Protein AF-A0A5S5CD07-F1 (afdb_monomer_lite)

Radius of gyration: 35.11 Å; chains: 1; bounding box: 126×84×76 Å

Structure (mmCIF, N/CA/C/O backbone):
data_AF-A0A5S5CD07-F1
#
_entry.id   AF-A0A5S5CD07-F1
#
loop_
_atom_site.group_PDB
_atom_site.id
_atom_site.type_symbol
_atom_site.label_atom_id
_atom_site.label_alt_id
_atom_site.label_comp_id
_atom_site.label_asym_id
_atom_site.label_entity_id
_atom_site.label_seq_id
_atom_site.pdbx_PDB_ins_code
_atom_site.Cartn_x
_atom_site.Cartn_y
_atom_site.Cartn_z
_atom_site.occupancy
_atom_site.B_iso_or_equiv
_atom_site.auth_seq_id
_atom_site.auth_comp_id
_atom_site.auth_asym_id
_atom_site.auth_atom_id
_atom_site.pdbx_PDB_model_num
ATOM 1 N N . MET A 1 1 ? 23.288 26.377 -8.844 1.00 49.72 1 MET A N 1
ATOM 2 C CA . MET A 1 1 ? 23.421 26.898 -7.475 1.00 49.72 1 MET A CA 1
ATOM 3 C C . MET A 1 1 ? 22.126 27.602 -7.140 1.00 49.72 1 MET A C 1
ATOM 5 O O . MET A 1 1 ? 21.832 28.635 -7.735 1.00 49.72 1 MET A O 1
ATOM 9 N N . SER A 1 2 ? 21.298 26.952 -6.327 1.00 43.28 2 SER A N 1
ATOM 10 C CA . SER A 1 2 ? 20.066 27.530 -5.777 1.00 43.28 2 SER A CA 1
ATOM 11 C C . SER A 1 2 ? 20.401 28.474 -4.611 1.00 43.28 2 SER A C 1
ATOM 13 O O . SER A 1 2 ? 21.557 28.570 -4.202 1.00 43.28 2 SER A O 1
ATOM 15 N N . GLY A 1 3 ? 19.406 29.180 -4.064 1.00 52.78 3 GLY A N 1
ATOM 16 C CA . GLY A 1 3 ? 19.598 30.159 -2.981 1.00 52.78 3 GLY A CA 1
ATOM 17 C C . GLY A 1 3 ? 20.144 29.605 -1.653 1.00 52.78 3 GLY A C 1
ATOM 18 O O . GLY A 1 3 ? 20.413 30.391 -0.753 1.00 52.78 3 GLY A O 1
ATOM 19 N N . GLU A 1 4 ? 20.327 28.286 -1.532 1.00 74.81 4 GLU A N 1
ATOM 20 C CA . GLU A 1 4 ? 20.806 27.598 -0.322 1.00 74.81 4 GLU A CA 1
ATOM 21 C C . GLU A 1 4 ? 22.151 26.868 -0.532 1.00 74.81 4 GLU A C 1
ATOM 23 O O . GLU A 1 4 ? 22.617 26.143 0.347 1.00 74.81 4 GLU A O 1
ATOM 28 N N . GLU A 1 5 ? 22.789 27.038 -1.695 1.00 81.50 5 GLU A N 1
ATOM 29 C CA . GLU A 1 5 ? 24.045 26.370 -2.050 1.00 81.50 5 GLU A CA 1
ATOM 30 C C . GLU A 1 5 ? 25.206 27.362 -2.139 1.00 81.50 5 GLU A C 1
ATOM 32 O O . GLU A 1 5 ? 25.157 28.344 -2.880 1.00 81.50 5 GLU A O 1
ATOM 37 N N . PHE A 1 6 ? 26.301 27.052 -1.444 1.00 87.06 6 PHE A N 1
ATOM 38 C CA . PHE A 1 6 ? 27.535 27.836 -1.463 1.00 87.06 6 PHE A CA 1
ATOM 39 C C . PHE A 1 6 ? 28.694 26.984 -1.976 1.00 87.06 6 PHE A C 1
ATOM 41 O O . PHE A 1 6 ? 28.770 25.788 -1.702 1.00 87.06 6 PHE A O 1
ATOM 48 N N . MET A 1 7 ? 29.617 27.606 -2.710 1.00 87.50 7 MET A N 1
ATOM 49 C CA . MET A 1 7 ? 30.821 26.957 -3.224 1.00 87.50 7 MET A CA 1
ATOM 50 C C . MET A 1 7 ? 32.043 27.677 -2.675 1.00 87.50 7 MET A C 1
ATOM 52 O O . MET A 1 7 ? 32.154 28.898 -2.788 1.00 87.50 7 MET A O 1
ATOM 56 N N . LEU A 1 8 ? 32.967 26.909 -2.103 1.00 89.31 8 LEU A N 1
ATOM 57 C CA . LEU A 1 8 ? 34.246 27.410 -1.623 1.00 89.31 8 LEU A CA 1
ATOM 58 C C . LEU A 1 8 ? 35.366 26.852 -2.494 1.00 89.31 8 LEU A C 1
ATOM 60 O O . LEU A 1 8 ? 35.427 25.652 -2.749 1.00 89.31 8 LEU A O 1
ATOM 64 N N . LEU A 1 9 ? 36.266 27.733 -2.921 1.00 90.19 9 LEU A N 1
ATOM 65 C CA . LEU A 1 9 ? 37.500 27.364 -3.600 1.00 90.19 9 LEU A CA 1
ATOM 66 C C . LEU A 1 9 ? 38.666 27.632 -2.652 1.00 90.19 9 LEU A C 1
ATOM 68 O O . LEU A 1 9 ? 38.867 28.770 -2.228 1.00 90.19 9 LEU A O 1
ATOM 72 N N . LEU A 1 10 ? 39.437 26.593 -2.339 1.00 88.94 10 LEU A N 1
ATOM 73 C CA . LEU A 1 10 ? 40.606 26.679 -1.466 1.00 88.94 10 LEU A CA 1
ATOM 74 C C . LEU A 1 10 ? 41.884 26.516 -2.303 1.00 88.94 10 LEU A C 1
ATOM 76 O O . LEU A 1 10 ? 42.320 25.391 -2.550 1.00 88.94 10 LEU A O 1
ATOM 80 N N . PRO A 1 11 ? 42.483 27.614 -2.800 1.00 82.75 11 PRO A N 1
ATOM 81 C CA . PRO A 1 11 ? 43.728 27.528 -3.548 1.00 82.75 11 PRO A CA 1
ATOM 82 C C . PRO A 1 11 ? 44.910 27.245 -2.611 1.00 82.75 11 PRO A C 1
ATOM 84 O O . PRO A 1 11 ? 44.981 27.801 -1.518 1.00 82.75 11 PRO A O 1
ATOM 87 N N . LYS A 1 12 ? 45.894 26.473 -3.097 1.00 77.44 12 LYS A N 1
ATOM 88 C CA . LYS A 1 12 ? 47.206 26.260 -2.447 1.00 77.44 12 LYS A CA 1
ATOM 89 C C . LYS A 1 12 ? 47.118 25.661 -1.034 1.00 77.44 12 LYS A C 1
ATOM 91 O O . LYS A 1 12 ? 47.602 26.249 -0.071 1.00 77.44 12 LYS A O 1
ATOM 96 N N . LEU A 1 13 ? 46.520 24.480 -0.932 1.00 83.19 13 LEU A N 1
ATOM 97 C CA . LEU A 1 13 ? 46.590 23.659 0.277 1.00 83.19 13 LEU A CA 1
ATOM 98 C C . LEU A 1 13 ? 47.948 22.947 0.353 1.00 83.19 13 LEU A C 1
ATOM 100 O O . LEU A 1 13 ? 48.497 22.582 -0.689 1.00 83.19 13 LEU A O 1
ATOM 104 N N . ASN A 1 14 ? 48.483 22.759 1.563 1.00 79.25 14 ASN A N 1
ATOM 105 C CA . ASN A 1 14 ? 49.712 21.984 1.756 1.00 79.25 14 ASN A CA 1
ATOM 106 C C . ASN A 1 14 ? 49.386 20.486 1.822 1.00 79.25 14 ASN A C 1
ATOM 108 O O . ASN A 1 14 ? 50.095 19.681 1.225 1.00 79.25 14 ASN A O 1
ATOM 112 N N . GLU A 1 15 ? 48.290 20.126 2.500 1.00 83.06 15 GLU A N 1
ATOM 113 C CA . GLU A 1 15 ? 47.813 18.748 2.654 1.00 83.06 15 GLU A CA 1
ATOM 114 C C . GLU A 1 15 ? 46.282 18.666 2.514 1.00 83.06 15 GLU A C 1
ATOM 116 O O . GLU A 1 15 ? 45.569 19.645 2.735 1.00 83.06 15 GLU A O 1
ATOM 121 N N . ARG A 1 16 ? 45.740 17.487 2.171 1.00 81.19 16 ARG A N 1
ATOM 122 C CA . ARG A 1 16 ? 44.278 17.290 2.047 1.00 81.19 16 ARG A CA 1
ATOM 123 C C . ARG A 1 16 ? 43.536 17.545 3.356 1.00 81.19 16 ARG A C 1
ATOM 125 O O . ARG A 1 16 ? 42.457 18.137 3.345 1.00 81.19 16 ARG A O 1
ATOM 132 N N . ASP A 1 17 ? 44.149 17.171 4.473 1.00 81.81 17 ASP A N 1
ATOM 133 C CA . ASP A 1 17 ? 43.585 17.368 5.806 1.00 81.81 17 ASP A CA 1
ATOM 134 C C . ASP A 1 17 ? 43.394 18.853 6.148 1.00 81.81 17 ASP A C 1
ATOM 136 O O . ASP A 1 17 ? 42.550 19.185 6.979 1.00 81.81 17 ASP A O 1
ATOM 140 N N . ASP A 1 18 ? 44.111 19.773 5.485 1.00 85.44 18 ASP A N 1
ATOM 141 C CA . ASP A 1 18 ? 43.858 21.212 5.625 1.00 85.44 18 ASP A CA 1
ATOM 142 C C . ASP A 1 18 ? 42.433 21.572 5.180 1.00 85.44 18 ASP A C 1
ATOM 144 O O . ASP A 1 18 ? 41.758 22.356 5.850 1.00 85.44 18 ASP A O 1
ATOM 148 N N . ALA A 1 19 ? 41.951 20.988 4.076 1.00 87.94 19 ALA A N 1
ATOM 149 C CA . ALA A 1 19 ? 40.602 21.242 3.573 1.00 87.94 19 ALA A CA 1
ATOM 150 C C . ALA A 1 19 ? 39.533 20.703 4.526 1.00 87.94 19 ALA A C 1
ATOM 152 O O . ALA A 1 19 ? 38.524 21.371 4.758 1.00 87.94 19 ALA A O 1
ATOM 153 N N . VAL A 1 20 ? 39.774 19.520 5.100 1.00 86.38 20 VAL A N 1
ATOM 154 C CA . VAL A 1 20 ? 38.876 18.891 6.077 1.00 86.38 20 VAL A CA 1
ATOM 155 C C . VAL A 1 20 ? 38.779 19.756 7.329 1.00 86.38 20 VAL A C 1
ATOM 157 O O . VAL A 1 20 ? 37.677 20.144 7.705 1.00 86.38 20 VAL A O 1
ATOM 160 N N . ARG A 1 21 ? 39.917 20.188 7.888 1.00 87.75 21 ARG A N 1
ATOM 161 C CA . ARG A 1 21 ? 39.949 21.099 9.044 1.00 87.75 21 ARG A CA 1
ATOM 162 C C . ARG A 1 21 ? 39.220 22.416 8.777 1.00 87.75 21 ARG A C 1
ATOM 164 O O . ARG A 1 21 ? 38.539 22.942 9.654 1.00 87.75 21 ARG A O 1
ATOM 171 N N . ILE A 1 22 ? 39.367 22.985 7.580 1.00 90.50 22 ILE A N 1
ATOM 172 C CA . ILE A 1 22 ? 38.648 24.210 7.198 1.00 90.50 22 ILE A CA 1
ATOM 173 C C . ILE A 1 22 ? 37.138 23.948 7.132 1.00 90.50 22 ILE A C 1
ATOM 175 O O . ILE A 1 22 ? 36.363 24.756 7.640 1.00 90.50 22 ILE A O 1
ATOM 179 N N . ALA A 1 23 ? 36.715 22.827 6.549 1.00 90.00 23 ALA A N 1
ATOM 180 C CA . ALA A 1 23 ? 35.308 22.453 6.454 1.00 90.00 23 ALA A CA 1
ATOM 181 C C . ALA A 1 23 ? 34.674 22.176 7.830 1.00 90.00 23 ALA A C 1
ATOM 183 O O . ALA A 1 23 ? 33.567 22.642 8.089 1.00 90.00 23 ALA A O 1
ATOM 184 N N . GLU A 1 24 ? 35.382 21.498 8.734 1.00 87.94 24 GLU A N 1
ATOM 185 C CA . GLU A 1 24 ? 34.937 21.271 10.116 1.00 87.94 24 GLU A CA 1
ATOM 186 C C . GLU A 1 24 ? 34.756 22.591 10.873 1.00 87.94 24 GLU A C 1
ATOM 188 O O . GLU A 1 24 ? 33.729 22.797 11.515 1.00 87.94 24 GLU A O 1
ATOM 193 N N . ARG A 1 25 ? 35.688 23.541 10.719 1.00 91.25 25 ARG A N 1
ATOM 194 C CA . ARG A 1 25 ? 35.553 24.888 11.302 1.00 91.25 25 ARG A CA 1
ATOM 195 C C . ARG A 1 25 ? 34.348 25.653 10.759 1.00 91.25 25 ARG A C 1
ATOM 197 O O . ARG A 1 25 ? 33.740 26.433 11.487 1.00 91.25 25 ARG A O 1
ATOM 204 N N . ILE A 1 26 ? 34.012 25.462 9.482 1.00 90.00 26 ILE A N 1
ATOM 205 C CA . ILE A 1 26 ? 32.803 26.047 8.889 1.00 90.00 26 ILE A CA 1
ATOM 206 C C . ILE A 1 26 ? 31.557 25.408 9.506 1.00 90.00 26 ILE A C 1
ATOM 208 O O . ILE A 1 26 ? 30.634 26.135 9.862 1.00 90.00 26 ILE A O 1
ATOM 212 N N . LEU A 1 27 ? 31.522 24.081 9.667 1.00 88.88 27 LEU A N 1
ATOM 213 C CA . LEU A 1 27 ? 30.403 23.407 10.332 1.00 88.88 27 LEU A CA 1
ATOM 214 C C . LEU A 1 27 ? 30.220 23.895 11.767 1.00 88.88 27 LEU A C 1
ATOM 216 O O . LEU A 1 27 ? 29.098 24.216 12.141 1.00 88.88 27 LEU A O 1
ATOM 220 N N . GLU A 1 28 ? 31.304 24.001 12.534 1.00 86.88 28 GLU A N 1
ATOM 221 C CA . GLU A 1 28 ? 31.272 24.487 13.915 1.00 86.88 28 GLU A CA 1
ATOM 222 C C . GLU A 1 28 ? 30.722 25.918 13.994 1.00 86.88 28 GLU A C 1
ATOM 224 O O . GLU A 1 28 ? 29.814 26.192 14.774 1.00 86.88 28 GLU A O 1
ATOM 229 N N . ALA A 1 29 ? 31.182 26.813 13.115 1.00 87.75 29 ALA A N 1
ATOM 230 C CA . ALA A 1 29 ? 30.675 28.181 13.052 1.00 87.75 29 ALA A CA 1
ATOM 231 C C . ALA A 1 29 ? 29.182 28.258 12.677 1.00 87.75 29 ALA A C 1
ATOM 233 O O . ALA A 1 29 ? 28.488 29.173 13.114 1.00 87.75 29 ALA A O 1
ATOM 234 N N . LEU A 1 30 ? 28.684 27.315 11.869 1.00 87.06 30 LEU A N 1
ATOM 235 C CA . LEU A 1 30 ? 27.275 27.241 11.467 1.00 87.06 30 LEU A CA 1
ATOM 236 C C . LEU A 1 30 ? 26.381 26.531 12.500 1.00 87.06 30 LEU A C 1
ATOM 238 O O . LEU A 1 30 ? 25.159 26.654 12.413 1.00 87.06 30 LEU A O 1
ATOM 242 N N . SER A 1 31 ? 26.968 25.807 13.456 1.00 83.44 31 SER A N 1
ATOM 243 C CA . SER A 1 31 ? 26.254 25.168 14.572 1.00 83.44 31 SER A CA 1
ATOM 244 C C . SER A 1 31 ? 25.810 26.154 15.647 1.00 83.44 31 SER A C 1
ATOM 246 O O . SER A 1 31 ? 24.878 25.864 16.404 1.00 83.44 31 SER A O 1
ATOM 248 N N . GLU A 1 32 ? 26.472 27.308 15.730 1.00 84.25 32 GLU A N 1
ATOM 249 C CA . GLU A 1 32 ? 26.099 28.367 16.659 1.00 84.25 32 GLU A CA 1
ATOM 250 C C . GLU A 1 32 ? 24.727 28.966 16.288 1.00 84.25 32 GLU A C 1
ATOM 252 O O . GLU A 1 32 ? 24.436 29.169 15.105 1.00 84.25 32 GLU A O 1
ATOM 257 N N . PRO A 1 33 ? 23.842 29.249 17.265 1.00 84.75 33 PRO A N 1
ATOM 258 C CA . PRO A 1 33 ? 22.530 29.810 16.975 1.00 84.75 33 PRO A CA 1
ATOM 259 C C . PRO A 1 33 ? 22.624 31.201 16.340 1.00 84.75 33 PRO A C 1
ATOM 261 O O . PRO A 1 33 ? 23.225 32.122 16.896 1.00 84.75 33 PRO A O 1
ATOM 264 N N . PHE A 1 34 ? 21.937 31.384 15.218 1.00 86.31 34 PHE A N 1
ATOM 265 C CA . PHE A 1 34 ? 21.751 32.685 14.590 1.00 86.31 34 PHE A CA 1
ATOM 266 C C . PHE A 1 34 ? 20.573 33.399 15.247 1.00 86.31 34 PHE A C 1
ATOM 268 O O . PHE A 1 34 ? 19.471 32.856 15.306 1.00 86.31 34 PHE A O 1
ATOM 275 N N . PHE A 1 35 ? 20.782 34.623 15.725 1.00 85.19 35 PHE A N 1
ATOM 276 C CA . PHE A 1 35 ? 19.706 35.439 16.283 1.00 85.19 35 PHE A CA 1
ATOM 277 C C . PHE A 1 35 ? 19.132 36.356 15.203 1.00 85.19 35 PHE A C 1
ATOM 279 O O . PHE A 1 35 ? 19.770 37.334 14.815 1.00 85.19 35 PHE A O 1
ATOM 286 N N . ILE A 1 36 ? 17.924 36.044 14.735 1.00 86.50 36 ILE A N 1
ATOM 287 C CA . ILE A 1 36 ? 17.161 36.866 13.786 1.00 86.50 36 ILE A CA 1
ATOM 288 C C . ILE A 1 36 ? 15.858 37.268 14.479 1.00 86.50 36 ILE A C 1
ATOM 290 O O . ILE A 1 36 ? 15.161 36.415 15.020 1.00 86.50 36 ILE A O 1
ATOM 294 N N . ASP A 1 37 ? 15.568 38.569 14.544 1.00 87.81 37 ASP A N 1
ATOM 295 C CA . ASP A 1 37 ? 14.383 39.130 15.219 1.00 87.81 37 ASP A CA 1
ATOM 296 C C . ASP A 1 37 ? 14.175 38.637 16.668 1.00 87.81 37 ASP A C 1
ATOM 298 O O . ASP A 1 37 ? 13.055 38.466 17.150 1.00 87.81 37 ASP A O 1
ATOM 302 N N . GLY A 1 38 ? 15.277 38.390 17.385 1.00 84.06 38 GLY A N 1
ATOM 303 C CA . GLY A 1 38 ? 15.257 37.903 18.768 1.00 84.06 38 GLY A CA 1
ATOM 304 C C . GLY A 1 38 ? 14.955 36.407 18.923 1.00 84.06 38 GLY A C 1
ATOM 305 O O . GLY A 1 38 ? 14.884 35.925 20.052 1.00 84.06 38 GLY A O 1
ATOM 306 N N . GLN A 1 39 ? 14.817 35.659 17.824 1.00 71.62 39 GLN A N 1
ATOM 307 C CA . GLN A 1 39 ? 14.676 34.203 17.826 1.00 71.62 39 GLN A CA 1
ATOM 308 C C . GLN A 1 39 ? 16.008 33.524 17.500 1.00 71.62 39 GLN A C 1
ATOM 310 O O . GLN A 1 39 ? 16.720 33.940 16.589 1.00 71.62 39 GLN A O 1
ATOM 315 N N . ALA A 1 40 ? 16.332 32.462 18.239 1.00 86.00 40 ALA A N 1
ATOM 316 C CA . ALA A 1 40 ? 17.511 31.640 17.993 1.00 86.00 40 ALA A CA 1
ATOM 317 C C . ALA A 1 40 ? 17.196 30.558 16.946 1.00 86.00 40 ALA A C 1
ATOM 319 O O . ALA A 1 40 ? 16.420 29.639 17.211 1.00 86.00 40 ALA A O 1
ATOM 320 N N . LEU A 1 41 ? 17.816 30.652 15.773 1.00 79.94 41 LEU A N 1
ATOM 321 C CA . LEU A 1 41 ? 17.712 29.688 14.682 1.00 79.94 41 LEU A CA 1
ATOM 322 C C . LEU A 1 41 ? 18.970 28.824 14.639 1.00 79.94 41 LEU A C 1
ATOM 324 O O . LEU A 1 41 ? 20.087 29.333 14.598 1.00 79.94 41 LEU A O 1
ATOM 328 N N . ARG A 1 42 ? 18.792 27.503 14.632 1.00 79.12 42 ARG A N 1
ATOM 329 C CA . ARG A 1 42 ? 19.891 26.554 14.430 1.00 79.12 42 ARG A CA 1
ATOM 330 C C . ARG A 1 42 ? 19.908 26.101 12.983 1.00 79.12 42 ARG A C 1
ATOM 332 O O . ARG A 1 42 ? 18.879 25.684 12.457 1.00 79.12 42 ARG A O 1
ATOM 339 N N . MET A 1 43 ? 21.078 26.166 12.365 1.00 82.00 43 MET A N 1
ATOM 340 C CA . MET A 1 43 ? 21.293 25.728 10.995 1.00 82.00 43 MET A CA 1
ATOM 341 C C . MET A 1 43 ? 22.175 24.483 10.977 1.00 82.00 43 MET A C 1
ATOM 343 O O . MET A 1 43 ? 23.021 24.280 11.841 1.00 82.00 43 MET A O 1
ATOM 347 N N . SER A 1 44 ? 21.979 23.636 9.971 1.00 79.75 44 SER A N 1
ATOM 348 C CA . SER A 1 44 ? 22.870 22.514 9.686 1.00 79.75 44 SER A CA 1
ATOM 349 C C . SER A 1 44 ? 23.361 22.636 8.252 1.00 79.75 44 SER A C 1
ATOM 351 O O . SER A 1 44 ? 22.543 22.783 7.345 1.00 79.75 44 SER A O 1
ATOM 353 N N . ALA A 1 45 ? 24.666 22.524 8.031 1.00 86.31 45 ALA A N 1
ATOM 354 C CA . ALA A 1 45 ? 25.245 22.454 6.694 1.00 86.31 45 ALA A CA 1
ATOM 355 C C . ALA A 1 45 ? 25.705 21.031 6.364 1.00 86.31 45 ALA A C 1
ATOM 357 O O . ALA A 1 45 ? 25.883 20.192 7.237 1.00 86.31 45 ALA A O 1
ATOM 358 N N . SER A 1 46 ? 25.852 20.722 5.083 1.00 88.94 46 SER A N 1
ATOM 359 C CA . SER A 1 46 ? 26.454 19.473 4.606 1.00 88.94 46 SER A CA 1
ATOM 360 C C . SER A 1 46 ? 27.522 19.864 3.604 1.00 88.94 46 SER A C 1
ATOM 362 O O . SER A 1 46 ? 27.218 20.626 2.689 1.00 88.94 46 SER A O 1
ATOM 364 N N . ILE A 1 47 ? 28.756 19.400 3.793 1.00 92.06 47 ILE A N 1
ATOM 365 C CA . ILE A 1 47 ? 29.892 19.833 2.974 1.00 92.06 47 ILE A CA 1
ATOM 366 C C . ILE A 1 47 ? 30.455 18.628 2.228 1.00 92.06 47 ILE A C 1
ATOM 368 O O . ILE A 1 47 ? 30.922 17.670 2.839 1.00 92.06 47 ILE A O 1
ATOM 372 N N . GLY A 1 48 ? 30.421 18.690 0.899 1.00 90.69 48 GLY A N 1
ATOM 373 C CA . GLY A 1 48 ? 31.145 17.771 0.027 1.00 90.69 48 GLY A CA 1
ATOM 374 C C . GLY A 1 48 ? 32.338 18.471 -0.605 1.00 90.69 48 GLY A C 1
ATOM 375 O O . GLY A 1 48 ? 32.226 19.629 -1.008 1.00 90.69 48 GLY A O 1
ATOM 376 N N . MET A 1 49 ? 33.473 17.783 -0.697 1.00 92.00 49 MET A N 1
ATOM 377 C CA . MET A 1 49 ? 34.690 18.338 -1.298 1.00 92.00 49 MET A CA 1
ATOM 378 C C . MET A 1 49 ? 35.306 17.403 -2.336 1.00 92.00 49 MET A C 1
ATOM 380 O O . MET A 1 49 ? 35.138 16.187 -2.263 1.00 92.00 49 MET A O 1
ATOM 384 N N . ALA A 1 50 ? 36.021 18.000 -3.288 1.00 90.75 50 ALA A N 1
ATOM 385 C CA . ALA A 1 50 ? 36.814 17.332 -4.313 1.00 90.75 50 ALA A CA 1
ATOM 386 C C . ALA A 1 50 ? 38.142 18.088 -4.499 1.00 90.75 50 ALA A C 1
ATOM 388 O O . ALA A 1 50 ? 38.191 19.309 -4.323 1.00 90.75 50 ALA A O 1
ATOM 389 N N . PHE A 1 51 ? 39.204 17.371 -4.855 1.00 89.94 51 PHE A N 1
ATOM 390 C CA . PHE A 1 51 ? 40.576 17.858 -4.949 1.00 89.94 51 PHE A CA 1
ATOM 391 C C . PHE A 1 51 ? 41.077 17.886 -6.392 1.00 89.94 51 PHE A C 1
ATOM 393 O O . PHE A 1 51 ? 40.909 16.937 -7.152 1.00 89.94 51 PHE A O 1
ATOM 400 N N . TYR A 1 52 ? 41.733 18.981 -6.766 1.00 87.38 52 TYR A N 1
ATOM 401 C CA . TYR A 1 52 ? 42.476 19.076 -8.018 1.00 87.38 52 TYR A CA 1
ATOM 402 C C . TYR A 1 52 ? 43.954 18.725 -7.778 1.00 87.38 52 TYR A C 1
ATOM 404 O O . TYR A 1 52 ? 44.541 19.305 -6.858 1.00 87.38 52 TYR A O 1
ATOM 412 N N . PRO A 1 53 ? 44.596 17.931 -8.658 1.00 86.44 53 PRO A N 1
ATOM 413 C CA . PRO A 1 53 ? 44.055 17.342 -9.892 1.00 86.44 53 PRO A CA 1
ATOM 414 C C . PRO A 1 53 ? 43.411 15.954 -9.731 1.00 86.44 53 PRO A C 1
ATOM 416 O O . PRO A 1 53 ? 42.933 15.402 -10.720 1.00 86.44 53 PRO A O 1
ATOM 419 N N . GLU A 1 54 ? 43.435 15.358 -8.541 1.00 82.31 54 GLU A N 1
ATOM 420 C CA . GLU A 1 54 ? 43.175 13.924 -8.359 1.00 82.31 54 GLU A CA 1
ATOM 421 C C . GLU A 1 54 ? 41.724 13.519 -8.612 1.00 82.31 54 GLU A C 1
ATOM 423 O O . GLU A 1 54 ? 41.471 12.487 -9.227 1.00 82.31 54 GLU A O 1
ATOM 428 N N . ASP A 1 55 ? 40.772 14.357 -8.214 1.00 80.44 55 ASP A N 1
ATOM 429 C CA . ASP A 1 55 ? 39.355 14.109 -8.446 1.00 80.44 55 ASP A CA 1
ATOM 430 C C . ASP A 1 55 ? 38.903 14.659 -9.807 1.00 80.44 55 ASP A C 1
ATOM 432 O O . ASP A 1 55 ? 37.799 14.370 -10.259 1.00 80.44 55 ASP A O 1
ATOM 436 N N . GLY A 1 56 ? 39.741 15.398 -10.528 1.00 81.56 56 GLY A N 1
ATOM 437 C CA . GLY A 1 56 ? 39.424 15.880 -11.868 1.00 81.56 56 GLY A CA 1
ATOM 438 C C . GLY A 1 56 ? 40.269 17.075 -12.281 1.00 81.56 56 GLY A C 1
ATOM 439 O O . GLY A 1 56 ? 40.668 17.894 -11.457 1.00 81.56 56 GLY A O 1
ATOM 440 N N . GLN A 1 57 ? 40.515 17.191 -13.585 1.00 85.31 57 GLN A N 1
ATOM 441 C CA . GLN A 1 57 ? 41.282 18.300 -14.166 1.00 85.31 57 GLN A CA 1
ATOM 442 C C . GLN A 1 57 ? 40.395 19.425 -14.719 1.00 85.31 57 GLN A C 1
ATOM 444 O O . GLN A 1 57 ? 40.887 20.514 -15.005 1.00 85.31 57 GLN A O 1
ATOM 449 N N . GLU A 1 58 ? 39.086 19.188 -14.832 1.00 81.75 58 GLU A N 1
ATOM 450 C CA . GLU A 1 58 ? 38.100 20.167 -15.287 1.00 81.75 58 GLU A CA 1
ATOM 451 C C . GLU A 1 58 ? 37.193 20.614 -14.138 1.00 81.75 58 GLU A C 1
ATOM 453 O O . GLU A 1 58 ? 36.767 19.809 -13.304 1.00 81.75 58 GLU A O 1
ATOM 458 N N . LEU A 1 59 ? 36.837 21.902 -14.128 1.00 77.12 59 LEU A N 1
ATOM 459 C CA . LEU A 1 59 ? 35.969 22.489 -13.103 1.00 77.12 59 LEU A CA 1
ATOM 460 C C . LEU A 1 59 ? 34.601 21.791 -13.032 1.00 77.12 59 LEU A C 1
ATOM 462 O O . LEU A 1 59 ? 34.103 21.533 -11.941 1.00 77.12 59 LEU A O 1
ATOM 466 N N . SER A 1 60 ? 34.017 21.445 -14.181 1.00 72.19 60 SER A N 1
ATOM 467 C CA . SER A 1 60 ? 32.737 20.726 -14.287 1.00 72.19 60 SER A CA 1
ATOM 468 C C . SER A 1 60 ? 32.765 19.376 -13.555 1.00 72.19 60 SER A C 1
ATOM 470 O O . SER A 1 60 ? 31.826 19.043 -12.829 1.00 72.19 60 SER A O 1
ATOM 472 N N . ILE A 1 61 ? 33.862 18.626 -13.693 1.00 74.38 61 ILE A N 1
ATOM 473 C CA . ILE A 1 61 ? 34.070 17.311 -13.070 1.00 74.38 61 ILE A CA 1
ATOM 474 C C . ILE A 1 61 ? 34.229 17.456 -11.555 1.00 74.38 61 ILE A C 1
ATOM 476 O O . ILE A 1 61 ? 33.556 16.758 -10.792 1.00 74.38 61 ILE A O 1
ATOM 480 N N . LEU A 1 62 ? 35.070 18.397 -11.117 1.00 80.00 62 LEU A N 1
ATOM 481 C CA . LEU A 1 62 ? 35.289 18.680 -9.697 1.00 80.00 62 LEU A CA 1
ATOM 482 C C . LEU A 1 62 ? 33.995 19.122 -9.006 1.00 80.00 62 LEU A C 1
ATOM 484 O O . LEU A 1 62 ? 33.670 18.623 -7.929 1.00 80.00 62 LEU A O 1
ATOM 488 N N . MET A 1 63 ? 33.210 19.992 -9.651 1.00 81.50 63 MET A N 1
ATOM 489 C CA . MET A 1 63 ? 31.908 20.425 -9.139 1.00 81.50 63 MET A CA 1
ATOM 490 C C . MET A 1 63 ? 30.933 19.254 -9.003 1.00 81.50 63 MET A C 1
ATOM 492 O O . MET A 1 63 ? 30.290 19.115 -7.963 1.00 81.50 63 MET A O 1
ATOM 496 N N . LYS A 1 64 ? 30.837 18.382 -10.017 1.00 77.00 64 LYS A N 1
ATOM 497 C CA . LYS A 1 64 ? 29.950 17.209 -9.976 1.00 77.00 64 LYS A CA 1
ATOM 498 C C . LYS A 1 64 ? 30.318 16.266 -8.827 1.00 77.00 64 LYS A C 1
ATOM 500 O O . LYS A 1 64 ? 29.432 15.797 -8.114 1.00 77.00 64 LYS A O 1
ATOM 505 N N . LYS A 1 65 ? 31.613 16.015 -8.618 1.00 83.06 65 LYS A N 1
ATOM 506 C CA . LYS A 1 65 ? 32.105 15.134 -7.549 1.00 83.06 65 LYS A CA 1
ATOM 507 C C . LYS A 1 65 ? 31.923 15.732 -6.157 1.00 83.06 65 LYS A C 1
ATOM 509 O O . LYS A 1 65 ? 31.395 15.047 -5.285 1.00 83.06 65 LYS A O 1
ATOM 514 N N . ALA A 1 66 ? 32.254 17.009 -5.966 1.00 85.25 66 ALA A N 1
ATOM 515 C CA . ALA A 1 66 ? 31.996 17.709 -4.708 1.00 85.25 66 ALA A CA 1
ATOM 516 C C . ALA A 1 66 ? 30.495 17.701 -4.363 1.00 85.25 66 ALA A C 1
ATOM 518 O O . ALA A 1 66 ? 30.119 17.414 -3.226 1.00 85.25 66 ALA A O 1
ATOM 519 N N . ASN A 1 67 ? 29.631 17.915 -5.363 1.00 82.12 67 ASN A N 1
ATOM 520 C CA . ASN A 1 67 ? 28.183 17.866 -5.178 1.00 82.12 67 ASN A CA 1
ATOM 521 C C . ASN A 1 67 ? 27.690 16.450 -4.819 1.00 82.12 67 ASN A C 1
ATOM 523 O O . ASN A 1 67 ? 26.906 16.283 -3.885 1.00 82.12 67 ASN A O 1
ATOM 527 N N . ARG A 1 68 ? 28.199 15.403 -5.487 1.00 79.75 68 ARG A N 1
ATOM 528 C CA . ARG A 1 68 ? 27.886 14.000 -5.149 1.00 79.75 68 ARG A CA 1
ATOM 529 C C . ARG A 1 68 ? 28.247 13.681 -3.694 1.00 79.75 68 ARG A C 1
ATOM 531 O O . ARG A 1 68 ? 27.414 13.132 -2.975 1.00 79.75 68 ARG A O 1
ATOM 538 N N . SER A 1 69 ? 29.439 14.072 -3.242 1.00 84.44 69 SER A N 1
ATOM 539 C CA . SER A 1 69 ? 29.867 13.891 -1.847 1.00 84.44 69 SER A CA 1
ATOM 540 C C . SER A 1 69 ? 28.966 14.641 -0.863 1.00 84.44 69 SER A C 1
ATOM 542 O O . SER A 1 69 ? 28.594 14.094 0.173 1.00 84.44 69 SER A O 1
ATOM 544 N N . MET A 1 70 ? 28.546 15.863 -1.202 1.00 86.75 70 MET A N 1
ATOM 545 C CA . MET A 1 70 ? 27.627 16.655 -0.378 1.00 86.75 70 MET A CA 1
ATOM 546 C C . MET A 1 70 ? 26.256 15.973 -0.251 1.00 86.75 70 MET A C 1
ATOM 548 O O . MET A 1 70 ? 25.687 15.910 0.840 1.00 86.75 70 MET A O 1
ATOM 552 N N . HIS A 1 71 ? 25.718 15.436 -1.348 1.00 76.69 71 HIS A N 1
ATOM 553 C CA . HIS A 1 71 ? 24.470 14.673 -1.314 1.00 76.69 71 HIS A CA 1
ATOM 554 C C . HIS A 1 71 ? 24.595 13.394 -0.482 1.00 76.69 71 HIS A C 1
ATOM 556 O O . HIS A 1 71 ? 23.654 13.048 0.229 1.00 76.69 71 HIS A O 1
ATOM 562 N N . GLN A 1 72 ? 25.750 12.728 -0.513 1.00 75.06 72 GLN A N 1
ATOM 563 C CA . GLN A 1 72 ? 26.004 11.559 0.327 1.00 75.06 72 GLN A CA 1
ATOM 564 C C . GLN A 1 72 ? 25.969 11.918 1.820 1.00 75.06 72 GLN A C 1
ATOM 566 O O . GLN A 1 72 ? 25.294 11.244 2.593 1.00 75.06 72 GLN A O 1
ATOM 571 N N . VAL A 1 73 ? 26.575 13.044 2.216 1.00 81.31 73 VAL A N 1
ATOM 572 C CA . VAL A 1 73 ? 26.450 13.577 3.587 1.00 81.31 73 VAL A CA 1
ATOM 573 C C . VAL A 1 73 ? 24.988 13.823 3.961 1.00 81.31 73 VAL A C 1
ATOM 575 O O . VAL A 1 73 ? 24.564 13.512 5.074 1.00 81.31 73 VAL A O 1
ATOM 578 N N . LYS A 1 74 ? 24.190 14.368 3.032 1.00 77.00 74 LYS A N 1
ATOM 579 C CA . LYS A 1 74 ? 22.759 14.597 3.275 1.00 77.00 74 LYS A CA 1
ATOM 580 C C . LYS A 1 74 ? 21.984 13.296 3.513 1.00 77.00 74 LYS A C 1
ATOM 582 O O . LYS A 1 74 ? 20.994 13.350 4.239 1.00 77.00 74 LYS A O 1
ATOM 587 N N . LYS A 1 75 ? 22.414 12.173 2.924 1.00 70.06 75 LYS A N 1
ATOM 588 C CA . LYS A 1 75 ? 21.819 10.839 3.125 1.00 70.06 75 LYS A CA 1
ATOM 589 C C . LYS A 1 75 ? 22.238 10.190 4.448 1.00 70.06 75 LYS A C 1
ATOM 591 O O . LYS A 1 75 ? 21.436 9.496 5.051 1.00 70.06 75 LYS A O 1
ATOM 596 N N . GLU A 1 76 ? 23.457 10.440 4.916 1.00 68.50 76 GLU A N 1
ATOM 597 C CA . GLU A 1 76 ? 24.055 9.748 6.073 1.00 68.50 76 GLU A CA 1
ATOM 598 C C . GLU A 1 76 ? 23.865 10.460 7.424 1.00 68.50 76 GLU A C 1
ATOM 600 O O . GLU A 1 76 ? 24.497 10.094 8.410 1.00 68.50 76 GLU A O 1
ATOM 605 N N . GLY A 1 77 ? 22.991 11.469 7.492 1.00 63.88 77 GLY A N 1
ATOM 606 C CA . GLY A 1 77 ? 22.631 12.129 8.755 1.00 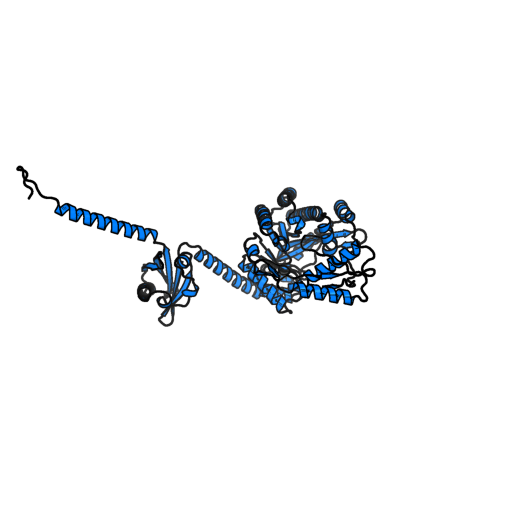63.88 77 GLY A CA 1
ATOM 607 C C . GLY A 1 77 ? 22.797 13.648 8.786 1.00 63.88 77 GLY A C 1
ATOM 608 O O . GLY A 1 77 ? 22.425 14.256 9.787 1.00 63.88 77 GLY A O 1
ATOM 609 N N . ARG A 1 78 ? 23.260 14.280 7.689 1.00 74.38 78 ARG A N 1
ATOM 610 C CA . ARG A 1 78 ? 23.519 15.738 7.587 1.00 74.38 78 ARG A CA 1
ATOM 611 C C . ARG A 1 78 ? 24.548 16.213 8.635 1.00 74.38 78 ARG A C 1
ATOM 613 O O . ARG A 1 78 ? 25.070 15.424 9.408 1.00 74.38 78 ARG A O 1
ATOM 620 N N . HIS A 1 79 ? 24.906 17.500 8.616 1.00 78.81 79 HIS A N 1
ATOM 621 C CA . HIS A 1 79 ? 25.887 18.088 9.545 1.00 78.81 79 HIS A CA 1
ATOM 622 C C . HIS A 1 79 ? 27.244 17.365 9.585 1.00 78.81 79 HIS A C 1
ATOM 624 O O . HIS A 1 79 ? 27.783 17.070 10.647 1.00 78.81 79 HIS A O 1
ATOM 630 N N . ASN A 1 80 ? 27.795 17.057 8.411 1.00 82.81 80 ASN A N 1
ATOM 631 C CA . ASN A 1 80 ? 29.084 16.386 8.311 1.00 82.81 80 ASN A CA 1
ATOM 632 C C . ASN A 1 80 ? 29.884 16.881 7.097 1.00 82.81 80 ASN A C 1
ATOM 634 O O . ASN A 1 80 ? 29.371 17.604 6.231 1.00 82.81 80 ASN A O 1
ATOM 638 N N . VAL A 1 81 ? 31.156 16.508 7.061 1.00 84.25 81 VAL A N 1
ATOM 639 C CA . VAL A 1 81 ? 32.080 16.766 5.962 1.00 84.25 81 VAL A CA 1
ATOM 640 C C . VAL A 1 81 ? 32.391 15.445 5.281 1.00 84.25 81 VAL A C 1
ATOM 642 O O . VAL A 1 81 ? 32.664 14.450 5.949 1.00 84.25 81 VAL A O 1
ATOM 645 N N . ARG A 1 82 ? 32.396 15.428 3.947 1.00 82.56 82 ARG A N 1
ATOM 646 C CA . ARG A 1 82 ? 32.883 14.267 3.205 1.00 82.56 82 ARG A CA 1
ATOM 647 C C . ARG A 1 82 ? 33.794 14.646 2.054 1.00 82.56 82 ARG A C 1
ATOM 649 O O . ARG A 1 82 ? 33.419 15.399 1.152 1.00 82.56 82 ARG A O 1
ATOM 656 N N . VAL A 1 83 ? 34.985 14.058 2.088 1.00 83.12 83 VAL A N 1
ATOM 657 C CA . VAL A 1 83 ? 35.907 14.013 0.957 1.00 83.12 83 VAL A CA 1
ATOM 658 C C . VAL A 1 83 ? 35.339 13.067 -0.087 1.00 83.12 83 VAL A C 1
ATOM 660 O O . VAL A 1 83 ? 34.846 11.990 0.251 1.00 83.12 83 VAL A O 1
ATOM 663 N N . PHE A 1 84 ? 35.382 13.472 -1.355 1.00 76.00 84 PHE A N 1
ATOM 664 C CA . PHE A 1 84 ? 35.177 12.530 -2.440 1.00 76.00 84 PHE A CA 1
ATOM 665 C C . PHE A 1 84 ? 36.232 11.430 -2.334 1.00 76.00 84 PHE A C 1
ATOM 667 O O . PHE A 1 84 ? 37.417 11.646 -2.561 1.00 76.00 84 PHE A O 1
ATOM 674 N N . GLU A 1 85 ? 35.785 10.244 -1.955 1.00 69.31 85 GLU A N 1
ATOM 675 C CA . GLU A 1 85 ? 36.573 9.036 -2.075 1.00 69.31 85 GLU A CA 1
ATOM 676 C C . GLU A 1 85 ? 36.067 8.313 -3.310 1.00 69.31 85 GLU A C 1
ATOM 678 O O . GLU A 1 85 ? 34.875 8.006 -3.422 1.00 69.31 85 GLU A O 1
ATOM 683 N N . GLU A 1 86 ? 36.977 8.013 -4.230 1.00 51.22 86 GLU A N 1
ATOM 684 C CA . GLU A 1 86 ? 36.733 7.028 -5.272 1.00 51.22 86 GLU A CA 1
ATOM 685 C C . GLU A 1 86 ? 36.713 5.655 -4.595 1.00 51.22 86 GLU A C 1
ATOM 687 O O . GLU A 1 86 ? 37.658 4.870 -4.647 1.00 51.22 86 GLU A O 1
ATOM 692 N N . ARG A 1 87 ? 35.634 5.378 -3.856 1.00 40.44 87 ARG A N 1
ATOM 693 C CA . ARG A 1 87 ? 35.334 4.018 -3.444 1.00 40.44 87 ARG A CA 1
ATOM 694 C C . ARG A 1 87 ? 35.283 3.234 -4.750 1.00 40.44 87 ARG A C 1
ATOM 696 O O . ARG A 1 87 ? 34.550 3.626 -5.657 1.00 40.44 87 ARG A O 1
ATOM 703 N N . GLN A 1 88 ? 36.029 2.134 -4.832 1.00 34.72 88 GLN A N 1
ATOM 704 C CA . GLN A 1 88 ? 35.719 1.034 -5.744 1.00 34.72 88 GLN A CA 1
ATOM 705 C C . GLN A 1 88 ? 34.335 0.461 -5.373 1.00 34.72 88 GLN A C 1
ATOM 707 O O . GLN A 1 88 ? 34.179 -0.707 -5.044 1.00 34.72 88 GLN A O 1
ATOM 712 N N . GLU A 1 89 ? 33.284 1.271 -5.445 1.00 36.34 89 GLU A N 1
ATOM 713 C CA . GLU A 1 89 ? 32.136 0.829 -6.199 1.00 36.34 89 GLU A CA 1
ATOM 714 C C . GLU A 1 89 ? 32.738 0.564 -7.574 1.00 36.34 89 GLU A C 1
ATOM 716 O O . GLU A 1 89 ? 33.085 1.490 -8.306 1.00 36.34 89 GLU A O 1
ATOM 721 N N . ARG A 1 90 ? 32.968 -0.712 -7.907 1.00 34.09 90 ARG A N 1
ATOM 722 C CA . ARG A 1 90 ? 32.785 -1.079 -9.303 1.00 34.09 90 ARG A CA 1
ATOM 723 C C . ARG A 1 90 ? 31.452 -0.456 -9.649 1.00 34.09 90 ARG A C 1
ATOM 725 O O . ARG A 1 90 ? 30.423 -0.866 -9.112 1.00 34.09 90 ARG A O 1
ATOM 732 N N . ASP A 1 91 ? 31.510 0.620 -10.413 1.00 38.50 91 ASP A N 1
ATOM 733 C CA . ASP A 1 91 ? 30.333 1.150 -11.031 1.00 38.50 91 ASP A CA 1
ATOM 734 C C . ASP A 1 91 ? 29.955 0.076 -12.050 1.00 38.50 91 ASP A C 1
ATOM 736 O O . ASP A 1 91 ? 30.362 0.108 -13.202 1.00 38.50 91 ASP A O 1
ATOM 740 N N . ASP A 1 92 ? 29.277 -0.970 -11.571 1.00 38.97 92 ASP A N 1
ATOM 741 C CA . ASP A 1 92 ? 28.672 -2.009 -12.397 1.00 38.97 92 ASP A CA 1
ATOM 742 C C . ASP A 1 92 ? 27.493 -1.401 -13.181 1.00 38.97 92 ASP A C 1
ATOM 744 O O . ASP A 1 92 ? 26.814 -2.104 -13.930 1.00 38.97 92 ASP A O 1
ATOM 748 N N . ARG A 1 93 ? 27.236 -0.084 -13.043 1.00 45.62 93 ARG A N 1
ATOM 749 C CA . ARG A 1 93 ? 26.463 0.662 -14.026 1.00 45.62 93 ARG A CA 1
ATOM 750 C C . ARG A 1 93 ? 27.231 0.588 -15.346 1.00 45.62 93 ARG A C 1
ATOM 752 O O . ARG A 1 93 ? 28.373 1.038 -15.425 1.00 45.62 93 ARG A O 1
ATOM 759 N N . PRO A 1 94 ? 26.621 0.017 -16.391 1.00 48.75 94 PRO A N 1
ATOM 760 C CA . PRO A 1 94 ? 27.231 0.024 -17.707 1.00 48.75 94 PRO A CA 1
ATOM 761 C C . PRO A 1 94 ? 27.526 1.469 -18.144 1.00 48.75 94 PRO A C 1
ATOM 763 O O . PRO A 1 94 ? 26.883 2.383 -17.620 1.00 48.75 94 PRO A O 1
ATOM 766 N N . PRO A 1 95 ? 28.443 1.700 -19.103 1.00 50.47 95 PRO A N 1
ATOM 767 C CA . PRO A 1 95 ? 28.774 3.028 -19.626 1.00 50.47 95 PRO A CA 1
ATOM 768 C C . PRO A 1 95 ? 27.621 3.588 -20.478 1.00 50.47 95 PRO A C 1
ATOM 770 O O . PRO A 1 95 ? 27.745 3.813 -21.677 1.00 50.47 95 PRO A O 1
ATOM 773 N N . ILE A 1 96 ? 26.462 3.768 -19.855 1.00 56.16 96 ILE A N 1
ATOM 774 C CA . ILE A 1 96 ? 25.291 4.439 -20.391 1.00 56.16 96 ILE A CA 1
ATOM 775 C C . ILE A 1 96 ? 25.432 5.886 -19.940 1.00 56.16 96 ILE A C 1
ATOM 777 O O . ILE A 1 96 ? 24.994 6.273 -18.859 1.00 56.16 96 ILE A O 1
ATOM 781 N N . GLU A 1 97 ? 26.116 6.677 -20.754 1.00 53.88 97 GLU A N 1
ATOM 782 C CA . GLU A 1 97 ? 26.414 8.073 -20.425 1.00 53.88 97 GLU A CA 1
ATOM 783 C C . GLU A 1 97 ? 25.629 9.066 -21.288 1.00 53.88 97 GLU A C 1
ATOM 785 O O . GLU A 1 97 ? 25.742 10.274 -21.078 1.00 53.88 97 GLU A O 1
ATOM 790 N N . ARG A 1 98 ? 24.846 8.603 -22.275 1.00 55.09 98 ARG A N 1
ATOM 791 C CA . ARG A 1 98 ? 24.251 9.491 -23.282 1.00 55.09 98 ARG A CA 1
ATOM 792 C C . ARG A 1 98 ? 22.730 9.483 -23.251 1.00 55.09 98 ARG A C 1
ATOM 794 O O . ARG A 1 98 ? 22.080 8.451 -23.360 1.00 55.09 98 ARG A O 1
ATOM 801 N N . GLU A 1 99 ? 22.169 10.686 -23.223 1.00 54.88 99 GLU A N 1
ATOM 802 C CA . GLU A 1 99 ? 20.744 10.978 -23.419 1.00 54.88 99 GLU A CA 1
ATOM 803 C C . GLU A 1 99 ? 20.167 10.322 -24.686 1.00 54.88 99 GLU A C 1
ATOM 805 O O . GLU A 1 99 ? 19.058 9.788 -24.665 1.00 54.88 99 GLU A O 1
ATOM 810 N N . ASN A 1 100 ? 20.957 10.276 -25.765 1.00 60.66 100 ASN A N 1
ATOM 811 C CA . ASN A 1 100 ? 20.559 9.639 -27.021 1.00 60.66 100 ASN A CA 1
ATOM 812 C C . ASN A 1 100 ? 20.303 8.133 -26.894 1.00 60.66 100 ASN A C 1
ATOM 814 O O . ASN A 1 100 ? 19.503 7.611 -27.672 1.00 60.66 100 ASN A O 1
ATOM 818 N N . ASP A 1 101 ? 20.945 7.445 -25.949 1.00 71.56 101 ASP A N 1
ATOM 819 C CA . ASP A 1 101 ? 20.862 5.988 -25.849 1.00 71.56 101 ASP A CA 1
ATOM 820 C C . ASP A 1 101 ? 19.479 5.556 -25.342 1.00 71.56 101 ASP A C 1
ATOM 822 O O . ASP A 1 101 ? 18.925 4.579 -25.838 1.00 71.56 101 ASP A O 1
ATOM 826 N N . LEU A 1 102 ? 18.862 6.325 -24.435 1.00 81.12 102 LEU A N 1
ATOM 827 C CA . LEU A 1 102 ? 17.543 6.010 -23.871 1.00 81.12 102 LEU A CA 1
ATOM 828 C C . LEU A 1 102 ? 16.392 6.292 -24.847 1.00 81.12 102 LEU A C 1
ATOM 830 O O . LEU A 1 102 ? 15.490 5.463 -24.985 1.00 81.12 102 LEU A O 1
ATOM 834 N N . HIS A 1 103 ? 16.435 7.414 -25.573 1.00 79.25 103 HIS A N 1
ATOM 835 C CA . HIS A 1 103 ? 15.448 7.687 -26.626 1.00 79.25 103 HIS A CA 1
ATOM 836 C C . HIS A 1 103 ? 15.547 6.665 -27.769 1.00 79.25 103 HIS A C 1
ATOM 838 O O . HIS A 1 103 ? 14.523 6.151 -28.226 1.00 79.25 103 HIS A O 1
ATOM 844 N N . HIS A 1 104 ? 16.768 6.317 -28.204 1.00 82.62 104 HIS A N 1
ATOM 845 C CA . HIS A 1 104 ? 16.955 5.258 -29.200 1.00 82.62 104 HIS A CA 1
ATOM 846 C C . HIS A 1 104 ? 16.496 3.901 -28.671 1.00 82.62 104 HIS A C 1
ATOM 848 O O . HIS A 1 104 ? 15.853 3.167 -29.415 1.00 82.62 104 HIS A O 1
ATOM 854 N N . ALA A 1 105 ? 16.772 3.571 -27.408 1.00 86.38 105 ALA A N 1
ATOM 855 C CA . ALA A 1 105 ? 16.336 2.318 -26.800 1.00 86.38 105 ALA A CA 1
ATOM 856 C C . ALA A 1 105 ? 14.810 2.173 -26.811 1.00 86.38 105 ALA A C 1
ATOM 858 O O . ALA A 1 105 ? 14.300 1.108 -27.170 1.00 86.38 105 ALA A O 1
ATOM 859 N N . LEU A 1 106 ? 14.078 3.245 -26.486 1.00 86.94 106 LEU A N 1
ATOM 860 C CA . LEU A 1 106 ? 12.618 3.245 -26.540 1.00 86.94 106 LEU A CA 1
ATOM 861 C C . LEU A 1 106 ? 12.108 3.066 -27.975 1.00 86.94 106 LEU A C 1
ATOM 863 O O . LEU A 1 106 ? 11.278 2.193 -28.224 1.00 86.94 106 LEU A O 1
ATOM 867 N N . ALA A 1 107 ? 12.650 3.828 -28.931 1.00 86.81 107 ALA A N 1
ATOM 868 C CA . ALA A 1 107 ? 12.273 3.726 -30.342 1.00 86.81 107 ALA A CA 1
ATOM 869 C C . ALA A 1 107 ? 12.631 2.363 -30.967 1.00 86.81 107 ALA A C 1
ATOM 871 O O . ALA A 1 107 ? 11.926 1.878 -31.850 1.00 86.81 107 ALA A O 1
ATOM 872 N N . ALA A 1 108 ? 13.709 1.732 -30.500 1.00 89.25 108 ALA A N 1
ATOM 873 C CA . ALA A 1 108 ? 14.178 0.426 -30.950 1.00 89.25 108 ALA A CA 1
ATOM 874 C C . ALA A 1 108 ? 13.514 -0.757 -30.217 1.00 89.25 108 ALA A C 1
ATOM 876 O O . ALA A 1 108 ? 13.889 -1.901 -30.468 1.00 89.25 108 ALA A O 1
ATOM 877 N N . GLY A 1 109 ? 12.553 -0.511 -29.315 1.00 91.00 109 GLY A N 1
ATOM 878 C CA . GLY A 1 109 ? 11.836 -1.568 -28.594 1.00 91.00 109 GLY A CA 1
ATOM 879 C C . GLY A 1 109 ? 12.724 -2.377 -27.643 1.00 91.00 109 GLY A C 1
ATOM 880 O O . GLY A 1 109 ? 12.521 -3.577 -27.476 1.00 91.00 109 GLY A O 1
ATOM 881 N N . GLN A 1 110 ? 13.739 -1.743 -27.050 1.00 94.19 110 GLN A N 1
ATOM 882 C CA . GLN A 1 110 ? 14.702 -2.411 -26.168 1.00 94.19 110 GLN A CA 1
ATOM 883 C C . GLN A 1 110 ? 14.224 -2.510 -24.714 1.00 94.19 110 GLN A C 1
ATOM 885 O O . GLN A 1 110 ? 14.812 -3.251 -23.927 1.00 94.19 110 GLN A O 1
ATOM 890 N N . PHE A 1 111 ? 13.181 -1.777 -24.326 1.00 95.50 111 PHE A N 1
ATOM 891 C CA . PHE A 1 111 ? 12.577 -1.928 -23.005 1.00 95.50 111 PHE A CA 1
ATOM 892 C C . PHE A 1 111 ? 11.604 -3.103 -22.986 1.00 95.50 111 PHE A C 1
ATOM 894 O O . PHE A 1 111 ? 10.834 -3.312 -23.921 1.00 95.50 111 PHE A O 1
ATOM 901 N N . VAL A 1 112 ? 11.637 -3.869 -21.899 1.00 96.75 112 VAL A N 1
ATOM 902 C CA . VAL A 1 112 ? 10.728 -4.992 -21.649 1.00 96.75 112 VAL A CA 1
ATOM 903 C C . VAL A 1 112 ? 10.237 -4.947 -20.205 1.00 96.75 112 VAL A C 1
ATOM 905 O O . VAL A 1 112 ? 10.934 -4.449 -19.320 1.00 96.75 112 VAL A O 1
ATOM 908 N N . LEU A 1 113 ? 9.044 -5.482 -19.952 1.00 97.94 113 LEU A N 1
ATOM 909 C CA . LEU A 1 113 ? 8.512 -5.629 -18.598 1.00 97.94 113 LEU A CA 1
ATOM 910 C C . LEU A 1 113 ? 8.699 -7.060 -18.099 1.00 97.94 113 LEU A C 1
ATOM 912 O O . LEU A 1 113 ? 8.360 -8.035 -18.776 1.00 97.94 113 LEU A O 1
ATOM 916 N N . HIS A 1 114 ? 9.239 -7.178 -16.891 1.00 97.94 114 HIS A N 1
ATOM 917 C CA . HIS A 1 114 ? 9.192 -8.401 -16.104 1.00 97.94 114 HIS A CA 1
ATOM 918 C C . HIS A 1 114 ? 8.163 -8.235 -14.991 1.00 97.94 114 HIS A C 1
ATOM 920 O O . HIS A 1 114 ? 8.020 -7.157 -14.434 1.00 97.94 114 HIS A O 1
ATOM 926 N N . TYR A 1 115 ? 7.482 -9.313 -14.635 1.00 97.94 115 TYR A N 1
ATOM 927 C CA . TYR A 1 115 ? 6.390 -9.312 -13.677 1.00 97.94 115 TYR A CA 1
ATOM 928 C C . TYR A 1 115 ? 6.783 -10.135 -12.462 1.00 97.94 115 TYR A C 1
ATOM 930 O O . TYR A 1 115 ? 7.185 -11.297 -12.596 1.00 97.94 115 TYR A O 1
ATOM 938 N N . GLN A 1 116 ? 6.696 -9.531 -11.281 1.00 97.25 116 GLN A N 1
ATOM 939 C CA . GLN A 1 116 ? 6.918 -10.223 -10.019 1.00 97.25 116 GLN A CA 1
ATOM 940 C C . GLN A 1 116 ? 5.584 -10.433 -9.296 1.00 97.25 116 GLN A C 1
ATOM 942 O O . GLN A 1 116 ? 4.847 -9.471 -9.117 1.00 97.25 116 GLN A O 1
ATOM 947 N N . PRO A 1 117 ? 5.237 -11.669 -8.902 1.00 96.69 117 PRO A N 1
ATOM 948 C CA . PRO A 1 117 ? 3.960 -11.950 -8.255 1.00 96.69 117 PRO A CA 1
ATOM 949 C C . PRO A 1 117 ? 3.879 -11.384 -6.831 1.00 96.69 117 PRO A C 1
ATOM 951 O O . PRO A 1 117 ? 4.830 -11.498 -6.056 1.00 96.69 117 PRO A O 1
ATOM 954 N N . GLN A 1 118 ? 2.704 -10.858 -6.493 1.00 97.12 118 GLN A N 1
ATOM 955 C CA . GLN A 1 118 ? 2.294 -10.394 -5.169 1.00 97.12 118 GLN A CA 1
ATOM 956 C C . GLN A 1 118 ? 1.236 -11.336 -4.600 1.00 97.12 118 GLN A C 1
ATOM 958 O O . GLN A 1 118 ? 0.292 -11.721 -5.299 1.00 97.12 118 GLN A O 1
ATOM 963 N N . TYR A 1 119 ? 1.376 -11.692 -3.327 1.00 94.75 119 TYR A N 1
ATOM 964 C CA . TYR A 1 119 ? 0.505 -12.662 -2.677 1.00 94.75 119 TYR A CA 1
ATOM 965 C C . TYR A 1 119 ? -0.194 -12.073 -1.469 1.00 94.75 119 TYR A C 1
ATOM 967 O O . TYR A 1 119 ? 0.407 -11.321 -0.710 1.00 94.75 119 TYR A O 1
ATOM 975 N N . ASP A 1 120 ? -1.436 -12.490 -1.256 1.00 93.06 120 ASP A N 1
ATOM 976 C CA . ASP A 1 120 ? -2.164 -12.257 -0.013 1.00 93.06 120 ASP A CA 1
ATOM 977 C C . ASP A 1 120 ? -1.846 -13.380 0.982 1.00 93.06 120 ASP A C 1
ATOM 979 O O . ASP A 1 120 ? -1.983 -14.571 0.680 1.00 93.06 120 ASP A O 1
ATOM 983 N N . LEU A 1 121 ? -1.376 -13.005 2.171 1.00 90.81 121 LEU A N 1
ATOM 984 C CA . LEU A 1 121 ? -0.887 -13.943 3.182 1.00 90.81 121 LEU A CA 1
ATOM 985 C C . LEU A 1 121 ? -2.014 -14.671 3.918 1.00 90.81 121 LEU A C 1
ATOM 987 O O . LEU A 1 121 ? -1.787 -15.738 4.498 1.00 90.81 121 LEU A O 1
ATOM 991 N N . ARG A 1 122 ? -3.236 -14.136 3.872 1.00 86.50 122 ARG A N 1
ATOM 992 C CA . ARG A 1 122 ? -4.416 -14.734 4.499 1.00 86.50 122 ARG A CA 1
ATOM 993 C C . ARG A 1 122 ? -4.982 -15.875 3.656 1.00 86.50 122 ARG A C 1
ATOM 995 O O . ARG A 1 122 ? -5.155 -16.990 4.141 1.00 86.50 122 ARG A O 1
ATOM 1002 N N . SER A 1 123 ? -5.281 -15.591 2.396 1.00 86.56 123 SER A N 1
ATOM 1003 C CA . SER A 1 123 ? -5.835 -16.511 1.399 1.00 86.56 123 SER A CA 1
ATOM 1004 C C . SER A 1 123 ? -4.769 -17.398 0.753 1.00 86.56 123 SER A C 1
ATOM 1006 O O . SER A 1 123 ? -5.094 -18.443 0.182 1.00 86.56 123 SER A O 1
ATOM 1008 N N . GLN A 1 124 ? -3.497 -16.999 0.856 1.00 88.44 124 GLN A N 1
ATOM 1009 C CA . GLN A 1 124 ? -2.350 -17.665 0.239 1.00 88.44 124 GLN A CA 1
ATOM 1010 C C . GLN A 1 124 ? -2.480 -17.765 -1.289 1.00 88.44 124 GLN A C 1
ATOM 1012 O O . GLN A 1 124 ? -2.012 -18.733 -1.909 1.00 88.44 124 GLN A O 1
ATOM 1017 N N . GLN A 1 125 ? -3.158 -16.776 -1.878 1.00 90.69 125 GLN A N 1
ATOM 1018 C CA . GLN A 1 125 ? -3.418 -16.659 -3.307 1.00 90.69 125 GLN A CA 1
ATOM 1019 C C . GLN A 1 125 ? -2.629 -15.503 -3.915 1.00 90.69 125 GLN A C 1
ATOM 1021 O O . GLN A 1 125 ? -2.325 -14.507 -3.255 1.00 90.69 125 GLN A O 1
ATOM 1026 N N . LEU A 1 126 ? -2.331 -15.645 -5.201 1.00 94.06 126 LEU A N 1
ATOM 1027 C CA . LEU A 1 126 ? -1.842 -14.566 -6.047 1.00 94.06 126 LEU A CA 1
ATOM 1028 C C . LEU A 1 126 ? -2.910 -13.469 -6.164 1.00 94.06 126 LEU A C 1
ATOM 1030 O O . LEU A 1 126 ? -4.039 -13.747 -6.570 1.00 94.06 126 LEU A O 1
ATOM 1034 N N . THR A 1 127 ? -2.551 -12.229 -5.845 1.00 94.69 127 THR A N 1
ATOM 1035 C CA . THR A 1 127 ? -3.464 -11.073 -5.905 1.00 94.69 127 THR A CA 1
ATOM 1036 C C . THR A 1 127 ? -3.063 -10.037 -6.940 1.00 94.69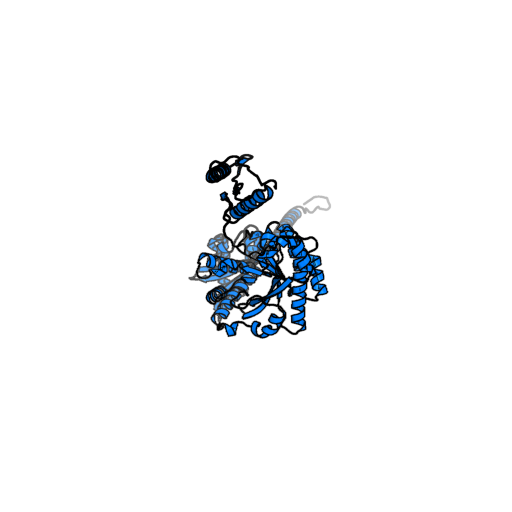 127 THR A C 1
ATOM 1038 O O . THR A 1 127 ? -3.929 -9.333 -7.466 1.00 94.69 127 THR A O 1
ATOM 1041 N N . GLY A 1 128 ? -1.777 -9.973 -7.278 1.00 96.81 128 GLY A N 1
ATOM 1042 C CA . GLY A 1 128 ? -1.254 -8.986 -8.206 1.00 96.81 128 GLY A CA 1
ATOM 1043 C C . GLY A 1 128 ? 0.118 -9.336 -8.754 1.00 96.81 128 GLY A C 1
ATOM 1044 O O . GLY A 1 128 ? 0.706 -10.370 -8.429 1.00 96.81 128 GLY A O 1
ATOM 1045 N N . THR A 1 129 ? 0.634 -8.441 -9.581 1.00 97.94 129 THR A N 1
ATOM 1046 C CA . THR A 1 129 ? 2.024 -8.436 -10.029 1.00 97.94 129 THR A CA 1
ATOM 1047 C C . THR A 1 129 ? 2.575 -7.029 -10.022 1.00 97.94 129 THR A C 1
ATOM 1049 O O . THR A 1 129 ? 1.881 -6.121 -10.466 1.00 97.94 129 THR A O 1
ATOM 1052 N N . GLU A 1 130 ? 3.837 -6.865 -9.662 1.00 98.12 130 GLU A N 1
ATOM 1053 C CA . GLU A 1 130 ? 4.583 -5.645 -9.952 1.00 98.12 130 GLU A CA 1
ATOM 1054 C C . GLU A 1 130 ? 5.236 -5.745 -11.337 1.00 98.12 130 GLU A C 1
ATOM 1056 O O . GLU A 1 130 ? 5.910 -6.734 -11.647 1.00 98.12 130 GLU A O 1
ATOM 1061 N N . ALA A 1 131 ? 5.020 -4.734 -12.179 1.00 98.00 131 ALA A N 1
ATOM 1062 C CA . ALA A 1 131 ? 5.620 -4.600 -13.497 1.00 98.00 131 ALA A CA 1
ATOM 1063 C C . ALA A 1 131 ? 6.941 -3.829 -13.400 1.00 98.00 131 ALA A C 1
ATOM 1065 O O . ALA A 1 131 ? 6.994 -2.608 -13.272 1.00 98.00 131 ALA A O 1
ATOM 1066 N N . LEU A 1 132 ? 8.029 -4.573 -13.516 1.00 96.19 132 LEU A N 1
ATOM 1067 C CA . LEU A 1 132 ? 9.388 -4.105 -13.344 1.00 96.19 132 LEU A CA 1
ATOM 1068 C C . LEU A 1 132 ? 10.066 -3.954 -14.704 1.00 96.19 132 LEU A C 1
ATOM 1070 O O . LEU A 1 132 ? 10.385 -4.940 -15.378 1.00 96.19 132 LEU A O 1
ATOM 1074 N N . ILE A 1 133 ? 10.333 -2.708 -15.092 1.00 96.25 133 ILE A N 1
ATOM 1075 C CA . ILE A 1 133 ? 11.014 -2.406 -16.350 1.00 96.25 133 ILE A CA 1
ATOM 1076 C C . ILE A 1 133 ? 12.447 -2.947 -16.364 1.00 96.25 133 ILE A C 1
ATOM 1078 O O . ILE A 1 133 ? 13.174 -2.920 -15.366 1.00 96.25 133 ILE A O 1
ATOM 1082 N N . ARG A 1 134 ? 12.857 -3.469 -17.515 1.00 94.69 134 ARG A N 1
ATOM 1083 C CA . ARG A 1 134 ? 14.214 -3.911 -17.822 1.00 94.69 134 ARG A CA 1
ATOM 1084 C C . ARG A 1 134 ? 14.620 -3.340 -19.168 1.00 94.69 134 ARG A C 1
ATOM 1086 O O . ARG A 1 134 ? 13.788 -3.212 -20.063 1.00 94.69 134 ARG A O 1
ATOM 1093 N N . TRP A 1 135 ? 15.901 -3.043 -19.322 1.00 93.38 135 TRP A N 1
ATOM 1094 C CA . TRP A 1 135 ? 16.449 -2.630 -20.606 1.00 93.38 135 TRP A CA 1
ATOM 1095 C C . TRP A 1 135 ? 17.263 -3.773 -21.201 1.00 93.38 135 TRP A C 1
ATOM 1097 O O . TRP A 1 135 ? 18.299 -4.151 -20.669 1.00 93.38 135 TRP A O 1
ATOM 1107 N N . ASN A 1 136 ? 16.769 -4.353 -22.289 1.00 91.06 136 ASN A N 1
ATOM 1108 C CA . ASN A 1 136 ? 17.460 -5.373 -23.062 1.00 91.06 136 ASN A CA 1
ATOM 1109 C C . ASN A 1 136 ? 18.425 -4.711 -24.057 1.00 91.06 136 ASN A C 1
ATOM 1111 O O . ASN A 1 136 ? 18.099 -4.508 -25.228 1.00 91.06 136 ASN A O 1
ATOM 1115 N N . HIS A 1 137 ? 19.600 -4.324 -23.568 1.00 87.69 137 HIS A N 1
ATOM 1116 C CA . HIS A 1 137 ? 20.619 -3.660 -24.369 1.00 87.69 137 HIS A CA 1
ATOM 1117 C C . HIS A 1 137 ? 21.343 -4.674 -25.278 1.00 87.69 137 HIS A C 1
ATOM 1119 O O . HIS A 1 137 ? 21.777 -5.715 -24.779 1.00 87.69 137 HIS A O 1
ATOM 1125 N N . PRO A 1 138 ? 21.565 -4.373 -26.575 1.00 83.62 138 PRO A N 1
ATOM 1126 C CA . PRO A 1 138 ? 22.197 -5.298 -27.523 1.00 83.62 138 PRO A CA 1
ATOM 1127 C C . PRO A 1 138 ? 23.548 -5.862 -27.058 1.00 83.62 138 PRO A C 1
ATOM 1129 O O . PRO A 1 138 ? 23.772 -7.066 -27.146 1.00 83.62 138 PRO A O 1
ATOM 1132 N N . ASP A 1 139 ? 24.420 -5.000 -26.524 1.00 82.81 139 ASP A N 1
ATOM 1133 C CA . ASP A 1 139 ? 25.780 -5.392 -26.118 1.00 82.81 139 ASP A CA 1
ATOM 1134 C C . ASP A 1 139 ? 25.925 -5.786 -24.637 1.00 82.81 139 ASP A C 1
ATOM 1136 O O . ASP A 1 139 ? 26.827 -6.539 -24.279 1.00 82.81 139 ASP A O 1
ATOM 1140 N N . LEU A 1 140 ? 25.058 -5.268 -23.762 1.00 81.69 140 LEU A N 1
ATOM 1141 C CA . LEU A 1 140 ? 25.196 -5.367 -22.302 1.00 81.69 140 LEU A CA 1
ATOM 1142 C C . LEU A 1 140 ? 24.192 -6.352 -21.684 1.00 81.69 140 LEU A C 1
ATOM 1144 O O . LEU A 1 140 ? 24.266 -6.655 -20.495 1.00 81.69 140 LEU A O 1
ATOM 1148 N N . GLY A 1 141 ? 23.261 -6.867 -22.489 1.00 87.19 141 GLY A N 1
ATOM 1149 C CA . GLY A 1 141 ? 22.199 -7.747 -22.032 1.00 87.19 141 GLY A CA 1
ATOM 1150 C C . GLY A 1 141 ? 21.150 -7.008 -21.205 1.00 87.19 141 GLY A C 1
ATOM 1151 O O . GLY A 1 141 ? 20.823 -5.851 -21.463 1.00 87.19 141 GLY A O 1
ATOM 1152 N N . LEU A 1 142 ? 20.577 -7.706 -20.224 1.00 87.69 142 LEU A N 1
ATOM 1153 C CA . LEU A 1 142 ? 19.445 -7.212 -19.448 1.00 87.69 142 LEU A CA 1
ATOM 1154 C C . LEU A 1 142 ? 19.904 -6.320 -18.285 1.00 87.69 142 LEU A C 1
ATOM 1156 O O . LEU A 1 142 ? 20.424 -6.808 -17.282 1.00 87.69 142 LEU A O 1
ATOM 1160 N N . ILE A 1 143 ? 19.653 -5.021 -18.401 1.00 87.25 143 ILE A N 1
ATOM 1161 C CA . ILE A 1 143 ? 20.064 -3.992 -17.445 1.00 87.25 143 ILE A CA 1
ATOM 1162 C C . ILE A 1 143 ? 18.911 -3.692 -16.464 1.00 87.25 143 ILE A C 1
ATOM 1164 O O . ILE A 1 143 ? 17.758 -3.526 -16.895 1.00 87.25 143 ILE A O 1
ATOM 1168 N N . PRO A 1 144 ? 19.182 -3.622 -15.145 1.00 84.12 144 PRO A N 1
ATOM 1169 C CA . PRO A 1 144 ? 18.173 -3.328 -14.133 1.00 84.12 144 PRO A CA 1
ATOM 1170 C C . PRO A 1 144 ? 17.800 -1.833 -14.086 1.00 84.12 144 PRO A C 1
ATOM 1172 O O . PRO A 1 144 ? 18.602 -0.975 -14.459 1.00 84.12 144 PRO A O 1
ATOM 1175 N N . PRO A 1 145 ? 16.604 -1.498 -13.565 1.00 88.06 145 PRO A N 1
ATOM 1176 C CA . PRO A 1 145 ? 16.101 -0.123 -13.508 1.00 88.06 145 PRO A CA 1
ATOM 1177 C C . PRO A 1 145 ? 17.002 0.815 -12.700 1.00 88.06 145 PRO A C 1
ATOM 1179 O O . PRO A 1 145 ? 17.208 1.955 -13.104 1.00 88.06 145 PRO A O 1
ATOM 1182 N N . SER A 1 146 ? 17.622 0.335 -11.618 1.00 83.75 146 SER A N 1
ATOM 1183 C CA . SER A 1 146 ? 18.538 1.135 -10.791 1.00 83.75 146 SER A CA 1
ATOM 1184 C C . SER A 1 146 ? 19.726 1.719 -11.567 1.00 83.75 146 SER A C 1
ATOM 1186 O O . SER A 1 146 ? 20.291 2.726 -11.142 1.00 83.75 146 SER A O 1
ATOM 1188 N N . SER A 1 147 ? 20.101 1.122 -12.703 1.00 82.06 147 SER A N 1
ATOM 1189 C CA . SER A 1 147 ? 21.208 1.599 -13.533 1.00 82.06 147 SER A CA 1
ATOM 1190 C C . SER A 1 147 ? 20.817 2.728 -14.490 1.00 82.06 147 SER A C 1
ATOM 1192 O O . SER A 1 147 ? 21.680 3.536 -14.814 1.00 82.06 147 SER A O 1
ATOM 1194 N N . PHE A 1 148 ? 19.559 2.804 -14.946 1.00 86.25 148 PHE A N 1
ATOM 1195 C CA . PHE A 1 148 ? 19.154 3.750 -16.001 1.00 86.25 148 PHE A CA 1
ATOM 1196 C C . PHE A 1 148 ? 18.009 4.698 -15.623 1.00 86.25 148 PHE A C 1
ATOM 1198 O O . PHE A 1 148 ? 17.893 5.757 -16.235 1.00 86.25 148 PHE A O 1
ATOM 1205 N N . ILE A 1 149 ? 17.186 4.377 -14.619 1.00 88.25 149 ILE A N 1
ATOM 1206 C CA . ILE A 1 149 ? 16.088 5.251 -14.176 1.00 88.25 149 ILE A CA 1
ATOM 1207 C C . ILE A 1 149 ? 16.598 6.612 -13.676 1.00 88.25 149 ILE A C 1
ATOM 1209 O O . ILE A 1 149 ? 16.049 7.611 -14.133 1.00 88.25 149 ILE A O 1
ATOM 1213 N N . PRO A 1 150 ? 17.675 6.715 -12.863 1.00 84.62 150 PRO A N 1
ATOM 1214 C CA . PRO A 1 150 ? 18.198 8.024 -12.459 1.00 84.62 150 PRO A CA 1
ATOM 1215 C C . PRO A 1 150 ? 18.606 8.897 -13.655 1.00 84.62 150 PRO A C 1
ATOM 1217 O O . PRO A 1 150 ? 18.313 10.087 -13.694 1.00 84.62 150 PRO A O 1
ATOM 1220 N N . LEU A 1 151 ? 19.221 8.293 -14.680 1.00 83.00 151 LEU A N 1
ATOM 1221 C CA . LEU A 1 151 ? 19.580 9.000 -15.911 1.00 83.00 151 LEU A CA 1
ATOM 1222 C C . LEU A 1 151 ? 18.332 9.445 -16.689 1.00 83.00 151 LEU A C 1
ATOM 1224 O O . LEU A 1 151 ? 18.279 10.573 -17.180 1.00 83.00 151 LEU A O 1
ATOM 1228 N N . ALA A 1 152 ? 17.320 8.575 -16.775 1.00 86.19 152 ALA A N 1
ATOM 1229 C CA . ALA A 1 152 ? 16.051 8.888 -17.421 1.00 86.19 152 ALA A CA 1
ATOM 1230 C C . ALA A 1 152 ? 15.295 10.024 -16.711 1.00 86.19 152 ALA A C 1
ATOM 1232 O O . ALA A 1 152 ? 14.609 10.834 -17.343 1.00 86.19 152 ALA A O 1
ATOM 1233 N N . GLU A 1 153 ? 15.410 10.089 -15.386 1.00 85.25 153 GLU A N 1
ATOM 1234 C CA . GLU A 1 153 ? 14.858 11.164 -14.574 1.00 85.25 153 GLU A CA 1
ATOM 1235 C C . GLU A 1 153 ? 15.613 12.470 -14.757 1.00 85.25 153 GLU A C 1
ATOM 1237 O O . GLU A 1 153 ? 14.958 13.503 -14.825 1.00 85.25 153 GLU A O 1
ATOM 1242 N N . GLU A 1 154 ? 16.944 12.458 -14.862 1.00 81.38 154 GLU A N 1
ATOM 1243 C CA . GLU A 1 154 ? 17.749 13.664 -15.088 1.00 81.38 154 GLU A CA 1
ATOM 1244 C C . GLU A 1 154 ? 17.430 14.296 -16.454 1.00 81.38 154 GLU A C 1
ATOM 1246 O O . GLU A 1 154 ? 17.124 15.491 -16.535 1.00 81.38 154 GLU A O 1
ATOM 1251 N N . ASN A 1 155 ? 17.405 13.491 -17.521 1.00 80.12 155 ASN A N 1
ATOM 1252 C CA . ASN A 1 155 ? 17.201 13.979 -18.889 1.00 80.12 155 ASN A CA 1
ATOM 1253 C C . ASN A 1 155 ? 15.720 14.141 -19.300 1.00 80.12 155 ASN A C 1
ATOM 1255 O O . ASN A 1 155 ? 15.423 14.770 -20.308 1.00 80.12 155 ASN A O 1
ATOM 1259 N N . GLY A 1 156 ? 14.771 13.625 -18.512 1.00 82.69 156 GLY A N 1
ATOM 1260 C CA . GLY A 1 156 ? 13.332 13.746 -18.774 1.00 82.69 156 GLY A CA 1
ATOM 1261 C C . GLY A 1 156 ? 12.723 12.659 -19.666 1.00 82.69 156 GLY A C 1
ATOM 1262 O O . GLY A 1 156 ? 11.500 12.639 -19.817 1.00 82.69 156 GLY A O 1
ATOM 1263 N N . THR A 1 157 ? 13.521 11.713 -20.176 1.00 88.06 157 THR A N 1
ATOM 1264 C CA . THR A 1 157 ? 13.030 10.534 -20.924 1.00 88.06 157 THR A CA 1
ATOM 1265 C C . THR A 1 157 ? 12.132 9.625 -20.084 1.00 88.06 157 THR A C 1
ATOM 1267 O O . THR A 1 157 ? 11.332 8.868 -20.635 1.00 88.06 157 THR A O 1
ATOM 1270 N N . ILE A 1 158 ? 12.191 9.739 -18.750 1.00 90.81 158 ILE A N 1
ATOM 1271 C CA . ILE A 1 158 ? 11.350 8.975 -17.820 1.00 90.81 158 ILE A CA 1
ATOM 1272 C C . ILE A 1 158 ? 9.846 9.115 -18.109 1.00 90.81 158 ILE A C 1
ATOM 1274 O O . ILE A 1 158 ? 9.086 8.169 -17.904 1.00 90.81 158 ILE A O 1
ATOM 1278 N N . ASN A 1 159 ? 9.405 10.259 -18.642 1.00 91.31 159 ASN A N 1
ATOM 1279 C CA . ASN A 1 159 ? 7.999 10.486 -18.982 1.00 91.31 159 ASN A CA 1
ATOM 1280 C C . ASN A 1 159 ? 7.533 9.593 -20.141 1.00 91.31 159 ASN A C 1
ATOM 1282 O O . ASN A 1 159 ? 6.457 8.991 -20.070 1.00 91.31 159 ASN A O 1
ATOM 1286 N N . GLU A 1 160 ? 8.348 9.469 -21.190 1.00 91.88 160 GLU A N 1
ATOM 1287 C CA . GLU A 1 160 ? 8.059 8.615 -22.347 1.00 91.88 160 GLU A CA 1
ATOM 1288 C C . GLU A 1 160 ? 8.157 7.137 -21.966 1.00 91.88 160 GLU A C 1
ATOM 1290 O O . GLU A 1 160 ? 7.237 6.363 -22.240 1.00 91.88 160 GLU A O 1
ATOM 1295 N N . ILE A 1 161 ? 9.230 6.770 -21.257 1.00 93.62 161 ILE A N 1
ATOM 1296 C CA . ILE A 1 161 ? 9.480 5.402 -20.794 1.00 93.62 161 ILE A CA 1
ATOM 1297 C C . ILE A 1 161 ? 8.339 4.917 -19.903 1.00 93.62 161 ILE A C 1
ATOM 1299 O O . ILE A 1 161 ? 7.822 3.821 -20.107 1.00 93.62 161 ILE A O 1
ATOM 1303 N N . GLY A 1 162 ? 7.899 5.720 -18.937 1.00 94.69 162 GLY A N 1
ATOM 1304 C CA . GLY A 1 162 ? 6.826 5.281 -18.058 1.00 94.69 162 GLY A CA 1
ATOM 1305 C C . GLY A 1 162 ? 5.434 5.362 -18.684 1.00 94.69 162 GLY A C 1
ATOM 1306 O O . GLY A 1 162 ? 4.577 4.560 -18.327 1.00 94.69 162 GLY A O 1
ATOM 1307 N N . THR A 1 163 ? 5.205 6.232 -19.678 1.00 95.75 163 THR A N 1
ATOM 1308 C CA . THR A 1 163 ? 3.981 6.164 -20.503 1.00 95.75 163 THR A CA 1
ATOM 1309 C C . THR A 1 163 ? 3.925 4.845 -21.276 1.00 95.75 163 THR A C 1
ATOM 1311 O O . THR A 1 163 ? 2.873 4.206 -21.340 1.00 95.75 163 THR A O 1
ATOM 1314 N N . TRP A 1 164 ? 5.059 4.417 -21.839 1.00 96.75 164 TRP A N 1
ATOM 1315 C CA . TRP A 1 164 ? 5.189 3.111 -22.478 1.00 96.75 164 TRP A CA 1
ATOM 1316 C C . TRP A 1 164 ? 4.988 1.967 -21.472 1.00 96.75 164 TRP A C 1
ATOM 1318 O O . TRP A 1 164 ? 4.188 1.073 -21.738 1.00 96.75 164 TRP A O 1
ATOM 1328 N N . ALA A 1 165 ? 5.615 2.027 -20.293 1.00 97.62 165 ALA A N 1
ATOM 1329 C CA . ALA A 1 165 ? 5.503 0.983 -19.273 1.00 97.62 165 ALA A CA 1
ATOM 1330 C C . ALA A 1 165 ? 4.064 0.826 -18.750 1.00 97.62 165 ALA A C 1
ATOM 1332 O O . ALA A 1 165 ? 3.571 -0.295 -18.654 1.00 97.62 165 ALA A O 1
ATOM 1333 N N . LEU A 1 166 ? 3.359 1.933 -18.479 1.00 98.12 166 LEU A N 1
ATOM 1334 C CA . LEU A 1 166 ? 1.940 1.915 -18.098 1.00 98.12 166 LEU A CA 1
ATOM 1335 C C . LEU A 1 166 ? 1.082 1.226 -19.163 1.00 98.12 166 LEU A C 1
ATOM 1337 O O . LEU A 1 166 ? 0.240 0.388 -18.843 1.00 98.12 166 LEU A O 1
ATOM 1341 N N . ARG A 1 167 ? 1.304 1.578 -20.433 1.00 98.38 167 ARG A N 1
ATOM 1342 C CA . ARG A 1 167 ? 0.581 1.003 -21.567 1.00 98.38 167 ARG A CA 1
ATOM 1343 C C . ARG A 1 167 ? 0.835 -0.493 -21.693 1.00 98.38 167 ARG A C 1
ATOM 1345 O O . ARG A 1 167 ? -0.127 -1.251 -21.756 1.00 98.38 167 ARG A O 1
ATOM 1352 N N . GLU A 1 168 ? 2.097 -0.902 -21.704 1.00 98.12 168 GLU A N 1
ATOM 1353 C CA . GLU A 1 168 ? 2.499 -2.301 -21.854 1.00 98.12 168 GLU A CA 1
ATOM 1354 C C . GLU A 1 168 ? 1.976 -3.157 -20.690 1.00 98.12 168 GLU A C 1
ATOM 1356 O O . GLU A 1 168 ? 1.412 -4.226 -20.910 1.00 98.12 168 GLU A O 1
ATOM 1361 N N . ALA A 1 169 ? 2.057 -2.655 -19.453 1.00 98.50 169 ALA A N 1
ATOM 1362 C CA . ALA A 1 169 ? 1.520 -3.333 -18.276 1.00 98.50 169 ALA A CA 1
ATOM 1363 C C . ALA A 1 169 ? -0.002 -3.531 -18.370 1.00 98.50 169 ALA A C 1
ATOM 1365 O O . ALA A 1 169 ? -0.507 -4.627 -18.106 1.00 98.50 169 ALA A O 1
ATOM 1366 N N . CYS A 1 170 ? -0.740 -2.495 -18.790 1.00 98.56 170 CYS A N 1
ATOM 1367 C CA . CYS A 1 170 ? -2.189 -2.586 -18.961 1.00 98.56 170 CYS A CA 1
ATOM 1368 C C . CYS A 1 170 ? -2.572 -3.563 -20.083 1.00 98.56 170 CYS A C 1
ATOM 1370 O O . CYS A 1 170 ? -3.465 -4.394 -19.902 1.00 98.56 170 CYS A O 1
ATOM 1372 N N . GLN A 1 171 ? -1.867 -3.507 -21.219 1.00 98.25 171 GLN A N 1
ATOM 1373 C CA . GLN A 1 171 ? -2.065 -4.422 -22.346 1.00 98.25 171 GLN A CA 1
ATOM 1374 C C . GLN A 1 171 ? -1.787 -5.870 -21.949 1.00 98.25 171 GLN A C 1
ATOM 1376 O O . GLN A 1 171 ? -2.607 -6.747 -22.225 1.00 98.25 171 GLN A O 1
ATOM 1381 N N . GLN A 1 172 ? -0.674 -6.126 -21.259 1.00 98.12 172 GLN A N 1
ATOM 1382 C CA . GLN A 1 172 ? -0.312 -7.465 -20.809 1.00 98.12 172 GLN A CA 1
ATOM 1383 C C . GLN A 1 172 ? -1.334 -8.022 -19.812 1.00 98.12 172 GLN A C 1
ATOM 1385 O O . GLN A 1 172 ? -1.728 -9.185 -19.935 1.00 98.12 172 GLN A O 1
ATOM 1390 N N . ASN A 1 173 ? -1.805 -7.208 -18.859 1.00 98.12 173 ASN A N 1
ATOM 1391 C CA . ASN A 1 173 ? -2.829 -7.636 -17.907 1.00 98.12 173 ASN A CA 1
ATOM 1392 C C . ASN A 1 173 ? -4.150 -7.957 -18.618 1.00 98.12 173 ASN A C 1
ATOM 1394 O O . ASN A 1 173 ? -4.718 -9.032 -18.413 1.00 98.12 173 ASN A O 1
ATOM 1398 N N . LYS A 1 174 ? -4.602 -7.090 -19.534 1.00 98.06 174 LYS A N 1
ATOM 1399 C CA . LYS A 1 174 ? -5.794 -7.363 -20.345 1.00 98.06 174 LYS A CA 1
ATOM 1400 C C . LYS A 1 174 ? -5.634 -8.633 -21.182 1.00 98.06 174 LYS A C 1
ATOM 1402 O O . LYS A 1 174 ? -6.567 -9.429 -21.266 1.00 98.06 174 LYS A O 1
ATOM 1407 N N . ALA A 1 175 ? -4.458 -8.859 -21.765 1.00 97.56 175 ALA A N 1
ATOM 1408 C CA . ALA A 1 175 ? -4.165 -10.071 -22.522 1.00 97.56 175 ALA A CA 1
ATOM 1409 C C . ALA A 1 175 ? -4.271 -11.332 -21.650 1.00 97.56 175 ALA A C 1
ATOM 1411 O O . ALA A 1 175 ? -4.842 -12.327 -22.096 1.00 97.56 175 ALA A O 1
ATOM 1412 N N . TRP A 1 176 ? -3.806 -11.287 -20.396 1.00 97.25 176 TRP A N 1
ATOM 1413 C CA . TRP A 1 176 ? -4.014 -12.381 -19.442 1.00 97.25 176 TRP A CA 1
ATOM 1414 C C . TRP A 1 176 ? -5.500 -12.631 -19.169 1.00 97.25 176 TRP A C 1
ATOM 1416 O O . TRP A 1 176 ? -5.944 -13.778 -19.238 1.00 97.25 176 TRP A O 1
ATOM 1426 N N . GLN A 1 177 ? -6.290 -11.580 -18.933 1.00 96.88 177 GLN A N 1
ATOM 1427 C CA . GLN A 1 177 ? -7.736 -11.719 -18.716 1.00 96.88 177 GLN A CA 1
ATOM 1428 C C . GLN A 1 177 ? -8.443 -12.317 -19.943 1.00 96.88 177 GLN A C 1
ATOM 1430 O O . GLN A 1 177 ? -9.240 -13.246 -19.814 1.00 96.88 177 GLN A O 1
ATOM 1435 N N . ASN A 1 178 ? -8.099 -11.851 -21.146 1.00 96.50 178 ASN A N 1
ATOM 1436 C CA . ASN A 1 178 ? -8.652 -12.364 -22.402 1.00 96.50 178 ASN A CA 1
ATOM 1437 C C . ASN A 1 178 ? -8.254 -13.827 -22.667 1.00 96.50 178 ASN A C 1
ATOM 1439 O O . ASN A 1 178 ? -9.017 -14.571 -23.281 1.00 96.50 178 ASN A O 1
ATOM 1443 N N . ALA A 1 179 ? -7.087 -14.259 -22.181 1.00 94.75 179 ALA A N 1
ATOM 1444 C CA . ALA A 1 179 ? -6.639 -15.650 -22.225 1.00 94.75 179 ALA A CA 1
ATOM 1445 C C . ALA A 1 179 ? -7.286 -16.542 -21.140 1.00 94.75 179 ALA A C 1
ATOM 1447 O O . ALA A 1 179 ? -6.975 -17.731 -21.053 1.00 94.75 179 ALA A O 1
ATOM 1448 N N . GLY A 1 180 ? -8.198 -15.997 -20.326 1.00 94.38 180 GLY A N 1
ATOM 1449 C CA . GLY A 1 180 ? -8.945 -16.731 -19.303 1.00 94.38 180 GLY A CA 1
ATOM 1450 C C . GLY A 1 180 ? -8.203 -16.908 -17.977 1.00 94.38 180 GLY A C 1
ATOM 1451 O O . GLY A 1 180 ? -8.614 -17.733 -17.158 1.00 94.38 180 GLY A O 1
ATOM 1452 N N . LEU A 1 181 ? -7.112 -16.168 -17.750 1.00 94.19 181 LEU A N 1
ATOM 1453 C CA . LEU A 1 181 ? -6.446 -16.137 -16.450 1.00 94.19 181 LEU A CA 1
ATOM 1454 C C . LEU A 1 181 ? -7.312 -15.354 -15.453 1.00 94.19 181 LEU A C 1
ATOM 1456 O O . LEU A 1 181 ? -8.061 -14.450 -15.827 1.00 94.19 181 LEU A O 1
ATOM 1460 N N . ALA A 1 182 ? -7.209 -15.707 -14.170 1.00 92.62 182 ALA A N 1
ATOM 1461 C CA . ALA A 1 182 ? -7.930 -14.990 -13.126 1.00 92.62 182 ALA A CA 1
ATOM 1462 C C . ALA A 1 182 ? -7.461 -13.522 -13.086 1.00 92.62 182 ALA A C 1
ATOM 1464 O O . ALA A 1 182 ? -6.253 -13.278 -13.151 1.00 92.62 182 ALA A O 1
ATOM 1465 N N . PRO A 1 183 ? -8.382 -12.551 -12.988 1.00 94.25 183 PRO A N 1
ATOM 1466 C CA . PRO A 1 183 ? -8.020 -11.147 -13.046 1.00 94.25 183 PRO A CA 1
ATOM 1467 C C . PRO A 1 183 ? -7.306 -10.731 -11.754 1.00 94.25 183 PRO A C 1
ATOM 1469 O O . PRO A 1 183 ? -7.848 -10.870 -10.657 1.00 94.25 183 PRO A O 1
ATOM 1472 N N . ILE A 1 184 ? -6.091 -10.214 -11.905 1.00 96.38 184 ILE A N 1
ATOM 1473 C CA . ILE A 1 184 ? -5.209 -9.748 -10.827 1.00 96.38 184 ILE A CA 1
ATOM 1474 C C . ILE A 1 184 ? -4.797 -8.298 -11.087 1.00 96.38 184 ILE A C 1
ATOM 1476 O O . ILE A 1 184 ? -4.914 -7.815 -12.216 1.00 96.38 184 ILE A O 1
ATOM 1480 N N . THR A 1 185 ? -4.315 -7.591 -10.068 1.00 97.94 185 THR A N 1
ATOM 1481 C CA . THR A 1 185 ? -3.789 -6.232 -10.260 1.00 97.94 185 THR A CA 1
ATOM 1482 C C . THR A 1 185 ? -2.417 -6.256 -10.940 1.00 97.94 185 THR A C 1
ATOM 1484 O O . THR A 1 185 ? -1.635 -7.187 -10.754 1.00 97.94 185 THR A O 1
ATOM 1487 N N . VAL A 1 186 ? -2.103 -5.229 -11.727 1.00 98.56 186 VAL A N 1
ATOM 1488 C CA . VAL A 1 186 ? -0.742 -4.930 -12.183 1.00 98.56 186 VAL A CA 1
ATOM 1489 C C . VAL A 1 186 ? -0.313 -3.593 -11.593 1.00 98.56 186 VAL A C 1
ATOM 1491 O O . VAL A 1 186 ? -0.994 -2.586 -11.780 1.00 98.56 186 VAL A O 1
ATOM 1494 N N . ALA A 1 187 ? 0.781 -3.603 -10.841 1.00 98.44 187 ALA A N 1
ATOM 1495 C CA . ALA A 1 187 ? 1.355 -2.431 -10.211 1.00 98.44 187 ALA A CA 1
ATOM 1496 C C . ALA A 1 187 ? 2.473 -1.856 -11.084 1.00 98.44 187 ALA A C 1
ATOM 1498 O O . ALA A 1 187 ? 3.297 -2.610 -11.603 1.00 98.44 187 ALA A O 1
ATOM 1499 N N . VAL A 1 188 ? 2.473 -0.541 -11.290 1.00 98.12 188 VAL A N 1
ATOM 1500 C CA . VAL A 1 188 ? 3.468 0.169 -12.100 1.00 98.12 188 VAL A CA 1
ATOM 1501 C C . VAL A 1 188 ? 4.046 1.315 -11.283 1.00 98.12 188 VAL A C 1
ATOM 1503 O O . VAL A 1 188 ? 3.316 2.207 -10.847 1.00 98.12 188 VAL A O 1
ATOM 1506 N N . ASN A 1 189 ? 5.365 1.304 -11.120 1.00 95.69 189 ASN A N 1
ATOM 1507 C CA . ASN A 1 189 ? 6.118 2.370 -10.476 1.00 95.69 189 ASN A CA 1
ATOM 1508 C C . ASN A 1 189 ? 6.056 3.677 -11.283 1.00 95.69 189 ASN A C 1
ATOM 1510 O O . ASN A 1 189 ? 6.313 3.690 -12.491 1.00 95.69 189 ASN A O 1
ATOM 1514 N N . LEU A 1 190 ? 5.761 4.789 -10.607 1.00 94.06 190 LEU A N 1
ATOM 1515 C CA . LEU A 1 190 ? 5.849 6.139 -11.159 1.00 94.06 190 LEU A CA 1
ATOM 1516 C C . LEU A 1 190 ? 6.826 6.990 -10.352 1.00 94.06 190 LEU A C 1
ATOM 1518 O O . LEU A 1 190 ? 6.703 7.128 -9.135 1.00 94.06 190 LEU A O 1
ATOM 1522 N N . SER A 1 191 ? 7.761 7.637 -11.048 1.00 89.56 191 SER A N 1
ATOM 1523 C CA . SER A 1 191 ? 8.650 8.601 -10.404 1.00 89.56 191 SER A CA 1
ATOM 1524 C C . SER A 1 191 ? 7.920 9.881 -10.000 1.00 89.56 191 SER A C 1
ATOM 1526 O O . SER A 1 191 ? 6.897 10.257 -10.582 1.00 89.56 191 SER A O 1
ATOM 1528 N N . ALA A 1 192 ? 8.506 10.629 -9.062 1.00 87.56 192 ALA A N 1
ATOM 1529 C CA . ALA A 1 192 ? 8.002 11.948 -8.684 1.00 87.56 192 ALA A CA 1
ATOM 1530 C C . ALA A 1 192 ? 7.926 12.905 -9.890 1.00 87.56 192 ALA A C 1
ATOM 1532 O O . ALA A 1 192 ? 6.950 13.640 -10.040 1.00 87.56 192 ALA A O 1
ATOM 1533 N N . ARG A 1 193 ? 8.907 12.854 -10.805 1.00 87.56 193 ARG A N 1
ATOM 1534 C CA . ARG A 1 193 ? 8.919 13.696 -12.015 1.00 87.56 193 ARG A CA 1
ATOM 1535 C C . ARG A 1 193 ? 7.734 13.388 -12.934 1.00 87.56 193 ARG A C 1
ATOM 1537 O O . ARG A 1 193 ? 7.110 14.315 -13.447 1.00 87.56 193 ARG A O 1
ATOM 1544 N N . GLN A 1 194 ? 7.395 12.110 -13.107 1.00 90.50 194 GLN A N 1
ATOM 1545 C CA . GLN A 1 194 ? 6.222 11.700 -13.881 1.00 90.50 194 GLN A CA 1
ATOM 1546 C C . GLN A 1 194 ? 4.914 12.039 -13.174 1.00 90.50 194 GLN A C 1
ATOM 1548 O O . GLN A 1 194 ? 3.940 12.400 -13.831 1.00 90.50 194 GLN A O 1
ATOM 1553 N N . PHE A 1 195 ? 4.882 11.913 -11.848 1.00 92.25 195 PHE A N 1
ATOM 1554 C CA . PHE A 1 195 ? 3.706 12.201 -11.038 1.00 92.25 195 PHE A CA 1
ATOM 1555 C C . PHE A 1 195 ? 3.258 13.666 -11.180 1.00 92.25 195 PHE A C 1
ATOM 1557 O O . PHE A 1 195 ? 2.069 13.948 -11.327 1.00 92.25 195 PHE A O 1
ATOM 1564 N N . TYR A 1 196 ? 4.221 14.591 -11.223 1.00 89.12 196 TYR A N 1
ATOM 1565 C CA . TYR A 1 196 ? 3.971 16.023 -11.399 1.00 89.12 196 TYR A CA 1
ATOM 1566 C C . TYR A 1 196 ? 3.878 16.482 -12.857 1.00 89.12 196 TYR A C 1
ATOM 1568 O O . TYR A 1 196 ? 3.671 17.672 -13.111 1.00 89.12 196 TYR A O 1
ATOM 1576 N N . GLN A 1 197 ? 4.003 15.575 -13.832 1.00 88.38 197 GLN A N 1
ATOM 1577 C CA . GLN A 1 197 ? 3.913 15.971 -15.231 1.00 88.38 197 GLN A CA 1
ATOM 1578 C C . GLN A 1 197 ? 2.489 16.461 -15.566 1.00 88.38 197 GLN A C 1
ATOM 1580 O O . GLN A 1 197 ? 1.495 15.820 -15.193 1.00 88.38 197 GLN A O 1
ATOM 1585 N N . PRO A 1 198 ? 2.352 17.568 -16.316 1.00 87.44 198 PRO A N 1
ATOM 1586 C CA . PRO A 1 198 ? 1.053 18.000 -16.800 1.00 87.44 198 PRO A CA 1
ATOM 1587 C C . PRO A 1 198 ? 0.402 16.905 -17.646 1.00 87.44 198 PRO A C 1
ATOM 1589 O O . PRO A 1 198 ? 1.013 16.369 -18.568 1.00 87.44 198 PRO A O 1
ATOM 1592 N N . GLY A 1 199 ? -0.856 16.586 -17.354 1.00 91.75 199 GLY A N 1
ATOM 1593 C CA . GLY A 1 199 ? -1.617 15.635 -18.160 1.00 91.75 199 GLY A CA 1
ATOM 1594 C C . GLY A 1 199 ? -1.524 14.167 -17.731 1.00 91.75 199 GLY A C 1
ATOM 1595 O O . GLY A 1 199 ? -2.094 13.327 -18.425 1.00 91.75 199 GLY A O 1
ATOM 1596 N N . LEU A 1 200 ? -0.853 13.825 -16.619 1.00 95.31 200 LEU A N 1
ATOM 1597 C CA . LEU A 1 200 ? -0.724 12.429 -16.162 1.00 95.31 200 LEU A CA 1
ATOM 1598 C C . LEU A 1 200 ? -2.072 11.698 -16.098 1.00 95.31 200 LEU A C 1
ATOM 1600 O O . LEU A 1 200 ? -2.208 10.593 -16.612 1.00 95.31 200 LEU A O 1
ATOM 1604 N N . VAL A 1 201 ? -3.080 12.324 -15.490 1.00 96.69 201 VAL A N 1
ATOM 1605 C CA . VAL A 1 201 ? -4.412 11.722 -15.317 1.00 96.69 201 VAL A CA 1
ATOM 1606 C C . VAL A 1 201 ? -5.053 11.425 -16.676 1.00 96.69 201 VAL A C 1
ATOM 1608 O O . VAL A 1 201 ? -5.638 10.364 -16.866 1.00 96.69 201 VAL A O 1
ATOM 1611 N N . GLN A 1 202 ? -4.897 12.327 -17.647 1.00 97.50 202 GLN A N 1
ATOM 1612 C CA . GLN A 1 202 ? -5.388 12.149 -19.013 1.00 97.50 202 GLN A CA 1
ATOM 1613 C C . GLN A 1 202 ? -4.630 11.035 -19.741 1.00 97.50 202 GLN A C 1
ATOM 1615 O O . GLN A 1 202 ? -5.242 10.266 -20.478 1.00 97.50 202 GLN A O 1
ATOM 1620 N N . ILE A 1 203 ? -3.316 10.919 -19.519 1.00 97.19 203 ILE A N 1
ATOM 1621 C CA . ILE A 1 203 ? -2.501 9.824 -20.057 1.00 97.19 203 ILE A CA 1
ATOM 1622 C C . ILE A 1 203 ? -3.002 8.482 -19.516 1.00 97.19 203 ILE A C 1
ATOM 1624 O O . ILE A 1 203 ? -3.247 7.575 -20.309 1.00 97.19 203 ILE A O 1
ATOM 1628 N N . VAL A 1 204 ? -3.207 8.371 -18.200 1.00 98.06 204 VAL A N 1
ATOM 1629 C CA . VAL A 1 204 ? -3.711 7.148 -17.556 1.00 98.06 204 VAL A CA 1
ATOM 1630 C C . VAL A 1 204 ? -5.120 6.808 -18.048 1.00 98.06 204 VAL A C 1
ATOM 1632 O O . VAL A 1 204 ? -5.347 5.672 -18.453 1.00 98.06 204 VAL A O 1
ATOM 1635 N N . SER A 1 205 ? -6.039 7.781 -18.096 1.00 98.19 205 SER A N 1
ATOM 1636 C CA . SER A 1 205 ? -7.405 7.580 -18.618 1.00 98.19 205 SER A CA 1
ATOM 1637 C C . SER A 1 205 ? -7.382 7.037 -20.043 1.00 98.19 205 SER A C 1
ATOM 1639 O O . SER A 1 205 ? -7.989 6.009 -20.327 1.00 98.19 205 SER A O 1
ATOM 1641 N N . ARG A 1 206 ? -6.607 7.677 -20.926 1.00 98.31 206 ARG A N 1
ATOM 1642 C CA . ARG A 1 206 ? -6.478 7.259 -22.322 1.00 98.31 206 ARG A CA 1
ATOM 1643 C C . ARG A 1 206 ? -5.895 5.851 -22.446 1.00 98.31 206 ARG A C 1
ATOM 1645 O O . ARG A 1 206 ? -6.383 5.073 -23.251 1.00 98.31 206 ARG A O 1
ATOM 1652 N N . ILE A 1 207 ? -4.875 5.506 -21.657 1.00 98.38 207 ILE A N 1
ATOM 1653 C CA . ILE A 1 207 ? -4.295 4.154 -21.675 1.00 98.38 207 ILE A CA 1
ATOM 1654 C C . ILE A 1 207 ? -5.330 3.116 -21.226 1.00 98.38 207 ILE A C 1
ATOM 1656 O O . ILE A 1 207 ? -5.457 2.074 -21.864 1.00 98.38 207 ILE A O 1
ATOM 1660 N N . LEU A 1 208 ? -6.087 3.382 -20.161 1.00 98.38 208 LEU A N 1
ATOM 1661 C CA . LEU A 1 208 ? -7.134 2.469 -19.691 1.00 98.38 208 LEU A CA 1
ATOM 1662 C C . LEU A 1 208 ? -8.236 2.284 -20.745 1.00 98.38 208 LEU A C 1
ATOM 1664 O O . LEU A 1 208 ? -8.670 1.158 -20.974 1.00 98.38 208 LEU A O 1
ATOM 1668 N N . GLU A 1 209 ? -8.627 3.355 -21.441 1.00 98.00 209 GLU A N 1
ATOM 1669 C CA . GLU A 1 209 ? -9.571 3.300 -22.567 1.00 98.00 209 GLU A CA 1
ATOM 1670 C C . GLU A 1 209 ? -9.018 2.486 -23.748 1.00 98.00 209 GLU A C 1
ATOM 1672 O O . GLU A 1 209 ? -9.683 1.577 -24.234 1.00 98.00 209 GLU A O 1
ATOM 1677 N N . GLU A 1 210 ? -7.786 2.762 -24.184 1.00 98.00 210 GLU A N 1
ATOM 1678 C CA . GLU A 1 210 ? -7.138 2.097 -25.327 1.00 98.00 210 GLU A CA 1
ATOM 1679 C C . GLU A 1 210 ? -6.851 0.611 -25.075 1.00 98.00 210 GLU A C 1
ATOM 1681 O O . GLU A 1 210 ? -6.811 -0.184 -26.012 1.00 98.00 210 GLU A O 1
ATOM 1686 N N . THR A 1 211 ? -6.606 0.234 -23.820 1.00 98.06 211 THR A N 1
ATOM 1687 C CA . THR A 1 211 ? -6.322 -1.155 -23.422 1.00 98.06 211 THR A CA 1
ATOM 1688 C C . THR A 1 211 ? -7.556 -1.903 -22.939 1.00 98.06 211 THR A C 1
ATOM 1690 O O . THR A 1 211 ? -7.487 -3.112 -22.730 1.00 98.06 211 THR A O 1
ATOM 1693 N N . GLU A 1 212 ? -8.674 -1.200 -22.747 1.00 97.94 212 GLU A N 1
ATOM 1694 C CA . GLU A 1 212 ? -9.913 -1.719 -22.163 1.00 97.94 212 GLU A CA 1
ATOM 1695 C C . GLU A 1 212 ? -9.702 -2.432 -20.812 1.00 97.94 212 GLU A C 1
ATOM 1697 O O . GLU A 1 212 ? -10.465 -3.340 -20.441 1.00 97.94 212 GLU A O 1
ATOM 1702 N N . LEU A 1 213 ? -8.642 -2.075 -20.080 1.00 98.31 213 LEU A N 1
ATOM 1703 C CA . LEU A 1 213 ? -8.397 -2.590 -18.741 1.00 98.31 213 LEU A CA 1
ATOM 1704 C C . LEU A 1 213 ? -9.278 -1.826 -17.757 1.00 98.31 213 LEU A C 1
ATOM 1706 O O . LEU A 1 213 ? -9.263 -0.597 -17.706 1.00 98.31 213 LEU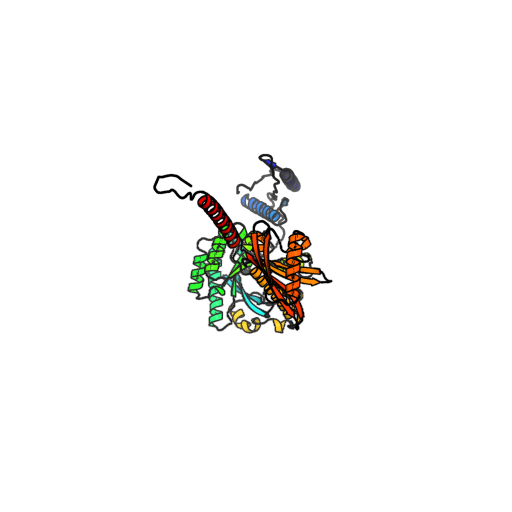 A O 1
ATOM 1710 N N . GLU A 1 214 ? -10.036 -2.553 -16.939 1.00 98.12 214 GLU A N 1
ATOM 1711 C CA . GLU A 1 214 ? -10.830 -1.900 -15.909 1.00 98.12 214 GLU A CA 1
ATOM 1712 C C . GLU A 1 214 ? -9.904 -1.243 -14.862 1.00 98.12 214 GLU A C 1
ATOM 1714 O O . GLU A 1 214 ? -9.008 -1.921 -14.345 1.00 98.12 214 GLU A O 1
ATOM 1719 N N . PRO A 1 215 ? -10.127 0.035 -14.491 1.00 98.12 215 PRO A N 1
ATOM 1720 C CA . PRO A 1 215 ? -9.194 0.809 -13.668 1.00 98.12 215 PRO A CA 1
ATOM 1721 C C . PRO A 1 215 ? -8.774 0.138 -12.355 1.00 98.12 215 PRO A C 1
ATOM 1723 O O . PRO A 1 215 ? -7.626 0.266 -11.942 1.00 98.12 215 PRO A O 1
ATOM 1726 N N . ARG A 1 216 ? -9.659 -0.652 -11.728 1.00 97.69 216 ARG A N 1
ATOM 1727 C CA . ARG A 1 216 ? -9.379 -1.354 -10.460 1.00 97.69 216 ARG A CA 1
ATOM 1728 C C . ARG A 1 216 ? -8.242 -2.380 -10.524 1.00 97.69 216 ARG A C 1
ATOM 1730 O O . ARG A 1 216 ? -7.805 -2.833 -9.463 1.00 97.69 216 ARG A O 1
ATOM 1737 N N . TYR A 1 217 ? -7.829 -2.781 -11.729 1.00 98.38 217 TYR A N 1
ATOM 1738 C CA . TYR A 1 217 ? -6.721 -3.708 -11.970 1.00 98.38 217 TYR A CA 1
ATOM 1739 C C . TYR A 1 217 ? -5.392 -3.003 -12.238 1.00 98.38 217 TYR A C 1
ATOM 1741 O O . TYR A 1 217 ? -4.370 -3.679 -12.271 1.00 98.38 217 TYR A O 1
ATOM 1749 N N . LEU A 1 218 ? -5.383 -1.678 -12.391 1.00 98.62 218 LEU A N 1
ATOM 1750 C CA . LEU A 1 218 ? -4.155 -0.895 -12.417 1.00 98.62 218 LEU A CA 1
ATOM 1751 C C . LEU A 1 218 ? -3.874 -0.350 -11.016 1.00 98.62 218 LEU A C 1
ATOM 1753 O O . LEU A 1 218 ? -4.714 0.321 -10.409 1.00 98.62 218 LEU A O 1
ATOM 1757 N N . GLU A 1 219 ? -2.677 -0.628 -10.521 1.00 98.62 219 GLU A N 1
ATOM 1758 C CA . GLU A 1 219 ? -2.123 -0.020 -9.321 1.00 98.62 219 GLU A CA 1
ATOM 1759 C C . GLU A 1 219 ? -0.937 0.864 -9.706 1.00 98.62 219 GLU A C 1
ATOM 1761 O O . GLU A 1 219 ? -0.088 0.483 -10.508 1.00 98.62 219 GLU A O 1
ATOM 1766 N N . VAL A 1 220 ? -0.907 2.074 -9.164 1.00 97.88 220 VAL A N 1
ATOM 1767 C CA . VAL A 1 220 ? 0.198 3.011 -9.341 1.00 97.88 220 VAL A CA 1
ATOM 1768 C C . VAL A 1 220 ? 0.983 3.064 -8.041 1.00 97.88 220 VAL A C 1
ATOM 1770 O O . VAL A 1 220 ? 0.411 3.393 -7.000 1.00 97.88 220 VAL A O 1
ATOM 1773 N N . GLU A 1 221 ? 2.274 2.760 -8.119 1.00 96.88 221 GLU A N 1
ATOM 1774 C CA . GLU A 1 221 ? 3.183 2.789 -6.973 1.00 96.88 221 GLU A CA 1
ATOM 1775 C C . GLU A 1 221 ? 3.977 4.096 -6.988 1.00 96.88 221 GLU A C 1
ATOM 1777 O O . GLU A 1 221 ? 4.511 4.505 -8.025 1.00 96.88 221 GLU A O 1
ATOM 1782 N N . LEU A 1 222 ? 4.003 4.787 -5.852 1.00 93.75 222 LEU A N 1
ATOM 1783 C CA . LEU A 1 222 ? 4.621 6.102 -5.703 1.00 93.75 222 LEU A CA 1
ATOM 1784 C C . LEU A 1 222 ? 5.543 6.091 -4.494 1.00 93.75 222 LEU A C 1
ATOM 1786 O O . LEU A 1 222 ? 5.144 5.617 -3.441 1.00 93.75 222 LEU A O 1
ATOM 1790 N N . THR A 1 223 ? 6.729 6.681 -4.589 1.00 87.81 223 THR A N 1
ATOM 1791 C CA . THR A 1 223 ? 7.607 6.808 -3.415 1.00 87.81 223 THR A CA 1
ATOM 1792 C C . THR A 1 223 ? 7.133 7.914 -2.473 1.00 87.81 223 THR A C 1
ATOM 1794 O O . THR A 1 223 ? 6.438 8.850 -2.880 1.00 87.81 223 THR A O 1
ATOM 1797 N N . GLU A 1 224 ? 7.581 7.882 -1.216 1.00 82.88 224 GLU A N 1
ATOM 1798 C CA . GLU A 1 224 ? 7.276 8.927 -0.222 1.00 82.88 224 GLU A CA 1
ATOM 1799 C C . GLU A 1 224 ? 7.661 10.348 -0.662 1.00 82.88 224 GLU A C 1
ATOM 1801 O O . GLU A 1 224 ? 7.090 11.331 -0.184 1.00 82.88 224 GLU A O 1
ATOM 1806 N N . SER A 1 225 ? 8.608 10.474 -1.596 1.00 80.88 225 SER A N 1
ATOM 1807 C CA . SER A 1 225 ? 9.106 11.758 -2.097 1.00 80.88 225 SER A CA 1
ATOM 1808 C C . SER A 1 225 ? 8.021 12.652 -2.705 1.00 80.88 225 SER A C 1
ATOM 1810 O O . SER A 1 225 ? 8.144 13.877 -2.660 1.00 80.88 225 SER A O 1
ATOM 1812 N N . ILE A 1 226 ? 6.910 12.080 -3.189 1.00 83.25 226 ILE A N 1
ATOM 1813 C CA . ILE A 1 226 ? 5.780 12.878 -3.678 1.00 83.25 226 ILE A CA 1
ATOM 1814 C C . ILE A 1 226 ? 5.154 13.733 -2.568 1.00 83.25 226 ILE A C 1
ATOM 1816 O O . ILE A 1 226 ? 4.510 14.732 -2.858 1.00 83.25 226 ILE A O 1
ATOM 1820 N N . MET A 1 227 ? 5.336 13.384 -1.292 1.00 76.50 227 MET A N 1
ATOM 1821 C CA . MET A 1 227 ? 4.737 14.116 -0.172 1.00 76.50 227 MET A CA 1
ATOM 1822 C C . MET A 1 227 ? 5.405 15.464 0.111 1.00 76.50 227 MET A C 1
ATOM 1824 O O . MET A 1 227 ? 4.876 16.233 0.912 1.00 76.50 227 MET A O 1
ATOM 1828 N N . ILE A 1 228 ? 6.528 15.777 -0.544 1.00 73.06 228 ILE A N 1
ATOM 1829 C CA . ILE A 1 228 ? 7.205 17.073 -0.398 1.00 73.06 228 ILE A CA 1
ATOM 1830 C C . ILE A 1 228 ? 6.266 18.220 -0.812 1.00 73.06 228 ILE A C 1
ATOM 1832 O O . ILE A 1 228 ? 6.175 19.223 -0.107 1.00 73.06 228 ILE A O 1
ATOM 1836 N N . GLU A 1 229 ? 5.492 18.040 -1.886 1.00 81.81 229 GLU A N 1
ATOM 1837 C CA . GLU A 1 229 ? 4.489 19.002 -2.369 1.00 81.81 229 GLU A CA 1
ATOM 1838 C C . GLU A 1 229 ? 3.064 18.487 -2.101 1.00 81.81 229 GLU A C 1
ATOM 1840 O O . GLU A 1 229 ? 2.237 18.306 -2.999 1.00 81.81 229 GLU A O 1
ATOM 1845 N N . ALA A 1 230 ? 2.770 18.220 -0.823 1.00 82.62 230 ALA A N 1
ATOM 1846 C CA . ALA A 1 230 ? 1.596 17.452 -0.411 1.00 82.62 230 ALA A CA 1
ATOM 1847 C C . ALA A 1 230 ? 0.238 17.982 -0.917 1.00 82.62 230 ALA A C 1
ATOM 1849 O O . ALA A 1 230 ? -0.665 17.188 -1.192 1.00 82.62 230 ALA A O 1
ATOM 1850 N N . GLU A 1 231 ? 0.062 19.301 -1.040 1.00 87.19 231 GLU A N 1
ATOM 1851 C CA . GLU A 1 231 ? -1.191 19.888 -1.537 1.00 87.19 231 GLU A CA 1
ATOM 1852 C C . GLU A 1 231 ? -1.417 19.591 -3.022 1.00 87.19 231 GLU A C 1
ATOM 1854 O O . GLU A 1 231 ? -2.515 19.187 -3.415 1.00 87.19 231 GLU A O 1
ATOM 1859 N N . GLN A 1 232 ? -0.369 19.728 -3.837 1.00 88.94 232 GLN A N 1
ATOM 1860 C CA . GLN A 1 232 ? -0.424 19.406 -5.258 1.00 88.94 232 GLN A CA 1
ATOM 1861 C C . GLN A 1 232 ? -0.591 17.901 -5.465 1.00 88.94 232 GLN A C 1
ATOM 1863 O O . GLN A 1 232 ? -1.436 17.479 -6.261 1.00 88.94 232 GLN A O 1
ATOM 1868 N N . ALA A 1 233 ? 0.133 17.088 -4.689 1.00 91.12 233 ALA A N 1
ATOM 1869 C CA . ALA A 1 233 ? -0.016 15.640 -4.723 1.00 91.12 233 ALA A CA 1
ATOM 1870 C C . ALA A 1 233 ? -1.451 15.201 -4.431 1.00 91.12 233 ALA A C 1
ATOM 1872 O O . ALA A 1 233 ? -2.008 14.383 -5.161 1.00 91.12 233 ALA A O 1
ATOM 1873 N N . LEU A 1 234 ? -2.099 15.793 -3.425 1.00 92.75 234 LEU A N 1
ATOM 1874 C CA . LEU A 1 234 ? -3.469 15.446 -3.061 1.00 92.75 234 LEU A CA 1
ATOM 1875 C C . LEU A 1 234 ? -4.469 15.662 -4.211 1.00 92.75 234 LEU A C 1
ATOM 1877 O O . LEU A 1 234 ? -5.412 14.879 -4.351 1.00 92.75 234 LEU A O 1
ATOM 1881 N N . ILE A 1 235 ? -4.275 16.694 -5.039 1.00 93.50 235 ILE A N 1
ATOM 1882 C CA . ILE A 1 235 ? -5.124 16.964 -6.211 1.00 93.50 235 ILE A CA 1
ATOM 1883 C C . ILE A 1 235 ? -4.971 15.844 -7.244 1.00 93.50 235 ILE A C 1
ATOM 1885 O O . ILE A 1 235 ? -5.972 15.275 -7.687 1.00 93.50 235 ILE A O 1
ATOM 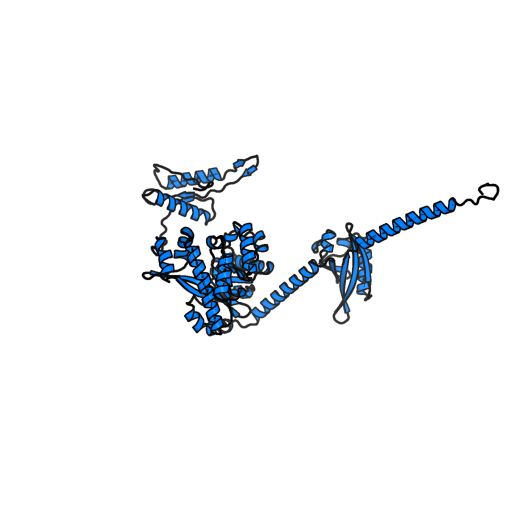1889 N N . VAL A 1 236 ? -3.729 15.494 -7.589 1.00 94.81 236 VAL A N 1
ATOM 1890 C CA . VAL A 1 236 ? -3.428 14.448 -8.580 1.00 94.81 236 VAL A CA 1
ATOM 1891 C C . VAL A 1 236 ? -3.899 13.079 -8.087 1.00 94.81 236 VAL A C 1
ATOM 1893 O O . VAL A 1 236 ? -4.576 12.365 -8.823 1.00 94.81 236 VAL A O 1
ATOM 1896 N N . LEU A 1 237 ? -3.635 12.740 -6.822 1.00 95.69 237 LEU A N 1
ATOM 1897 C CA . LEU A 1 237 ? -4.072 11.485 -6.206 1.00 95.69 237 LEU A CA 1
ATOM 1898 C C . LEU A 1 237 ? -5.594 11.335 -6.245 1.00 95.69 237 LEU A C 1
ATOM 1900 O O . LEU A 1 237 ? -6.100 10.290 -6.641 1.00 95.69 237 LEU A O 1
ATOM 1904 N N . ARG A 1 238 ? -6.349 12.383 -5.888 1.00 95.94 238 ARG A N 1
ATOM 1905 C CA . ARG A 1 238 ? -7.820 12.350 -5.962 1.00 95.94 238 ARG A CA 1
ATOM 1906 C C . ARG A 1 238 ? -8.319 12.157 -7.388 1.00 95.94 238 ARG A C 1
ATOM 1908 O O . ARG A 1 238 ? -9.280 11.421 -7.588 1.00 95.94 238 ARG A O 1
ATOM 1915 N N . ALA A 1 239 ? -7.674 12.793 -8.361 1.00 96.12 239 ALA A N 1
ATOM 1916 C CA . ALA A 1 239 ? -8.033 12.650 -9.764 1.00 96.12 239 ALA A CA 1
ATOM 1917 C C . ALA A 1 239 ? -7.751 11.229 -10.286 1.00 96.12 239 ALA A C 1
ATOM 1919 O O . ALA A 1 239 ? -8.612 10.648 -10.939 1.00 96.12 239 ALA A O 1
ATOM 1920 N N . LEU A 1 240 ? -6.610 10.630 -9.926 1.00 96.75 240 LEU A N 1
ATOM 1921 C CA . LEU A 1 240 ? -6.317 9.224 -10.222 1.00 96.75 240 LEU A CA 1
ATOM 1922 C C . LEU A 1 240 ? -7.345 8.296 -9.559 1.00 96.75 240 LEU A C 1
ATOM 1924 O O . LEU A 1 240 ? -7.953 7.464 -10.227 1.00 96.75 240 LEU A O 1
ATOM 1928 N N . LYS A 1 241 ? -7.643 8.488 -8.271 1.00 96.69 241 LYS A N 1
ATOM 1929 C CA . LYS A 1 241 ? -8.669 7.697 -7.572 1.00 96.69 241 LYS A CA 1
ATOM 1930 C C . LYS A 1 241 ? -10.058 7.832 -8.182 1.00 96.69 241 LYS A C 1
ATOM 1932 O O . LYS A 1 241 ? -10.796 6.852 -8.183 1.00 96.69 241 LYS A O 1
ATOM 1937 N N . ALA A 1 242 ? -10.404 8.997 -8.727 1.00 97.19 242 ALA A N 1
ATOM 1938 C CA . ALA A 1 242 ? -11.667 9.199 -9.432 1.00 97.19 242 ALA A CA 1
ATOM 1939 C C . ALA A 1 242 ? -11.768 8.375 -10.729 1.00 97.19 242 ALA A C 1
ATOM 1941 O O . ALA A 1 242 ? -12.877 8.019 -11.117 1.00 97.19 242 ALA A O 1
ATOM 1942 N N . LEU A 1 243 ? -10.640 8.014 -11.359 1.00 97.12 243 LEU A N 1
ATOM 1943 C CA . LEU A 1 243 ? -10.621 7.038 -12.459 1.00 97.12 243 LEU A CA 1
ATOM 1944 C C . LEU A 1 243 ? -10.898 5.609 -11.971 1.00 97.12 243 LEU A C 1
ATOM 1946 O O . LEU A 1 243 ? -11.306 4.768 -12.760 1.00 97.12 243 LEU A O 1
ATOM 1950 N N . GLY A 1 244 ? -10.679 5.323 -10.685 1.00 97.06 244 GLY A N 1
ATOM 1951 C CA . GLY A 1 244 ? -10.834 3.994 -10.093 1.00 97.06 244 GLY A CA 1
ATOM 1952 C C . GLY A 1 244 ? -9.542 3.177 -10.014 1.00 97.06 244 GLY A C 1
ATOM 1953 O O . GLY A 1 244 ? -9.615 1.992 -9.687 1.00 97.06 244 GLY A O 1
ATOM 1954 N N . VAL A 1 245 ? -8.377 3.783 -10.286 1.00 97.50 245 VAL A N 1
ATOM 1955 C CA . VAL A 1 245 ? -7.079 3.114 -10.092 1.00 97.50 245 VAL A CA 1
ATOM 1956 C C . VAL A 1 245 ? -6.762 2.934 -8.609 1.00 97.50 245 VAL A C 1
ATOM 1958 O O . VAL A 1 245 ? -7.239 3.687 -7.749 1.00 97.50 245 VAL A O 1
ATOM 1961 N N . ARG A 1 246 ? -5.952 1.922 -8.300 1.00 98.00 246 ARG A N 1
ATOM 1962 C CA . ARG A 1 246 ? -5.372 1.748 -6.966 1.00 98.00 246 ARG A CA 1
ATOM 1963 C C . ARG A 1 246 ? -4.086 2.549 -6.845 1.00 98.00 246 ARG A C 1
ATOM 1965 O O . ARG A 1 246 ? -3.387 2.754 -7.834 1.00 98.00 246 ARG A O 1
ATOM 1972 N N . ILE A 1 247 ? -3.783 2.996 -5.636 1.00 97.38 247 ILE A N 1
ATOM 1973 C CA . ILE A 1 247 ? -2.566 3.744 -5.343 1.00 97.38 247 ILE A CA 1
ATOM 1974 C C . ILE A 1 247 ? -1.878 3.110 -4.145 1.00 97.38 247 ILE A C 1
ATOM 1976 O O . ILE A 1 247 ? -2.495 2.937 -3.088 1.00 97.38 247 ILE A O 1
ATOM 1980 N N . SER A 1 248 ? -0.599 2.804 -4.307 1.00 96.00 248 SER A N 1
ATOM 1981 C CA . SER A 1 248 ? 0.259 2.331 -3.234 1.00 96.00 248 SER A CA 1
ATOM 1982 C C . SER A 1 248 ? 1.433 3.272 -3.014 1.00 96.00 248 SER A C 1
ATOM 1984 O O . SER A 1 248 ? 1.870 3.988 -3.917 1.00 96.00 248 SER A O 1
ATOM 1986 N N . LEU A 1 249 ? 1.891 3.306 -1.768 1.00 93.56 249 LEU A N 1
ATOM 1987 C CA . LEU A 1 249 ? 3.066 4.058 -1.371 1.00 93.56 249 LEU A CA 1
ATOM 1988 C C . LEU A 1 249 ? 4.233 3.090 -1.189 1.00 93.56 249 LEU A C 1
ATOM 1990 O O . LEU A 1 249 ? 4.134 2.169 -0.376 1.00 93.56 249 LEU A O 1
ATOM 1994 N N . ASP A 1 250 ? 5.288 3.307 -1.962 1.00 90.56 250 ASP A N 1
ATOM 1995 C CA . ASP A 1 250 ? 6.479 2.475 -2.042 1.00 90.56 250 ASP A CA 1
ATOM 1996 C C . ASP A 1 250 ? 7.633 2.991 -1.180 1.00 90.56 250 ASP A C 1
ATOM 1998 O O . ASP A 1 250 ? 7.651 4.168 -0.796 1.00 90.56 250 ASP A O 1
ATOM 2002 N N . ASP A 1 251 ? 8.588 2.103 -0.900 1.00 83.81 251 ASP A N 1
ATOM 2003 C CA . ASP A 1 251 ? 9.767 2.343 -0.060 1.00 83.81 251 ASP A CA 1
ATOM 2004 C C . ASP A 1 251 ? 9.418 2.929 1.327 1.00 83.81 251 ASP A C 1
ATOM 2006 O O . ASP A 1 251 ? 10.124 3.796 1.866 1.00 83.81 251 ASP A O 1
ATOM 2010 N N . PHE A 1 252 ? 8.291 2.501 1.914 1.00 84.00 252 PHE A N 1
ATOM 2011 C CA . PHE A 1 252 ? 7.781 3.140 3.122 1.00 84.00 252 PHE A CA 1
ATOM 2012 C C . PHE A 1 252 ? 8.700 2.895 4.330 1.00 84.00 252 PHE A C 1
ATOM 2014 O O . PHE A 1 252 ? 9.022 1.753 4.662 1.00 84.00 252 PHE A O 1
ATOM 2021 N N . GLY A 1 253 ? 9.073 3.972 5.027 1.00 71.50 253 GLY A N 1
ATOM 2022 C CA . GLY A 1 253 ? 9.948 3.976 6.203 1.00 71.50 253 GLY A CA 1
ATOM 2023 C C . GLY A 1 253 ? 11.378 4.468 5.945 1.00 71.50 253 GLY A C 1
ATOM 2024 O O . GLY A 1 253 ? 12.088 4.769 6.903 1.00 71.50 253 GLY A O 1
ATOM 2025 N N . VAL A 1 254 ? 11.796 4.607 4.682 1.00 68.25 254 VAL A N 1
ATOM 2026 C CA . VAL A 1 254 ? 13.143 5.095 4.308 1.00 68.25 254 VAL A CA 1
ATOM 2027 C C . VAL A 1 254 ? 13.189 6.632 4.205 1.00 68.25 254 VAL A C 1
ATOM 2029 O O . VAL A 1 254 ? 14.258 7.246 4.273 1.00 68.25 254 VAL A O 1
ATOM 2032 N N . GLY A 1 255 ? 12.026 7.275 4.049 1.00 64.25 255 GLY A N 1
ATOM 2033 C CA . GLY A 1 255 ? 11.868 8.716 3.854 1.00 64.25 255 GLY A CA 1
ATOM 2034 C C . GLY A 1 255 ? 11.262 9.473 5.043 1.00 64.25 255 GLY A C 1
ATOM 2035 O O . GLY A 1 255 ? 11.014 8.940 6.123 1.00 64.25 255 GLY A O 1
ATOM 2036 N N . PHE A 1 256 ? 11.028 10.775 4.841 1.00 52.53 256 PHE A N 1
ATOM 2037 C CA . PHE A 1 256 ? 10.315 11.621 5.801 1.00 52.53 256 PHE A CA 1
ATOM 2038 C C . PHE A 1 256 ? 8.821 11.655 5.467 1.00 52.53 256 PHE A C 1
ATOM 2040 O O . PHE A 1 256 ? 8.345 12.572 4.795 1.00 52.53 256 PHE A O 1
ATOM 2047 N N . SER A 1 257 ? 8.061 10.696 5.987 1.00 59.12 257 SER A N 1
ATOM 2048 C CA . SER A 1 257 ? 6.601 10.739 5.911 1.00 59.12 257 SER A CA 1
ATOM 2049 C C . SER A 1 257 ? 5.995 11.581 7.029 1.00 59.12 257 SER A C 1
ATOM 2051 O O . SER A 1 257 ? 6.167 11.314 8.219 1.00 59.12 257 SER A O 1
ATOM 2053 N N . SER A 1 258 ? 5.192 12.581 6.662 1.00 64.19 258 SER A N 1
ATOM 2054 C CA . SER A 1 258 ? 4.296 13.211 7.631 1.00 64.19 258 SER A CA 1
ATOM 2055 C C . SER A 1 258 ? 3.045 12.351 7.785 1.00 64.19 258 SER A C 1
ATOM 2057 O O . SER A 1 258 ? 2.182 12.332 6.905 1.00 64.19 258 SER A O 1
ATOM 2059 N N . LEU A 1 259 ? 2.893 11.709 8.945 1.00 71.44 259 LEU A N 1
ATOM 2060 C CA . LEU A 1 259 ? 1.675 10.976 9.329 1.00 71.44 259 LEU A CA 1
ATOM 2061 C C . LEU A 1 259 ? 0.392 11.796 9.107 1.00 71.44 259 LEU A C 1
ATOM 2063 O O . LEU A 1 259 ? -0.669 11.257 8.791 1.00 71.44 259 LEU A O 1
ATOM 2067 N N . SER A 1 260 ? 0.494 13.122 9.243 1.00 71.06 260 SER A N 1
ATOM 2068 C CA . SER A 1 260 ? -0.622 14.043 9.035 1.00 71.06 260 SER A CA 1
ATOM 2069 C C . SER A 1 260 ? -1.124 14.079 7.584 1.00 71.06 260 SER A C 1
ATOM 2071 O O . SER A 1 260 ? -2.331 14.221 7.368 1.00 71.06 260 SER A O 1
ATOM 2073 N N . TYR A 1 261 ? -0.228 13.925 6.603 1.00 76.12 261 TYR A N 1
ATOM 2074 C CA . TYR A 1 261 ? -0.576 13.866 5.182 1.00 76.12 261 TYR A CA 1
ATOM 2075 C C . TYR A 1 261 ? -0.976 12.462 4.763 1.00 76.12 261 TYR A C 1
ATOM 2077 O O . TYR A 1 261 ? -1.969 12.324 4.050 1.00 76.12 261 TYR A O 1
ATOM 2085 N N . LEU A 1 262 ? -0.311 11.436 5.300 1.00 82.94 262 LEU A N 1
ATOM 2086 C CA . LEU A 1 262 ? -0.663 10.039 5.047 1.00 82.94 262 LEU A CA 1
ATOM 2087 C C . LEU A 1 262 ? -2.148 9.766 5.337 1.00 82.94 262 LEU A C 1
ATOM 2089 O O . LEU A 1 262 ? -2.844 9.176 4.521 1.00 82.94 262 LEU A O 1
ATOM 2093 N N . ARG A 1 263 ? -2.676 10.314 6.441 1.00 82.75 263 ARG A N 1
ATOM 2094 C CA . ARG A 1 263 ? -4.105 10.220 6.795 1.00 82.75 263 ARG A CA 1
ATOM 2095 C C . ARG A 1 263 ? -5.052 10.896 5.788 1.00 82.75 263 ARG A C 1
ATOM 2097 O O . ARG A 1 263 ? -6.224 10.537 5.718 1.00 82.75 263 ARG A O 1
ATOM 2104 N N . LYS A 1 264 ? -4.599 11.929 5.072 1.00 85.94 264 LYS A N 1
ATOM 2105 C CA . LYS A 1 264 ? -5.422 12.694 4.113 1.00 85.94 264 LYS A CA 1
ATOM 2106 C C . LYS A 1 264 ? -5.359 12.123 2.699 1.00 85.94 264 LYS A C 1
ATOM 2108 O O . LYS A 1 264 ? -6.232 12.438 1.887 1.00 85.94 264 LYS A O 1
ATOM 2113 N N . PHE A 1 265 ? -4.307 11.374 2.388 1.00 89.94 265 PHE A N 1
ATOM 2114 C CA . PHE A 1 265 ? -4.035 10.894 1.045 1.00 89.94 265 PHE A CA 1
ATOM 2115 C C . PHE A 1 265 ? -4.936 9.701 0.724 1.00 89.94 265 PHE A C 1
ATOM 2117 O O . PHE A 1 265 ? -5.079 8.804 1.553 1.00 89.94 265 PHE A O 1
ATOM 2124 N N . PRO A 1 266 ? -5.570 9.670 -0.460 1.00 92.62 266 PRO A N 1
ATOM 2125 C CA . PRO A 1 266 ? -6.478 8.592 -0.818 1.00 92.62 266 PRO A CA 1
ATOM 2126 C C . PRO A 1 266 ? -5.686 7.398 -1.379 1.00 92.62 266 PRO A C 1
ATOM 2128 O O . PRO A 1 266 ? -5.820 7.052 -2.549 1.00 92.62 266 PRO A O 1
ATOM 2131 N N . ILE A 1 267 ? -4.824 6.818 -0.548 1.00 93.69 267 ILE A N 1
ATOM 2132 C CA . ILE A 1 267 ? -4.017 5.630 -0.857 1.00 93.69 267 ILE A CA 1
ATOM 2133 C C . ILE A 1 267 ? -4.728 4.354 -0.391 1.00 93.69 267 ILE A C 1
ATOM 2135 O O . ILE A 1 267 ? -5.587 4.407 0.485 1.00 93.69 267 ILE A O 1
ATOM 2139 N N . ASP A 1 268 ? -4.379 3.213 -0.986 1.00 95.69 268 ASP A N 1
ATOM 2140 C CA . ASP A 1 268 ? -4.984 1.906 -0.688 1.00 95.69 268 ASP A CA 1
ATOM 2141 C C . ASP A 1 268 ? -4.011 0.947 0.014 1.00 95.69 268 ASP A C 1
ATOM 2143 O O . ASP A 1 268 ? -4.436 0.041 0.741 1.00 95.69 268 ASP A O 1
ATOM 2147 N N . LYS A 1 269 ? -2.705 1.109 -0.234 1.00 95.62 269 LYS A N 1
ATOM 2148 C CA . LYS A 1 269 ? -1.675 0.159 0.192 1.00 95.62 269 LYS A CA 1
ATOM 2149 C C . LYS A 1 269 ? -0.372 0.855 0.595 1.00 95.62 269 LYS A C 1
ATOM 2151 O O . LYS A 1 269 ? 0.034 1.819 -0.048 1.00 95.62 269 LYS A O 1
ATOM 2156 N N . LEU A 1 270 ? 0.288 0.341 1.629 1.00 95.44 270 LEU A N 1
ATOM 2157 C CA . LEU A 1 270 ? 1.672 0.659 1.985 1.00 95.44 270 LEU A CA 1
ATOM 2158 C C . LEU A 1 270 ? 2.577 -0.530 1.651 1.00 95.44 270 LEU A C 1
ATOM 2160 O O . LEU A 1 270 ? 2.226 -1.670 1.961 1.00 95.44 270 LEU A O 1
ATOM 2164 N N . LYS A 1 271 ? 3.734 -0.268 1.044 1.00 96.00 271 LYS A N 1
ATOM 2165 C CA . LYS A 1 271 ? 4.757 -1.274 0.753 1.00 96.00 271 LYS A CA 1
ATOM 2166 C C . LYS A 1 271 ? 5.931 -1.069 1.713 1.00 96.00 271 LYS A C 1
ATOM 2168 O O . LYS A 1 271 ? 6.490 0.022 1.787 1.00 96.00 271 LYS A O 1
ATOM 2173 N N . ILE A 1 272 ? 6.241 -2.091 2.508 1.00 95.19 272 ILE A N 1
ATOM 2174 C CA . ILE A 1 272 ? 7.368 -2.070 3.448 1.00 95.19 272 ILE A CA 1
ATOM 2175 C C . ILE A 1 272 ? 8.640 -2.334 2.654 1.00 95.19 272 ILE A C 1
ATOM 2177 O O . ILE A 1 272 ? 8.761 -3.410 2.065 1.00 95.19 272 ILE A O 1
ATOM 2181 N N . ASP A 1 273 ? 9.569 -1.378 2.686 1.00 92.19 273 ASP A N 1
ATOM 2182 C CA . ASP A 1 273 ? 10.830 -1.483 1.956 1.00 92.19 273 ASP A CA 1
ATOM 2183 C C . ASP A 1 273 ? 11.618 -2.739 2.356 1.00 92.19 273 ASP A C 1
ATOM 2185 O O . ASP A 1 273 ? 11.694 -3.120 3.532 1.00 92.19 273 ASP A O 1
ATOM 2189 N N . LYS A 1 274 ? 12.264 -3.352 1.363 1.00 91.19 274 LYS A N 1
ATOM 2190 C CA . LYS A 1 274 ? 13.065 -4.567 1.546 1.00 91.19 274 LYS A CA 1
ATOM 2191 C C . LYS A 1 274 ? 14.178 -4.418 2.586 1.00 91.19 274 LYS A C 1
ATOM 2193 O O . LYS A 1 274 ? 14.551 -5.423 3.181 1.00 91.19 274 LYS A O 1
ATOM 2198 N N . SER A 1 275 ? 14.725 -3.219 2.811 1.00 89.50 275 SER A N 1
ATOM 2199 C CA . SER A 1 275 ? 15.812 -3.012 3.778 1.00 89.50 275 SER A CA 1
ATOM 2200 C C . SER A 1 275 ? 15.390 -3.370 5.201 1.00 89.50 275 SER A C 1
ATOM 2202 O O . SER A 1 275 ? 16.190 -3.947 5.927 1.00 89.50 275 SER A O 1
ATOM 2204 N N . PHE A 1 276 ? 14.120 -3.153 5.563 1.00 90.19 276 PHE A N 1
ATOM 2205 C CA . PHE A 1 276 ? 13.574 -3.570 6.859 1.00 90.19 276 PHE A CA 1
ATOM 2206 C C . PHE A 1 276 ? 13.210 -5.056 6.910 1.00 90.19 276 PHE A C 1
ATOM 2208 O O . PHE A 1 276 ? 13.040 -5.611 7.992 1.00 90.19 276 PHE A O 1
ATOM 2215 N N . ILE A 1 277 ? 13.035 -5.709 5.758 1.00 93.25 277 ILE A N 1
ATOM 2216 C CA . ILE A 1 277 ? 12.694 -7.135 5.678 1.00 93.25 277 ILE A CA 1
ATOM 2217 C C . ILE A 1 277 ? 13.952 -8.006 5.687 1.00 93.25 277 ILE A C 1
ATOM 2219 O O . ILE A 1 277 ? 13.929 -9.070 6.299 1.00 93.25 277 ILE A O 1
ATOM 2223 N N . GLN A 1 278 ? 15.048 -7.544 5.078 1.00 87.62 278 GLN A N 1
ATOM 2224 C CA . GLN A 1 278 ? 16.294 -8.303 4.921 1.00 87.62 278 GLN A CA 1
ATOM 2225 C C . GLN A 1 278 ? 16.853 -8.841 6.244 1.00 87.62 278 GLN A C 1
ATOM 2227 O O . GLN A 1 278 ? 17.163 -10.027 6.319 1.00 87.62 278 GLN A O 1
ATOM 2232 N N . GLU A 1 279 ? 16.922 -8.014 7.289 1.00 80.19 279 GLU A N 1
ATOM 2233 C CA . GLU A 1 279 ? 17.438 -8.419 8.608 1.00 80.19 279 GLU A CA 1
ATOM 2234 C C . GLU A 1 279 ? 16.321 -8.852 9.584 1.00 80.19 279 GLU A C 1
ATOM 2236 O O . GLU A 1 279 ? 16.578 -9.288 10.711 1.00 80.19 279 GLU A O 1
ATOM 2241 N N . CYS A 1 280 ? 15.053 -8.789 9.167 1.00 80.50 280 CYS A N 1
ATOM 2242 C CA . CYS A 1 280 ? 13.918 -9.260 9.955 1.00 80.50 280 CYS A CA 1
ATOM 2243 C C . CYS A 1 280 ? 13.822 -10.799 9.890 1.00 80.50 280 CYS A C 1
ATOM 2245 O O . CYS A 1 280 ? 13.972 -11.366 8.814 1.00 80.50 280 CYS A O 1
ATOM 2247 N N . PRO A 1 281 ? 13.533 -11.523 10.991 1.00 80.00 281 PRO A N 1
ATOM 2248 C CA . PRO A 1 281 ? 13.222 -11.044 12.339 1.00 80.00 281 PRO A CA 1
ATOM 2249 C C . PRO A 1 281 ? 14.425 -10.994 13.295 1.00 80.00 281 PRO A C 1
ATOM 2251 O O . PRO A 1 281 ? 14.220 -10.881 14.504 1.00 80.00 281 PRO A O 1
ATOM 2254 N N . VAL A 1 282 ? 15.651 -11.156 12.791 1.00 81.25 282 VAL A N 1
ATOM 2255 C CA . VAL A 1 282 ? 16.865 -11.279 13.614 1.00 81.25 282 VAL A CA 1
ATOM 2256 C C . VAL A 1 282 ? 17.218 -9.946 14.268 1.00 81.25 282 VAL A C 1
ATOM 2258 O O . VAL A 1 282 ? 17.493 -9.911 15.471 1.00 81.25 282 VAL A O 1
ATOM 2261 N N . ASP A 1 283 ? 17.162 -8.854 13.507 1.00 84.69 283 ASP A N 1
ATOM 2262 C CA . ASP A 1 283 ? 17.350 -7.514 14.041 1.00 84.69 283 ASP A CA 1
ATOM 2263 C C . ASP A 1 283 ? 16.074 -7.006 14.733 1.00 84.69 283 ASP A C 1
ATOM 2265 O O . ASP A 1 283 ? 14.973 -6.968 14.173 1.00 84.69 283 ASP A O 1
ATOM 2269 N N . VAL A 1 284 ? 16.221 -6.621 16.002 1.00 82.12 284 VAL A N 1
ATOM 2270 C CA . VAL A 1 284 ? 15.100 -6.186 16.847 1.00 82.12 284 VAL A CA 1
ATOM 2271 C C . VAL A 1 284 ? 14.560 -4.825 16.406 1.00 82.12 284 VAL A C 1
ATOM 2273 O O . VAL A 1 284 ? 13.363 -4.569 16.569 1.00 82.12 284 VAL A O 1
ATOM 2276 N N . ASN A 1 285 ? 15.414 -3.950 15.874 1.00 79.44 285 ASN A N 1
ATOM 2277 C CA . ASN A 1 285 ? 15.011 -2.624 15.430 1.00 79.44 285 ASN A CA 1
ATOM 2278 C C . ASN A 1 285 ? 14.165 -2.734 14.158 1.00 79.44 285 ASN A C 1
ATOM 2280 O O . ASN A 1 285 ? 13.026 -2.267 14.151 1.00 79.44 285 ASN A O 1
ATOM 2284 N N . ASP A 1 286 ? 14.642 -3.467 13.155 1.00 84.50 286 ASP A N 1
ATOM 2285 C CA . ASP A 1 286 ? 13.913 -3.699 11.907 1.00 84.50 286 ASP A CA 1
ATOM 2286 C C . ASP A 1 286 ? 12.605 -4.450 12.162 1.00 84.50 286 ASP A C 1
ATOM 2288 O O . ASP A 1 286 ? 11.537 -4.021 11.720 1.00 84.50 286 ASP A O 1
ATOM 2292 N N . ALA A 1 287 ? 12.622 -5.486 13.007 1.00 86.50 287 ALA A N 1
ATOM 2293 C CA . ALA A 1 287 ? 11.396 -6.157 13.434 1.00 86.50 287 ALA A CA 1
ATOM 2294 C C . ALA A 1 287 ? 10.401 -5.202 14.125 1.00 86.50 287 ALA A C 1
ATOM 2296 O O . ALA A 1 287 ? 9.187 -5.356 13.976 1.00 86.50 287 ALA A O 1
ATOM 2297 N N . THR A 1 288 ? 10.877 -4.217 14.889 1.00 81.81 288 THR A N 1
ATOM 2298 C CA . THR A 1 288 ? 10.016 -3.212 15.536 1.00 81.81 288 THR A CA 1
ATOM 2299 C C . THR A 1 288 ? 9.441 -2.228 14.517 1.00 81.81 288 THR A C 1
ATOM 2301 O O . THR A 1 288 ? 8.254 -1.893 14.596 1.00 81.81 288 THR A O 1
ATOM 2304 N N . ILE A 1 289 ? 10.240 -1.808 13.536 1.00 86.75 289 ILE A N 1
ATOM 2305 C CA . ILE A 1 289 ? 9.809 -0.930 12.444 1.00 86.75 289 ILE A CA 1
ATOM 2306 C C . ILE A 1 289 ? 8.722 -1.620 11.617 1.00 86.75 289 ILE A C 1
ATOM 2308 O O . ILE A 1 289 ? 7.628 -1.071 11.486 1.00 86.75 289 ILE A O 1
ATOM 2312 N N . VAL A 1 290 ? 8.949 -2.861 11.175 1.00 92.50 290 VAL A N 1
ATOM 2313 C CA . VAL A 1 290 ? 7.972 -3.648 10.400 1.00 92.50 290 VAL A CA 1
ATOM 2314 C C . VAL A 1 290 ? 6.639 -3.769 11.149 1.00 92.50 290 VAL A C 1
ATOM 2316 O O . VAL A 1 290 ? 5.583 -3.480 10.586 1.00 92.50 290 VAL A O 1
ATOM 2319 N N . LYS A 1 291 ? 6.659 -4.109 12.447 1.00 90.38 291 LYS A N 1
ATOM 2320 C CA . LYS A 1 291 ? 5.437 -4.179 13.279 1.00 90.38 291 LYS A CA 1
ATOM 2321 C C . LYS A 1 291 ? 4.702 -2.848 13.362 1.00 90.38 291 LYS A C 1
ATOM 2323 O O . LYS A 1 291 ? 3.472 -2.812 13.330 1.00 90.38 291 LYS A O 1
ATOM 2328 N N . THR A 1 292 ? 5.456 -1.763 13.503 1.00 89.12 292 THR A N 1
ATOM 2329 C CA . THR A 1 292 ? 4.900 -0.414 13.610 1.00 89.12 292 THR A CA 1
ATOM 2330 C C . THR A 1 292 ? 4.223 -0.012 12.305 1.00 89.12 292 THR A C 1
ATOM 2332 O O . THR A 1 292 ? 3.101 0.492 12.342 1.00 89.12 292 THR A O 1
ATOM 2335 N N . ILE A 1 293 ? 4.854 -0.298 11.161 1.00 91.75 293 ILE A N 1
ATOM 2336 C CA . ILE A 1 293 ? 4.290 -0.013 9.837 1.00 91.75 293 ILE A CA 1
ATOM 2337 C C . ILE A 1 293 ? 3.002 -0.813 9.615 1.00 91.75 293 ILE A C 1
ATOM 2339 O O . ILE A 1 293 ? 1.998 -0.221 9.220 1.00 91.75 293 ILE A O 1
ATOM 2343 N N . ILE A 1 294 ? 2.989 -2.113 9.936 1.00 92.62 294 ILE A N 1
ATOM 2344 C CA . ILE A 1 294 ? 1.786 -2.957 9.810 1.00 92.62 294 ILE A CA 1
ATOM 2345 C C . ILE A 1 294 ? 0.634 -2.397 10.655 1.00 92.62 294 ILE A C 1
ATOM 2347 O O . ILE A 1 294 ? -0.442 -2.108 10.133 1.00 92.62 294 ILE A O 1
ATOM 2351 N N . SER A 1 295 ? 0.879 -2.166 11.948 1.00 89.12 295 SER A N 1
ATOM 2352 C CA . SER A 1 295 ? -0.134 -1.635 12.869 1.00 89.12 295 SER A CA 1
ATOM 2353 C C . SER A 1 295 ? -0.677 -0.282 12.403 1.00 89.12 295 SER A C 1
ATOM 2355 O O . SER A 1 295 ? -1.882 -0.026 12.425 1.00 89.12 295 SER A O 1
ATOM 2357 N N . MET A 1 296 ? 0.206 0.596 11.931 1.00 89.75 296 MET A N 1
ATOM 2358 C CA . MET A 1 296 ? -0.187 1.893 11.405 1.00 89.75 296 MET A CA 1
ATOM 2359 C C . MET A 1 296 ? -1.040 1.779 10.140 1.00 89.75 296 MET A C 1
ATOM 2361 O O . MET A 1 296 ? -2.051 2.477 10.050 1.00 89.75 296 MET A O 1
ATOM 2365 N N . ALA A 1 297 ? -0.663 0.920 9.187 1.00 91.50 297 ALA A N 1
ATOM 2366 C CA . ALA A 1 297 ? -1.431 0.692 7.966 1.00 91.50 297 ALA A CA 1
ATOM 2367 C C . ALA A 1 297 ? -2.873 0.296 8.309 1.00 91.50 297 ALA A C 1
ATOM 2369 O O . ALA A 1 297 ? -3.818 0.955 7.871 1.00 91.50 297 ALA A O 1
ATOM 2370 N N . HIS A 1 298 ? -3.044 -0.686 9.198 1.00 89.50 298 HIS A N 1
ATOM 2371 C CA . HIS A 1 298 ? -4.361 -1.153 9.633 1.00 89.50 298 HIS A CA 1
ATOM 2372 C C . HIS A 1 298 ? -5.172 -0.073 10.351 1.00 89.50 298 HIS A C 1
ATOM 2374 O O . HIS A 1 298 ? -6.351 0.109 10.048 1.00 89.50 298 HIS A O 1
ATOM 2380 N N . ASN A 1 299 ? -4.546 0.710 11.236 1.00 86.06 299 ASN A N 1
ATOM 2381 C CA . ASN A 1 299 ? -5.212 1.825 11.922 1.00 86.06 299 ASN A CA 1
ATOM 2382 C C . ASN A 1 299 ? -5.654 2.938 10.952 1.00 86.06 299 ASN A C 1
ATOM 2384 O O . ASN A 1 299 ? -6.627 3.649 11.213 1.00 86.06 299 ASN A O 1
ATOM 2388 N N . LEU A 1 300 ? -4.962 3.083 9.820 1.00 85.88 300 LEU A N 1
ATOM 2389 C CA . LEU A 1 300 ? -5.334 3.982 8.726 1.00 85.88 300 LEU A CA 1
ATOM 2390 C C . LEU A 1 300 ? -6.271 3.329 7.698 1.00 85.88 300 LEU A C 1
ATOM 2392 O O . LEU A 1 300 ? -6.667 3.994 6.742 1.00 85.88 300 LEU A O 1
ATOM 2396 N N . LYS A 1 301 ? -6.679 2.070 7.916 1.00 88.88 301 LYS A N 1
ATOM 2397 C CA . LYS A 1 301 ? -7.503 1.259 7.003 1.00 88.88 301 LYS A CA 1
ATOM 2398 C C . LYS A 1 301 ? -6.855 1.057 5.628 1.00 88.88 301 LYS A C 1
ATOM 2400 O O . LYS A 1 301 ? -7.548 0.999 4.614 1.00 88.88 301 LYS A O 1
ATOM 2405 N N . LEU A 1 302 ? -5.531 0.959 5.612 1.00 92.75 302 LEU A N 1
ATOM 2406 C CA . LEU A 1 302 ? -4.710 0.662 4.445 1.00 92.75 302 LEU A CA 1
ATOM 2407 C C . LEU A 1 302 ? -4.289 -0.805 4.478 1.00 92.75 302 LEU A C 1
ATOM 2409 O O . LEU A 1 302 ? -4.062 -1.362 5.551 1.00 92.75 302 LEU A O 1
ATOM 2413 N N . SER A 1 303 ? -4.151 -1.406 3.298 1.00 94.69 303 SER A N 1
ATOM 2414 C CA . SER A 1 303 ? -3.476 -2.701 3.174 1.00 94.69 303 SER A CA 1
ATOM 2415 C C . SER A 1 303 ? -1.959 -2.535 3.285 1.00 94.69 303 SER A C 1
ATOM 2417 O O . SER A 1 303 ? -1.425 -1.475 2.956 1.00 94.69 303 SER A O 1
ATOM 2419 N N . VAL A 1 304 ? -1.248 -3.564 3.735 1.00 96.12 304 VAL A N 1
ATOM 2420 C CA . VAL A 1 304 ? 0.216 -3.558 3.829 1.00 96.12 304 VAL A CA 1
ATOM 2421 C C . VAL A 1 304 ? 0.828 -4.778 3.149 1.00 96.12 304 VAL A C 1
ATOM 2423 O O . VAL A 1 304 ? 0.400 -5.909 3.373 1.00 96.12 304 VAL A O 1
ATOM 2426 N N . ILE A 1 305 ? 1.843 -4.553 2.316 1.00 97.25 305 ILE A N 1
ATOM 2427 C CA . ILE A 1 305 ? 2.627 -5.610 1.670 1.00 97.25 305 ILE A CA 1
ATOM 2428 C C . ILE A 1 305 ? 4.097 -5.479 2.054 1.00 97.25 305 ILE A C 1
ATOM 2430 O O . ILE A 1 305 ? 4.643 -4.381 2.050 1.00 97.25 305 ILE A O 1
ATOM 2434 N N . ALA A 1 306 ? 4.738 -6.592 2.394 1.00 96.88 306 ALA A N 1
ATOM 2435 C CA . ALA A 1 306 ? 6.175 -6.628 2.634 1.00 96.88 306 ALA A CA 1
ATOM 2436 C C . ALA A 1 306 ? 6.942 -7.003 1.364 1.00 96.88 306 ALA A C 1
ATOM 2438 O O . ALA A 1 306 ? 6.603 -7.991 0.702 1.00 96.88 306 ALA A O 1
ATOM 2439 N N . GLU A 1 307 ? 7.987 -6.243 1.052 1.00 95.31 307 GLU A N 1
ATOM 2440 C CA . GLU A 1 307 ? 8.838 -6.488 -0.105 1.00 95.31 307 GLU A CA 1
ATOM 2441 C C . GLU A 1 307 ? 10.130 -7.218 0.245 1.00 95.31 307 GLU A C 1
ATOM 2443 O O . GLU A 1 307 ? 10.636 -7.140 1.358 1.00 95.31 307 GLU A O 1
ATOM 2448 N N . GLY A 1 308 ? 10.710 -7.911 -0.736 1.00 94.88 308 GLY A N 1
ATOM 2449 C CA . GLY A 1 308 ? 12.010 -8.551 -0.553 1.00 94.88 308 GLY A CA 1
ATOM 2450 C C . GLY A 1 308 ? 11.989 -9.738 0.409 1.00 94.88 308 GLY A C 1
ATOM 2451 O O . GLY A 1 308 ? 13.001 -10.016 1.036 1.00 94.88 308 GLY A O 1
ATOM 2452 N N . VAL A 1 309 ? 10.869 -10.461 0.515 1.00 95.88 309 VAL A N 1
ATOM 2453 C CA . VAL A 1 309 ? 10.818 -11.710 1.291 1.00 95.88 309 VAL A CA 1
ATOM 2454 C C . VAL A 1 309 ? 11.637 -12.795 0.584 1.00 95.88 309 VAL A C 1
ATOM 2456 O O . VAL A 1 309 ? 11.322 -13.212 -0.538 1.00 95.88 309 VAL A O 1
ATOM 2459 N N . GLU A 1 310 ? 12.691 -13.266 1.236 1.00 94.31 310 GLU A N 1
ATOM 2460 C CA . GLU A 1 310 ? 13.654 -14.237 0.711 1.00 94.31 310 GLU A CA 1
ATOM 2461 C C . GLU A 1 310 ? 13.570 -15.598 1.413 1.00 94.31 310 GLU A C 1
ATOM 2463 O O . GLU A 1 310 ? 13.822 -16.619 0.766 1.00 94.31 310 GLU A O 1
ATOM 2468 N N . ASP A 1 311 ? 13.131 -15.647 2.676 1.00 90.69 311 ASP A N 1
ATOM 2469 C CA . ASP A 1 311 ? 13.082 -16.884 3.459 1.00 90.69 311 ASP A CA 1
ATOM 2470 C C . ASP A 1 311 ? 11.793 -17.104 4.278 1.00 90.69 311 ASP A C 1
ATOM 2472 O O . ASP A 1 311 ? 10.874 -16.284 4.353 1.00 90.69 311 ASP A O 1
ATOM 2476 N N . LYS A 1 312 ? 11.711 -18.298 4.881 1.00 88.19 312 LYS A N 1
ATOM 2477 C CA . LYS A 1 312 ? 10.533 -18.761 5.622 1.00 88.19 312 LYS A CA 1
ATOM 2478 C C . LYS A 1 312 ? 10.375 -18.093 6.983 1.00 88.19 312 LYS A C 1
ATOM 2480 O O . LYS A 1 312 ? 9.237 -17.989 7.448 1.00 88.19 312 LYS A O 1
ATOM 2485 N N . ASP A 1 313 ? 11.455 -17.669 7.620 1.00 89.12 313 ASP A N 1
ATOM 2486 C CA . ASP A 1 313 ? 11.407 -17.037 8.935 1.00 89.12 313 ASP A CA 1
ATOM 2487 C C . ASP A 1 313 ? 10.841 -15.618 8.808 1.00 89.12 313 ASP A C 1
ATOM 2489 O O . ASP A 1 313 ? 9.926 -15.267 9.559 1.00 89.12 313 ASP A O 1
ATOM 2493 N N . GLN A 1 314 ? 11.250 -14.873 7.774 1.00 93.12 314 GLN A N 1
ATOM 2494 C CA . GLN A 1 314 ? 10.636 -13.603 7.364 1.00 93.12 314 GLN A CA 1
ATOM 2495 C C . GLN A 1 314 ? 9.132 -13.759 7.107 1.00 93.12 314 GLN A C 1
ATOM 2497 O O . GLN A 1 314 ? 8.306 -13.072 7.711 1.00 93.12 314 GLN A O 1
ATOM 2502 N N . LEU A 1 315 ? 8.741 -14.717 6.259 1.00 91.31 315 LEU A N 1
ATOM 2503 C CA . LEU A 1 315 ? 7.329 -14.968 5.955 1.00 91.31 315 LEU A CA 1
ATOM 2504 C C . LEU A 1 315 ? 6.523 -15.336 7.207 1.00 91.31 315 LEU A C 1
ATOM 2506 O O . LEU A 1 315 ? 5.405 -14.860 7.412 1.00 91.31 315 LEU A O 1
ATOM 2510 N N . THR A 1 316 ? 7.089 -16.193 8.054 1.00 87.38 316 THR A N 1
ATOM 2511 C CA . THR A 1 316 ? 6.455 -16.618 9.301 1.00 87.38 316 THR A CA 1
ATOM 2512 C C . THR A 1 316 ? 6.265 -15.425 10.227 1.00 87.38 316 THR A C 1
ATOM 2514 O O . THR A 1 316 ? 5.181 -15.266 10.788 1.00 87.38 316 THR A O 1
ATOM 2517 N N . PHE A 1 317 ? 7.268 -14.558 10.361 1.00 89.25 317 PHE A N 1
ATOM 2518 C CA . PHE A 1 317 ? 7.164 -13.327 11.133 1.00 89.25 317 PHE A CA 1
ATOM 2519 C C . PHE A 1 317 ? 6.037 -12.421 10.621 1.00 89.25 317 PHE A C 1
ATOM 2521 O O . PHE A 1 317 ? 5.214 -11.974 11.421 1.00 89.25 317 PHE A O 1
ATOM 2528 N N . LEU A 1 318 ? 5.951 -12.202 9.306 1.00 93.44 318 LEU A N 1
ATOM 2529 C CA . LEU A 1 318 ? 4.920 -11.365 8.685 1.00 93.44 318 LEU A CA 1
ATOM 2530 C C . LEU A 1 318 ? 3.506 -11.906 8.934 1.00 93.44 318 LEU A C 1
ATOM 2532 O O . LEU A 1 318 ? 2.618 -11.147 9.317 1.00 93.44 318 LEU A O 1
ATOM 2536 N N . ILE A 1 319 ? 3.305 -13.223 8.807 1.00 88.75 319 ILE A N 1
ATOM 2537 C CA . ILE A 1 319 ? 2.020 -13.878 9.108 1.00 88.75 319 ILE A CA 1
ATOM 2538 C C . ILE A 1 319 ? 1.651 -13.714 10.589 1.00 88.75 319 ILE A C 1
ATOM 2540 O O . ILE A 1 319 ? 0.495 -13.437 10.904 1.00 88.75 319 ILE A O 1
ATOM 2544 N N . HIS A 1 320 ? 2.613 -13.869 11.507 1.00 85.56 320 HIS A N 1
ATOM 2545 C CA . HIS A 1 320 ? 2.360 -13.723 12.947 1.00 85.56 320 HIS A CA 1
ATOM 2546 C C . HIS A 1 320 ? 1.958 -12.302 13.349 1.00 85.56 320 HIS A C 1
ATOM 2548 O O . HIS A 1 320 ? 1.247 -12.130 14.337 1.00 85.56 320 HIS A O 1
ATOM 2554 N N . HIS A 1 321 ? 2.399 -11.306 12.585 1.00 88.44 321 HIS A N 1
ATOM 2555 C CA . HIS A 1 321 ? 2.054 -9.902 12.792 1.00 88.44 321 HIS A CA 1
ATOM 2556 C C . HIS A 1 321 ? 0.954 -9.421 11.845 1.00 88.44 321 HIS A C 1
ATOM 2558 O O . HIS A 1 321 ? 0.708 -8.225 11.771 1.00 88.44 321 HIS A O 1
ATOM 2564 N N . VAL A 1 322 ? 0.258 -10.350 11.179 1.00 89.94 322 VAL A N 1
ATOM 2565 C CA . VAL A 1 322 ? -0.959 -10.072 10.409 1.00 89.94 322 VAL A CA 1
ATOM 2566 C C . VAL A 1 322 ? -0.707 -9.129 9.218 1.00 89.94 322 VAL A C 1
ATOM 2568 O O . VAL A 1 322 ? -1.554 -8.330 8.847 1.00 89.94 322 VAL A O 1
ATOM 2571 N N . CYS A 1 323 ? 0.469 -9.208 8.590 1.00 94.19 323 CYS A N 1
ATOM 2572 C CA . CYS A 1 323 ? 0.750 -8.480 7.347 1.00 94.19 323 CYS A CA 1
ATOM 2573 C C . CYS A 1 323 ? -0.147 -8.996 6.204 1.00 94.19 323 CYS A C 1
ATOM 2575 O O . CYS A 1 323 ? -0.268 -10.209 6.037 1.00 94.19 323 CYS A O 1
ATOM 2577 N N . ASP A 1 324 ? -0.772 -8.112 5.417 1.00 94.38 324 ASP A N 1
ATOM 2578 C CA . ASP A 1 324 ? -1.779 -8.514 4.417 1.00 94.38 324 ASP A CA 1
ATOM 2579 C C . ASP A 1 324 ? -1.165 -9.247 3.227 1.00 94.38 324 ASP A C 1
ATOM 2581 O O . ASP A 1 324 ? -1.708 -10.255 2.767 1.00 94.38 324 ASP A O 1
ATOM 2585 N N . GLY A 1 325 ? -0.022 -8.768 2.738 1.00 95.31 325 GLY A N 1
ATOM 2586 C CA . GLY A 1 325 ? 0.624 -9.326 1.560 1.00 95.31 325 GLY A CA 1
ATOM 2587 C C . GLY A 1 325 ? 2.132 -9.473 1.674 1.00 95.31 325 GLY A C 1
ATOM 2588 O O . GLY A 1 325 ? 2.787 -8.868 2.520 1.00 95.31 325 GLY A O 1
ATOM 2589 N N . ALA A 1 326 ? 2.699 -10.248 0.755 1.00 96.06 326 ALA A N 1
ATOM 2590 C CA . ALA A 1 326 ? 4.141 -10.333 0.573 1.00 96.06 326 ALA A CA 1
ATOM 2591 C C . ALA A 1 326 ? 4.536 -10.469 -0.899 1.00 96.06 326 ALA A C 1
ATOM 2593 O O . ALA A 1 326 ? 3.814 -11.050 -1.717 1.00 96.06 326 ALA A O 1
ATOM 2594 N N . GLN A 1 327 ? 5.734 -9.980 -1.201 1.00 96.12 327 GLN A N 1
ATOM 2595 C CA . GLN A 1 327 ? 6.426 -10.131 -2.472 1.00 96.12 327 GLN A CA 1
ATOM 2596 C C . GLN A 1 327 ? 7.913 -10.385 -2.211 1.00 96.12 327 GLN A C 1
ATOM 2598 O O . GLN A 1 327 ? 8.501 -9.839 -1.282 1.00 96.12 327 GLN A O 1
ATOM 2603 N N . GLY A 1 328 ? 8.547 -11.218 -3.036 1.00 95.12 328 GLY A N 1
ATOM 2604 C CA . GLY A 1 328 ? 9.976 -11.481 -2.902 1.00 95.12 328 GLY A CA 1
ATOM 2605 C C . GLY A 1 328 ? 10.447 -12.751 -3.598 1.00 95.12 328 GLY A C 1
ATOM 2606 O O . GLY A 1 328 ? 9.665 -13.487 -4.212 1.00 95.12 328 GLY A O 1
ATOM 2607 N N . PHE A 1 329 ? 11.755 -12.995 -3.533 1.00 94.25 329 PHE A N 1
ATOM 2608 C CA . PHE A 1 329 ? 12.399 -14.117 -4.219 1.00 94.25 329 PHE A CA 1
ATOM 2609 C C . PHE A 1 329 ? 12.068 -15.474 -3.607 1.00 94.25 329 PHE A C 1
ATOM 2611 O O . PHE A 1 329 ? 12.184 -16.474 -4.315 1.00 94.25 329 PHE A O 1
ATOM 2618 N N . MET A 1 330 ? 11.579 -15.506 -2.363 1.00 91.50 330 MET A N 1
ATOM 2619 C CA . MET A 1 330 ? 11.018 -16.714 -1.761 1.00 91.50 330 MET A CA 1
ATOM 2620 C C . MET A 1 330 ? 9.883 -17.299 -2.617 1.00 91.50 330 MET A C 1
ATOM 2622 O O . MET A 1 330 ? 9.727 -18.517 -2.704 1.00 91.50 330 MET A O 1
ATOM 2626 N N . PHE A 1 331 ? 9.093 -16.434 -3.264 1.00 91.19 331 PHE A N 1
ATOM 2627 C CA . PHE A 1 331 ? 7.969 -16.851 -4.095 1.00 91.19 331 PHE A CA 1
ATOM 2628 C C . PHE A 1 331 ? 8.367 -17.007 -5.559 1.00 91.19 331 PHE A C 1
ATOM 2630 O O . PHE A 1 331 ? 8.160 -18.065 -6.155 1.00 91.19 331 PHE A O 1
ATOM 2637 N N . HIS A 1 332 ? 8.886 -15.932 -6.159 1.00 93.69 332 HIS A N 1
ATOM 2638 C CA . HIS A 1 332 ? 9.375 -15.937 -7.532 1.00 93.69 332 HIS A CA 1
ATOM 2639 C C . HIS A 1 332 ? 10.195 -14.675 -7.836 1.00 93.69 332 HIS A C 1
ATOM 2641 O O . HIS A 1 332 ? 9.900 -13.579 -7.354 1.00 93.69 332 HIS A O 1
ATOM 2647 N N . LYS A 1 333 ? 11.196 -14.811 -8.710 1.00 94.31 333 LYS A N 1
ATOM 2648 C CA . LYS A 1 333 ? 11.905 -13.665 -9.303 1.00 94.31 333 LYS A CA 1
ATOM 2649 C C . LYS A 1 333 ? 11.050 -12.987 -10.392 1.00 94.31 333 LYS A C 1
ATOM 2651 O O . LYS A 1 333 ? 10.188 -13.648 -10.965 1.00 94.31 333 LYS A O 1
ATOM 2656 N N . PRO A 1 334 ? 11.300 -11.717 -10.747 1.00 95.31 334 PRO A N 1
ATOM 2657 C CA . PRO A 1 334 ? 10.615 -11.072 -11.869 1.00 95.31 334 PRO A CA 1
ATOM 2658 C C . PRO A 1 334 ? 10.834 -11.832 -13.190 1.00 95.31 334 PRO A C 1
ATOM 2660 O O . PRO A 1 334 ? 11.983 -12.080 -13.569 1.00 95.31 334 PRO A O 1
ATOM 2663 N N . ILE A 1 335 ? 9.756 -12.172 -13.905 1.00 95.94 335 ILE A N 1
ATOM 2664 C CA . ILE A 1 335 ? 9.806 -12.950 -15.159 1.00 95.94 335 ILE A CA 1
ATOM 2665 C C . ILE A 1 335 ? 9.082 -12.285 -16.331 1.00 95.94 335 ILE A C 1
ATOM 2667 O O . ILE A 1 335 ? 8.134 -11.540 -16.107 1.00 95.94 335 ILE A O 1
ATOM 2671 N N . PRO A 1 336 ? 9.464 -12.581 -17.587 1.00 96.88 336 PRO A N 1
ATOM 2672 C CA . PRO A 1 336 ? 8.741 -12.096 -18.761 1.00 96.88 336 PRO A CA 1
ATOM 2673 C C . PRO A 1 336 ? 7.256 -12.486 -18.760 1.00 96.88 336 PRO A C 1
ATOM 2675 O O . PRO A 1 336 ? 6.887 -13.556 -18.269 1.00 96.88 336 PRO A O 1
ATOM 2678 N N . GLY A 1 337 ? 6.414 -11.666 -19.395 1.00 95.19 337 GLY A N 1
ATOM 2679 C CA . GLY A 1 337 ? 4.960 -11.877 -19.434 1.00 95.19 337 GLY A CA 1
ATOM 2680 C C . GLY A 1 337 ? 4.523 -13.234 -20.004 1.00 95.19 337 GLY A C 1
ATOM 2681 O O . GLY A 1 337 ? 3.611 -13.858 -19.467 1.00 95.19 337 GLY A O 1
ATOM 2682 N N . HIS A 1 338 ? 5.213 -13.751 -21.028 1.00 94.81 338 HIS A N 1
ATOM 2683 C CA . HIS A 1 338 ? 4.922 -15.079 -21.587 1.00 94.81 338 HIS A CA 1
ATOM 2684 C C . HIS A 1 338 ? 5.194 -16.206 -20.577 1.00 94.81 338 HIS A C 1
ATOM 2686 O O . HIS A 1 338 ? 4.347 -17.075 -20.377 1.00 94.81 338 HIS A O 1
ATOM 2692 N N . ALA A 1 339 ? 6.332 -16.147 -19.877 1.00 95.12 339 ALA A N 1
ATOM 2693 C CA . ALA A 1 339 ? 6.698 -17.124 -18.858 1.00 95.12 339 ALA A CA 1
ATOM 2694 C C . ALA A 1 339 ? 5.745 -17.058 -17.657 1.00 95.12 339 ALA A C 1
ATOM 2696 O O . ALA A 1 339 ? 5.427 -18.085 -17.057 1.00 95.12 339 ALA A O 1
ATOM 2697 N N . PHE A 1 340 ? 5.254 -15.859 -17.323 1.00 94.75 340 PHE A N 1
ATOM 2698 C CA . PHE A 1 340 ? 4.227 -15.680 -16.301 1.00 94.75 340 PHE A CA 1
ATOM 2699 C C . PHE A 1 340 ? 2.921 -16.382 -16.688 1.00 94.75 340 PHE A C 1
ATOM 2701 O O . PHE A 1 340 ? 2.365 -17.118 -15.876 1.00 94.75 340 PHE A O 1
ATOM 2708 N N . THR A 1 341 ? 2.471 -16.231 -17.940 1.00 94.00 341 THR A N 1
ATOM 2709 C CA . THR A 1 341 ? 1.275 -16.915 -18.462 1.00 94.00 341 THR A CA 1
ATOM 2710 C C . THR A 1 341 ? 1.391 -18.435 -18.341 1.00 94.00 341 THR A C 1
ATOM 2712 O O . THR A 1 341 ? 0.472 -19.089 -17.850 1.00 94.00 341 THR A O 1
ATOM 2715 N N . GLU A 1 342 ? 2.529 -19.004 -18.744 1.00 93.69 342 GLU A N 1
ATOM 2716 C CA . GLU A 1 342 ? 2.779 -20.452 -18.680 1.00 93.69 342 GLU A CA 1
ATOM 2717 C C . GLU A 1 342 ? 2.782 -20.975 -17.239 1.00 93.69 342 GLU A C 1
ATOM 2719 O O . GLU A 1 342 ? 2.222 -22.034 -16.944 1.00 93.69 342 GLU A O 1
ATOM 2724 N N . LYS A 1 343 ? 3.377 -20.205 -16.323 1.00 92.25 343 LYS A N 1
ATOM 2725 C CA . LYS A 1 343 ? 3.500 -20.553 -14.904 1.00 92.25 343 LYS A CA 1
ATOM 2726 C C . LYS A 1 343 ? 2.292 -20.147 -14.067 1.00 92.25 343 LYS A C 1
ATOM 2728 O O . LYS A 1 343 ? 2.265 -20.464 -12.883 1.00 92.25 343 LYS A O 1
ATOM 2733 N N . PHE A 1 344 ? 1.272 -19.502 -14.630 1.00 90.88 344 PHE A N 1
ATOM 2734 C CA . PHE A 1 344 ? 0.185 -18.904 -13.847 1.00 90.88 344 PHE A CA 1
ATOM 2735 C C . PHE A 1 344 ? -0.501 -19.892 -12.890 1.00 90.88 344 PHE A C 1
ATOM 2737 O O . PHE A 1 344 ? -0.759 -19.562 -11.736 1.00 90.88 344 PHE A O 1
ATOM 2744 N N . ARG A 1 345 ? -0.738 -21.137 -13.328 1.00 87.81 345 ARG A N 1
ATOM 2745 C CA . ARG A 1 345 ? -1.324 -22.186 -12.468 1.00 87.81 345 ARG A CA 1
ATOM 2746 C C . ARG A 1 345 ? -0.418 -22.578 -11.301 1.00 87.81 345 ARG A C 1
ATOM 2748 O O . ARG A 1 345 ? -0.916 -22.881 -10.225 1.00 87.81 345 ARG A O 1
ATOM 2755 N N . GLU A 1 346 ? 0.896 -22.579 -11.511 1.00 88.44 346 GLU A N 1
ATOM 2756 C CA . GLU A 1 346 ? 1.884 -22.808 -10.452 1.00 88.44 346 GLU A CA 1
ATOM 2757 C C . GLU A 1 346 ? 1.911 -21.618 -9.481 1.00 88.44 346 GLU A C 1
ATOM 2759 O O . GLU A 1 346 ? 1.998 -21.798 -8.269 1.00 88.44 346 GLU A O 1
ATOM 2764 N N . LEU A 1 347 ? 1.798 -20.401 -10.018 1.00 89.75 347 LEU A N 1
ATOM 2765 C CA . LEU A 1 347 ? 1.833 -19.152 -9.265 1.00 89.75 347 LEU A CA 1
ATOM 2766 C C . LEU A 1 347 ? 0.534 -18.860 -8.507 1.00 89.75 347 LEU A C 1
ATOM 2768 O O . LEU A 1 347 ? 0.585 -18.102 -7.553 1.00 89.75 347 LEU A O 1
ATOM 2772 N N . GLN A 1 348 ? -0.610 -19.455 -8.861 1.00 86.44 348 GLN A N 1
ATOM 2773 C CA . GLN A 1 348 ? -1.903 -19.130 -8.240 1.00 86.44 348 GLN A CA 1
ATOM 2774 C C . GLN A 1 348 ? -1.922 -19.294 -6.716 1.00 86.44 348 GLN A C 1
ATOM 2776 O O . GLN A 1 348 ? -2.518 -18.470 -6.026 1.00 86.44 348 GLN A O 1
ATOM 2781 N N . SER A 1 349 ? -1.266 -20.330 -6.186 1.00 79.44 349 SER A N 1
ATOM 2782 C CA . SER A 1 349 ? -1.192 -20.560 -4.745 1.00 79.44 349 SER A CA 1
ATOM 2783 C C . SER A 1 349 ? 0.210 -20.969 -4.305 1.00 79.44 349 SER A C 1
ATOM 2785 O O . SER A 1 349 ? 0.879 -21.804 -4.921 1.00 79.44 349 SER A O 1
ATOM 2787 N N . PHE A 1 350 ? 0.672 -20.380 -3.205 1.00 80.06 350 PHE A N 1
ATOM 2788 C CA . PHE A 1 350 ? 1.948 -20.738 -2.578 1.00 80.06 350 PHE A CA 1
ATOM 2789 C C . PHE A 1 350 ? 1.762 -21.558 -1.293 1.00 80.06 350 PHE A C 1
ATOM 2791 O O . PHE A 1 350 ? 2.657 -22.302 -0.897 1.00 80.06 350 PHE A O 1
ATOM 2798 N N . GLY A 1 351 ? 0.586 -21.468 -0.670 1.00 67.75 351 GLY A N 1
ATOM 2799 C CA . GLY A 1 351 ? 0.254 -22.099 0.605 1.00 67.75 351 GLY A CA 1
ATOM 2800 C C . GLY A 1 351 ? 0.609 -23.583 0.716 1.00 67.75 351 GLY A C 1
ATOM 2801 O O . GLY A 1 351 ? 1.410 -23.960 1.580 1.00 67.75 351 GLY A O 1
ATOM 2802 N N . PRO A 1 352 ? 0.094 -24.433 -0.196 1.00 65.00 352 PRO A N 1
ATOM 2803 C CA . PRO A 1 352 ? 0.410 -25.859 -0.220 1.00 65.00 352 PRO A CA 1
ATOM 2804 C C . PRO A 1 352 ? 1.905 -26.150 -0.408 1.00 65.00 352 PRO A C 1
ATOM 2806 O O . PRO A 1 352 ? 2.400 -27.144 0.116 1.00 65.00 352 PRO A O 1
ATOM 2809 N N . ARG A 1 353 ? 2.636 -25.280 -1.121 1.00 67.19 353 ARG A N 1
ATOM 2810 C CA . ARG A 1 353 ? 4.072 -25.449 -1.400 1.00 67.19 353 ARG A CA 1
ATOM 2811 C C . ARG A 1 353 ? 4.941 -25.178 -0.172 1.00 67.19 353 ARG A C 1
ATOM 2813 O O . ARG A 1 353 ? 5.968 -25.827 -0.009 1.00 67.19 353 ARG A O 1
ATOM 2820 N N . LEU A 1 354 ? 4.529 -24.258 0.703 1.00 67.00 354 LEU A N 1
ATOM 2821 C CA . LEU A 1 354 ? 5.319 -23.851 1.875 1.00 67.00 354 LEU A CA 1
ATOM 2822 C C . LEU A 1 354 ? 4.955 -24.588 3.175 1.00 67.00 354 LEU A C 1
ATOM 2824 O O . LEU A 1 354 ? 5.595 -24.372 4.211 1.00 67.00 354 LEU A O 1
ATOM 2828 N N . GLY A 1 355 ? 3.953 -25.475 3.136 1.00 63.84 355 GLY A N 1
ATOM 2829 C CA . GLY A 1 355 ? 3.528 -26.261 4.299 1.00 63.84 355 GLY A CA 1
ATOM 2830 C C . GLY A 1 355 ? 2.947 -25.406 5.430 1.00 63.84 355 GLY A C 1
ATOM 2831 O O . GLY A 1 355 ? 3.050 -25.775 6.598 1.00 63.84 355 GLY A O 1
ATOM 2832 N N . LEU A 1 356 ? 2.365 -24.250 5.099 1.00 64.88 356 LEU A N 1
ATOM 2833 C CA . LEU A 1 356 ? 1.712 -23.354 6.053 1.00 64.88 356 LEU A CA 1
ATOM 2834 C C . LEU A 1 356 ? 0.337 -23.931 6.424 1.00 64.88 356 LEU A C 1
ATOM 2836 O O . LEU A 1 356 ? -0.689 -23.555 5.865 1.00 64.88 356 LEU A O 1
ATOM 2840 N N . SER A 1 357 ? 0.301 -24.902 7.339 1.00 54.19 357 SER A N 1
ATOM 2841 C CA . SER A 1 357 ? -0.951 -25.515 7.798 1.00 54.19 357 SER A CA 1
ATOM 2842 C C . SER A 1 357 ? -1.864 -24.476 8.472 1.00 54.19 357 SER A C 1
ATOM 2844 O O . SER A 1 357 ? -1.491 -23.849 9.466 1.00 54.19 357 SER A O 1
ATOM 2846 N N . GLY A 1 358 ? -3.070 -24.309 7.923 1.00 55.50 358 GLY A N 1
ATOM 2847 C CA . GLY A 1 358 ? -3.985 -23.178 8.124 1.00 55.50 358 GLY A CA 1
ATOM 2848 C C . GLY A 1 358 ? -4.760 -23.106 9.445 1.00 55.50 358 GLY A C 1
ATOM 2849 O O . GLY A 1 358 ? -5.940 -22.774 9.423 1.00 55.50 358 GLY A O 1
ATOM 2850 N N . LEU A 1 359 ? -4.143 -23.385 10.596 1.00 50.38 359 LEU A N 1
ATOM 2851 C CA . LEU A 1 359 ? -4.796 -23.180 11.903 1.00 50.38 359 LEU A CA 1
ATOM 2852 C C . LEU A 1 359 ? -4.274 -21.938 12.637 1.00 50.38 359 LEU A C 1
ATOM 2854 O O . LEU A 1 359 ? -5.077 -21.143 13.119 1.00 50.38 359 LEU A O 1
ATOM 2858 N N . THR A 1 360 ? -2.957 -21.711 12.665 1.00 56.38 360 THR A N 1
ATOM 2859 C CA . THR A 1 360 ? -2.372 -20.564 13.386 1.00 56.38 360 THR A CA 1
ATOM 2860 C C . THR A 1 360 ? -2.644 -19.239 12.675 1.00 56.38 360 THR A C 1
ATOM 2862 O O . THR A 1 360 ? -3.132 -18.303 13.300 1.00 56.38 360 THR A O 1
ATOM 2865 N N . ALA A 1 361 ? -2.419 -19.181 11.356 1.00 63.09 361 ALA A N 1
ATOM 2866 C CA . ALA A 1 361 ? -2.692 -17.985 10.560 1.00 63.09 361 ALA A CA 1
ATOM 2867 C C . ALA A 1 361 ? -4.183 -17.612 10.617 1.00 63.09 361 ALA A C 1
ATOM 2869 O O . ALA A 1 361 ? -4.525 -16.482 10.941 1.00 63.09 361 ALA A O 1
ATOM 2870 N N . ASN A 1 362 ? -5.082 -18.579 10.398 1.00 68.88 362 ASN A N 1
ATOM 2871 C CA . ASN A 1 362 ? -6.526 -18.328 10.420 1.00 68.88 362 ASN A CA 1
ATOM 2872 C C . AS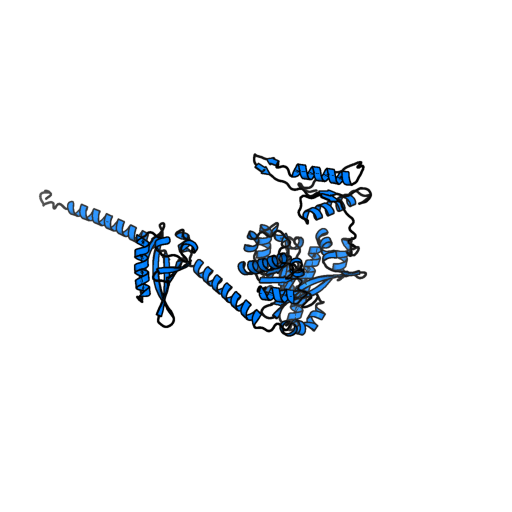N A 1 362 ? -7.021 -17.795 11.766 1.00 68.88 362 ASN A C 1
ATOM 2874 O O . ASN A 1 362 ? -7.900 -16.937 11.786 1.00 68.88 362 ASN A O 1
ATOM 2878 N N . ARG A 1 363 ? -6.458 -18.269 12.884 1.00 73.81 363 ARG A N 1
ATOM 2879 C CA . ARG A 1 363 ? -6.797 -17.744 14.208 1.00 73.81 363 ARG A CA 1
ATOM 2880 C C . ARG A 1 363 ? -6.359 -16.287 14.374 1.00 73.81 363 ARG A C 1
ATOM 2882 O O . ARG A 1 363 ? -7.170 -15.489 14.825 1.00 73.81 363 ARG A O 1
ATOM 2889 N N . LEU A 1 364 ? -5.126 -15.946 13.998 1.00 76.94 364 LEU A N 1
ATOM 2890 C CA . LEU A 1 364 ? -4.609 -14.575 14.098 1.00 76.94 364 LEU A CA 1
ATOM 2891 C C . LEU A 1 364 ? -5.428 -13.604 13.239 1.00 76.94 364 LEU A C 1
ATOM 2893 O O . LEU A 1 364 ? -5.879 -12.576 13.730 1.00 76.94 364 LEU A O 1
ATOM 2897 N N . TRP A 1 365 ? -5.718 -13.984 11.992 1.00 74.31 365 TRP A N 1
ATOM 2898 C CA . TRP A 1 365 ? -6.582 -13.209 11.095 1.00 74.31 365 TRP A CA 1
ATOM 2899 C C . TRP A 1 365 ? -8.019 -13.071 11.613 1.00 74.31 365 TRP A C 1
ATOM 2901 O O . TRP A 1 365 ? -8.669 -12.059 11.360 1.00 74.31 365 TRP A O 1
ATOM 2911 N N . LEU A 1 366 ? -8.539 -14.078 12.324 1.00 79.31 366 LEU A N 1
ATOM 2912 C CA . LEU A 1 366 ? -9.858 -14.011 12.955 1.00 79.31 366 LEU A CA 1
ATOM 2913 C C . LEU A 1 366 ? -9.859 -13.062 14.160 1.00 79.31 366 LEU A C 1
ATOM 2915 O O . LEU A 1 366 ? -10.783 -12.265 14.297 1.00 79.31 366 LEU A O 1
ATOM 2919 N N . GLU A 1 367 ? -8.845 -13.147 15.023 1.00 80.50 367 GLU A N 1
ATOM 2920 C CA . GLU A 1 367 ? -8.678 -12.249 16.172 1.00 80.50 367 GLU A CA 1
ATOM 2921 C C . GLU A 1 367 ? -8.533 -10.790 15.707 1.00 80.50 367 GLU A C 1
ATOM 2923 O O . GLU A 1 367 ? -9.194 -9.908 16.257 1.00 80.50 367 GLU A O 1
ATOM 2928 N N . GLU A 1 368 ? -7.769 -10.551 14.640 1.00 74.31 368 GLU A N 1
ATOM 2929 C CA . GLU A 1 368 ? -7.616 -9.223 14.044 1.00 74.31 368 GLU A CA 1
ATOM 2930 C C . GLU A 1 368 ? -8.902 -8.729 13.367 1.00 74.31 368 GLU A C 1
ATOM 2932 O O . GLU A 1 368 ? -9.324 -7.596 13.590 1.00 74.31 368 GLU A O 1
ATOM 2937 N N . GLY A 1 369 ? -9.601 -9.590 12.621 1.00 74.00 369 GLY A N 1
ATOM 2938 C CA . GLY A 1 369 ? -10.907 -9.249 12.051 1.00 74.00 369 GLY A CA 1
ATOM 2939 C C . GLY A 1 369 ? -11.923 -8.840 13.124 1.00 74.00 369 GLY A C 1
ATOM 2940 O O . GLY A 1 369 ? -12.606 -7.829 12.981 1.00 74.00 369 GLY A O 1
ATOM 2941 N N . LEU A 1 370 ? -11.963 -9.562 14.251 1.00 77.94 370 LEU A N 1
ATOM 2942 C CA . LEU A 1 370 ? -12.797 -9.206 15.404 1.00 77.94 370 LEU A CA 1
ATOM 2943 C C . LEU A 1 370 ? -12.382 -7.873 16.043 1.00 77.94 370 LEU A C 1
ATOM 2945 O O . LEU A 1 370 ? -13.249 -7.132 16.517 1.00 77.94 370 LEU A O 1
ATOM 2949 N N . ARG A 1 371 ? -11.080 -7.558 16.077 1.00 80.00 371 ARG A N 1
ATOM 2950 C CA . ARG A 1 371 ? -10.573 -6.259 16.546 1.00 80.00 371 ARG A CA 1
ATOM 2951 C C . ARG A 1 371 ? -11.072 -5.129 15.646 1.00 80.00 371 ARG A C 1
ATOM 2953 O O . ARG A 1 371 ? -11.667 -4.182 16.158 1.00 80.00 371 ARG A O 1
ATOM 2960 N N . MET A 1 372 ? -10.903 -5.259 14.331 1.00 70.81 372 MET A N 1
ATOM 2961 C CA . MET A 1 372 ? -11.347 -4.259 13.354 1.00 70.81 372 MET A CA 1
ATOM 2962 C C . MET A 1 372 ? -12.867 -4.052 13.385 1.00 70.81 372 MET A C 1
ATOM 2964 O O . MET A 1 372 ? -13.331 -2.912 13.396 1.00 70.81 372 MET A O 1
ATOM 2968 N N . ASP A 1 373 ? -13.654 -5.130 13.468 1.00 72.75 373 ASP A N 1
ATOM 2969 C CA . ASP A 1 373 ? -15.116 -5.047 13.592 1.00 72.75 373 ASP A CA 1
ATOM 2970 C C . ASP A 1 373 ? -15.529 -4.314 14.876 1.00 72.75 373 ASP A C 1
ATOM 2972 O O . ASP A 1 373 ? -16.449 -3.489 14.876 1.00 72.75 373 ASP A O 1
ATOM 2976 N N . ARG A 1 374 ? -14.825 -4.574 15.984 1.00 74.25 374 ARG A N 1
ATOM 2977 C CA . ARG A 1 374 ? -15.054 -3.885 17.258 1.00 74.25 374 ARG A CA 1
ATOM 2978 C C . ARG A 1 374 ? -14.750 -2.390 17.157 1.00 74.25 374 ARG A C 1
ATOM 2980 O O . ARG A 1 374 ? -15.532 -1.594 17.675 1.00 74.25 374 ARG A O 1
ATOM 2987 N N . GLU A 1 375 ? -13.665 -2.008 16.495 1.00 73.62 375 GLU A N 1
ATOM 2988 C CA . GLU A 1 375 ? -13.305 -0.603 16.265 1.00 73.62 375 GLU A CA 1
ATOM 2989 C C . GLU A 1 375 ? -14.298 0.099 15.333 1.00 73.62 375 GLU A C 1
ATOM 2991 O O . GLU A 1 375 ? -14.729 1.217 15.615 1.00 73.62 375 GLU A O 1
ATOM 2996 N N . ALA A 1 376 ? -14.738 -0.568 14.264 1.00 69.69 376 ALA A N 1
ATOM 2997 C CA . ALA A 1 376 ? -15.767 -0.045 13.370 1.00 69.69 376 ALA A CA 1
ATOM 2998 C C . ALA A 1 376 ? -17.086 0.208 14.117 1.00 69.69 376 ALA A C 1
ATOM 3000 O O . ALA A 1 376 ? -17.703 1.261 13.951 1.00 69.69 376 ALA A O 1
ATOM 3001 N N . LEU A 1 377 ? -17.493 -0.721 14.988 1.00 73.19 377 LEU A N 1
ATOM 3002 C CA . LEU A 1 377 ? -18.656 -0.546 15.858 1.00 73.19 377 LEU A CA 1
ATOM 3003 C C . LEU A 1 377 ? -18.479 0.627 16.827 1.00 73.19 377 LEU A C 1
ATOM 3005 O O . LEU A 1 377 ? -19.416 1.401 17.014 1.00 73.19 377 LEU A O 1
ATOM 3009 N N . GLN A 1 378 ? -17.298 0.785 17.427 1.00 71.50 378 GLN A N 1
ATOM 3010 C CA . GLN A 1 378 ? -17.004 1.929 18.295 1.00 71.50 378 GLN A CA 1
ATOM 3011 C C . GLN A 1 378 ? -17.102 3.256 17.538 1.00 71.50 378 GLN A C 1
ATOM 3013 O O . GLN A 1 378 ? -17.729 4.185 18.036 1.00 71.50 378 GLN A O 1
ATOM 3018 N N . GLU A 1 379 ? -16.584 3.338 16.313 1.00 72.81 379 GLU A N 1
ATOM 3019 C CA . GLU A 1 379 ? -16.677 4.555 15.503 1.00 72.81 379 GLU A CA 1
ATOM 3020 C C . GLU A 1 379 ? -18.129 4.868 15.096 1.00 72.81 379 GLU A C 1
ATOM 3022 O O . GLU A 1 379 ? -18.552 6.022 15.147 1.00 72.81 379 GLU A O 1
ATOM 3027 N N . ILE A 1 380 ? -18.943 3.853 14.775 1.00 75.62 380 ILE A N 1
ATOM 3028 C CA . ILE A 1 380 ? -20.388 4.034 14.534 1.00 75.62 380 ILE A CA 1
ATOM 3029 C C . ILE A 1 380 ? -21.076 4.603 15.782 1.00 75.62 380 ILE A C 1
ATOM 3031 O O . ILE A 1 380 ? -21.854 5.554 15.687 1.00 75.62 380 ILE A O 1
ATOM 3035 N N . ILE A 1 381 ? -20.770 4.053 16.961 1.00 71.31 381 ILE A N 1
ATOM 3036 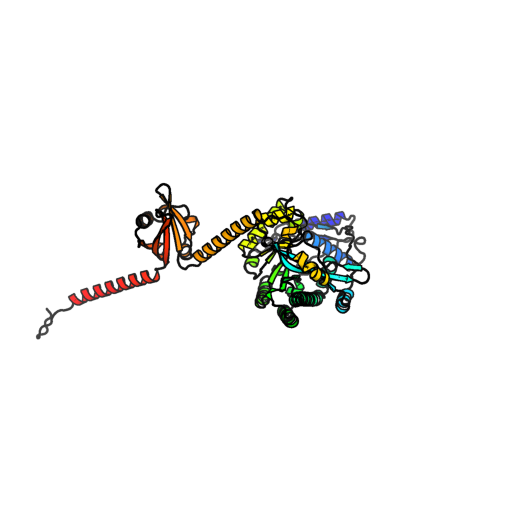C CA . ILE A 1 381 ? -21.274 4.560 18.245 1.00 71.31 381 ILE A CA 1
ATOM 3037 C C . ILE A 1 381 ? -20.791 5.996 18.474 1.00 71.31 381 ILE A C 1
ATOM 3039 O O . ILE A 1 381 ? -21.542 6.820 18.990 1.00 71.31 381 ILE A O 1
ATOM 3043 N N . ARG A 1 382 ? -19.569 6.335 18.072 1.00 69.12 382 ARG A N 1
ATOM 3044 C CA . ARG A 1 382 ? -19.025 7.686 18.211 1.00 69.12 382 ARG A CA 1
ATOM 3045 C C . ARG A 1 382 ? -19.730 8.703 17.312 1.00 69.12 382 ARG A C 1
ATOM 3047 O O . ARG A 1 382 ? -19.939 9.840 17.732 1.00 69.12 382 ARG A O 1
ATOM 3054 N N . LEU A 1 383 ? -20.115 8.296 16.102 1.00 69.06 383 LEU A N 1
ATOM 3055 C CA . LEU A 1 383 ? -20.784 9.142 15.107 1.00 69.06 383 LEU A CA 1
ATOM 3056 C C . LEU A 1 383 ? -22.277 9.375 15.379 1.00 69.06 383 LEU A C 1
ATOM 3058 O O . LEU A 1 383 ? -22.863 10.276 14.780 1.00 69.06 383 LEU A O 1
ATOM 3062 N N . GLN A 1 384 ? -22.902 8.605 16.271 1.00 76.38 384 GLN A N 1
ATOM 3063 C CA . GLN A 1 384 ? -24.291 8.851 16.658 1.00 76.38 384 GLN A CA 1
ATOM 3064 C C . GLN A 1 384 ? -24.437 10.216 17.365 1.00 76.38 384 GLN A C 1
ATOM 3066 O O . GLN A 1 384 ? -23.558 10.640 18.114 1.00 76.38 384 GLN A O 1
ATOM 3071 N N . GLU A 1 385 ? -25.574 10.895 17.181 1.00 78.81 385 GLU A N 1
ATOM 3072 C CA . GLU A 1 385 ? -25.818 12.232 17.764 1.00 78.81 385 GLU A CA 1
ATOM 3073 C C . GLU A 1 385 ? -25.968 12.230 19.302 1.00 78.81 385 GLU A C 1
ATOM 3075 O O . GLU A 1 385 ? -25.893 13.277 19.942 1.00 78.81 385 GLU A O 1
ATOM 3080 N N . GLY A 1 386 ? -26.167 11.056 19.904 1.00 88.38 386 GLY A N 1
ATOM 3081 C CA . GLY A 1 386 ? -26.280 10.851 21.347 1.00 88.38 386 GLY A CA 1
ATOM 3082 C C . GLY A 1 386 ? -24.992 10.368 22.021 1.00 88.38 386 GLY A C 1
ATOM 3083 O O . GLY A 1 386 ? -23.886 10.518 21.501 1.00 88.38 386 GLY A O 1
ATOM 3084 N N . PHE A 1 387 ? -25.143 9.759 23.197 1.00 91.88 387 PHE A N 1
ATOM 3085 C CA . PHE A 1 387 ? -24.111 8.903 23.786 1.00 91.88 387 PHE A CA 1
ATOM 3086 C C . PHE A 1 387 ? -24.726 7.629 24.365 1.00 91.88 387 PHE A C 1
ATOM 3088 O O . PHE A 1 387 ? -25.868 7.627 24.828 1.00 91.88 387 PHE A O 1
ATOM 3095 N N . ILE A 1 388 ? -23.965 6.540 24.328 1.00 91.44 388 ILE A N 1
ATOM 3096 C CA . ILE A 1 388 ? -24.328 5.243 24.893 1.00 91.44 388 ILE A CA 1
ATOM 3097 C C . ILE A 1 388 ? -23.369 4.925 26.028 1.00 91.44 388 ILE A C 1
ATOM 3099 O O . ILE A 1 388 ? -22.169 5.167 25.931 1.00 91.44 388 ILE A O 1
ATOM 3103 N N . PHE A 1 389 ? -23.883 4.324 27.093 1.00 93.31 389 PHE A N 1
ATOM 3104 C CA . PHE A 1 389 ? -23.060 3.805 28.173 1.00 93.31 389 PHE A CA 1
ATOM 3105 C C . PHE A 1 389 ? -23.550 2.440 28.645 1.00 93.31 389 PHE A C 1
ATOM 3107 O O . PHE A 1 389 ? -24.706 2.069 28.440 1.00 93.31 389 PHE A O 1
ATOM 3114 N N . LYS A 1 390 ? -22.655 1.691 29.287 1.00 93.88 390 LYS A N 1
ATOM 3115 C CA . LYS A 1 390 ? -22.972 0.453 29.994 1.00 93.88 390 LYS A CA 1
ATOM 3116 C C . LYS A 1 390 ? -22.596 0.580 31.452 1.00 93.88 390 LYS A C 1
ATOM 3118 O O . LYS A 1 390 ? -21.554 1.154 31.764 1.00 93.88 390 LYS A O 1
ATOM 3123 N N . VAL A 1 391 ? -23.413 0.002 32.321 1.00 93.38 391 VAL A N 1
ATOM 3124 C CA . VAL A 1 391 ? -23.105 -0.135 33.745 1.00 93.38 391 VAL A CA 1
ATOM 3125 C C . VAL A 1 391 ? -23.273 -1.591 34.139 1.00 93.38 391 VAL A C 1
ATOM 3127 O O . VAL A 1 391 ? -24.269 -2.226 33.790 1.00 93.38 391 VAL A O 1
ATOM 3130 N N . ALA A 1 392 ? -22.294 -2.103 34.870 1.00 91.44 392 ALA A N 1
ATOM 3131 C CA . ALA A 1 392 ? -22.326 -3.429 35.462 1.00 91.44 392 ALA A CA 1
ATOM 3132 C C . ALA A 1 392 ? -22.216 -3.310 36.982 1.00 91.44 392 ALA A C 1
ATOM 3134 O O . ALA A 1 392 ? -21.519 -2.431 37.497 1.00 91.44 392 ALA A O 1
ATOM 3135 N N . GLU A 1 393 ? -22.881 -4.212 37.695 1.00 89.25 393 GLU A N 1
ATOM 3136 C CA . GLU A 1 393 ? -22.685 -4.356 39.132 1.00 89.25 393 GLU A CA 1
ATOM 3137 C C . GLU A 1 393 ? -21.463 -5.246 39.395 1.00 89.25 393 GLU A C 1
ATOM 3139 O O . GLU A 1 393 ? -21.374 -6.367 38.895 1.00 89.25 393 GLU A O 1
ATOM 3144 N N . ARG A 1 394 ? -20.486 -4.729 40.146 1.00 88.19 394 ARG A N 1
ATOM 3145 C CA . ARG A 1 394 ? -19.262 -5.437 40.547 1.00 88.19 394 ARG A CA 1
ATOM 3146 C C . ARG A 1 394 ? -19.003 -5.174 42.022 1.00 88.19 394 ARG A C 1
ATOM 3148 O O . ARG A 1 394 ? -18.895 -4.017 42.417 1.00 88.19 394 ARG A O 1
ATOM 3155 N N . ASP A 1 395 ? -18.941 -6.227 42.834 1.00 85.56 395 ASP A N 1
ATOM 3156 C CA . ASP A 1 395 ? -18.733 -6.139 44.289 1.00 85.56 395 ASP A CA 1
ATOM 3157 C C . ASP A 1 395 ? -19.696 -5.156 44.993 1.00 85.56 395 ASP A C 1
ATOM 3159 O O . ASP A 1 395 ? -19.308 -4.387 45.874 1.00 85.56 395 ASP A O 1
ATOM 3163 N N . GLY A 1 396 ? -20.964 -5.133 44.558 1.00 84.06 396 GLY A N 1
ATOM 3164 C CA . GLY A 1 396 ? -22.002 -4.229 45.074 1.00 84.06 396 GLY A CA 1
ATOM 3165 C C . GLY A 1 396 ? -21.869 -2.764 44.632 1.00 84.06 396 GLY A C 1
ATOM 3166 O O . GLY A 1 396 ? -22.596 -1.901 45.129 1.00 84.06 396 GLY A O 1
ATOM 3167 N N . LYS A 1 397 ? -20.946 -2.458 43.709 1.00 90.00 397 LYS A N 1
ATOM 3168 C CA . LYS A 1 397 ? -20.750 -1.129 43.114 1.00 90.00 397 LYS A CA 1
ATOM 3169 C C . LYS A 1 397 ? -21.235 -1.097 41.671 1.00 90.00 397 LYS A C 1
ATOM 3171 O O . LYS A 1 397 ? -21.037 -2.043 40.915 1.00 90.00 397 LYS A O 1
ATOM 3176 N N . LEU A 1 398 ? -21.820 0.029 41.271 1.00 92.50 398 LEU A N 1
ATOM 3177 C CA . LEU A 1 398 ? -22.285 0.264 39.905 1.00 92.50 398 LEU A CA 1
ATOM 3178 C C . LEU A 1 398 ? -21.186 0.957 39.098 1.00 92.50 398 LEU A C 1
ATOM 3180 O O . LEU A 1 398 ? -20.980 2.164 39.221 1.00 92.50 398 LEU A O 1
ATOM 3184 N N . ILE A 1 399 ? -20.482 0.182 38.276 1.00 93.81 399 ILE A N 1
ATOM 3185 C CA . ILE A 1 399 ? -19.317 0.639 37.515 1.00 93.81 399 ILE A CA 1
ATOM 3186 C C . ILE A 1 399 ? -19.698 0.842 36.053 1.00 93.81 399 ILE A C 1
ATOM 3188 O O . ILE A 1 399 ? -20.244 -0.064 35.421 1.00 93.81 399 ILE A O 1
ATOM 3192 N N . HIS A 1 400 ? -19.368 2.006 35.490 1.00 95.12 400 HIS A N 1
ATOM 3193 C CA . HIS A 1 400 ? -19.535 2.237 34.057 1.00 95.12 400 HIS A CA 1
ATOM 3194 C C . HIS A 1 400 ? -18.477 1.433 33.296 1.00 95.12 400 HIS A C 1
ATOM 3196 O O . HIS A 1 400 ? -17.282 1.681 33.427 1.00 95.12 400 HIS A O 1
ATOM 3202 N N . THR A 1 401 ? -18.894 0.443 32.512 1.00 91.31 401 THR A N 1
ATOM 3203 C CA . THR A 1 401 ? -17.994 -0.450 31.758 1.00 91.31 401 THR A CA 1
ATOM 3204 C C . THR A 1 401 ? -17.790 -0.003 30.314 1.00 91.31 401 THR A C 1
ATOM 3206 O O . THR A 1 401 ? -16.887 -0.489 29.638 1.00 91.31 401 THR A O 1
ATOM 3209 N N . PHE A 1 402 ? -18.613 0.933 29.845 1.00 91.06 402 PHE A N 1
ATOM 3210 C CA . PHE A 1 402 ? -18.530 1.556 28.529 1.00 91.06 402 PHE A CA 1
ATOM 3211 C C . PHE A 1 402 ? -19.197 2.932 28.585 1.00 91.06 402 PHE A C 1
ATOM 3213 O O . PHE A 1 402 ? -20.214 3.080 29.261 1.00 91.06 402 PHE A O 1
ATOM 3220 N N . CYS A 1 403 ? -18.668 3.925 27.876 1.00 90.06 403 CYS A N 1
ATOM 3221 C CA . CYS A 1 403 ? -19.322 5.216 27.672 1.00 90.06 403 CYS A CA 1
ATOM 3222 C C . CYS A 1 403 ? -18.713 5.882 26.437 1.00 90.06 403 CYS A C 1
ATOM 3224 O O . CYS A 1 403 ? -17.512 6.125 26.440 1.00 90.06 403 CYS A O 1
ATOM 3226 N N . ASP A 1 404 ? -19.502 6.140 25.395 1.00 89.19 404 ASP A N 1
ATOM 3227 C CA . ASP A 1 404 ? -19.022 6.799 24.175 1.00 89.19 404 ASP A CA 1
ATOM 3228 C C . ASP A 1 404 ? -20.170 7.450 23.382 1.00 89.19 404 ASP A C 1
ATOM 3230 O O . ASP A 1 404 ? -21.335 7.064 23.511 1.00 89.19 404 ASP A O 1
ATOM 3234 N N . GLY A 1 405 ? -19.844 8.431 22.546 1.00 87.69 405 GLY A N 1
ATOM 3235 C CA . GLY A 1 405 ? -20.762 9.123 21.643 1.00 87.69 405 GLY A CA 1
ATOM 3236 C C . GLY A 1 405 ? -20.549 10.633 21.602 1.00 87.69 405 GLY A C 1
ATOM 3237 O O . GLY A 1 405 ? -20.051 11.245 22.546 1.00 87.69 405 GLY A O 1
ATOM 3238 N N . LYS A 1 406 ? -20.953 11.262 20.497 1.00 86.62 406 LYS A N 1
ATOM 3239 C CA . LYS A 1 406 ? -20.722 12.686 20.212 1.00 86.62 406 LYS A CA 1
ATOM 3240 C C . LYS A 1 406 ? -21.261 13.626 21.294 1.00 86.62 406 LYS A C 1
ATOM 3242 O O . LYS A 1 406 ? -20.621 14.631 21.611 1.00 86.62 406 LYS A O 1
ATOM 3247 N N . LEU A 1 407 ? -22.412 13.299 21.889 1.00 88.75 407 LEU A N 1
ATOM 3248 C CA . LEU A 1 407 ? -23.013 14.108 22.953 1.00 88.75 407 LEU A CA 1
ATOM 3249 C C . LEU A 1 407 ? -22.147 14.136 24.220 1.00 88.75 407 LEU A C 1
ATOM 3251 O O . LEU A 1 407 ? -22.119 15.152 24.907 1.00 88.75 407 LEU A O 1
ATOM 3255 N N . LEU A 1 408 ? -21.390 13.067 24.496 1.00 90.62 408 LEU A N 1
ATOM 3256 C CA . LEU A 1 408 ? -20.481 12.996 25.641 1.00 90.62 408 LEU A CA 1
ATOM 3257 C C . LEU A 1 408 ? -19.406 14.086 25.575 1.00 90.62 408 LEU A C 1
ATOM 3259 O O . LEU A 1 408 ? -19.232 14.856 26.520 1.00 90.62 408 LEU A O 1
ATOM 3263 N N . PHE A 1 409 ? -18.761 14.198 24.412 1.00 87.94 409 PHE A N 1
ATOM 3264 C CA . PHE A 1 409 ? -17.731 15.200 24.149 1.00 87.94 409 PHE A CA 1
ATOM 3265 C C . PHE A 1 409 ? -18.295 16.625 24.184 1.00 87.94 409 PHE A C 1
ATOM 3267 O O . PHE A 1 409 ? -17.650 17.526 24.714 1.00 87.94 409 PHE A O 1
ATOM 3274 N N . ARG A 1 410 ? -19.522 16.839 23.680 1.00 88.56 410 ARG A N 1
ATOM 3275 C CA . ARG A 1 410 ? -20.209 18.144 23.760 1.00 88.56 410 ARG A CA 1
ATOM 3276 C C . ARG A 1 410 ? -20.485 18.576 25.202 1.00 88.56 410 ARG A C 1
ATOM 3278 O O . ARG A 1 410 ? -20.454 19.768 25.478 1.00 88.56 410 ARG A O 1
ATOM 3285 N N . MET A 1 411 ? -20.712 17.624 26.108 1.00 89.12 411 MET A N 1
ATOM 3286 C CA . MET A 1 411 ? -20.842 17.880 27.548 1.00 89.12 411 MET A CA 1
ATOM 3287 C C . MET A 1 411 ? -19.486 18.049 28.256 1.00 89.12 411 MET A C 1
ATOM 3289 O O . MET A 1 411 ? -19.457 18.218 29.471 1.00 89.12 411 MET A O 1
ATOM 3293 N N . GLY A 1 412 ? -18.360 18.008 27.534 1.00 88.31 412 GLY A N 1
ATOM 3294 C CA . GLY A 1 412 ? -17.021 18.199 28.098 1.00 88.31 412 GLY A CA 1
ATOM 3295 C C . GLY A 1 412 ? -16.453 16.976 28.822 1.00 88.31 412 GLY A C 1
ATOM 3296 O O . GLY A 1 412 ? -15.539 17.129 29.630 1.00 88.31 412 GLY A O 1
ATOM 3297 N N . LEU A 1 413 ? -16.984 15.780 28.554 1.00 89.44 413 LEU A N 1
ATOM 3298 C CA . LEU A 1 413 ? -16.480 14.522 29.104 1.00 89.44 413 LEU A CA 1
ATOM 3299 C C . LEU A 1 413 ? -15.825 13.665 28.017 1.00 89.44 413 LEU A C 1
ATOM 3301 O O . LEU A 1 413 ? -16.227 13.698 26.853 1.00 89.44 413 LEU A O 1
ATOM 3305 N N . VAL A 1 414 ? -14.840 12.860 28.415 1.00 89.81 414 VAL A N 1
ATOM 3306 C CA . VAL A 1 414 ? -14.229 11.818 27.574 1.00 89.81 414 VAL A CA 1
ATOM 3307 C C . VAL A 1 414 ? -14.411 10.430 28.206 1.00 89.81 414 VAL A C 1
ATOM 3309 O O . VAL A 1 414 ? -14.531 10.339 29.435 1.00 89.81 414 VAL A O 1
ATOM 3312 N N . PRO A 1 415 ? -14.442 9.340 27.414 1.00 88.88 415 PRO A N 1
ATOM 3313 C CA . PRO A 1 415 ? -14.653 7.981 27.920 1.00 88.88 415 PRO A CA 1
ATOM 3314 C C . PRO A 1 415 ? -13.749 7.601 29.101 1.00 88.88 415 PRO A C 1
ATOM 3316 O O . PRO A 1 415 ? -14.216 7.007 30.072 1.00 88.88 415 PRO A O 1
ATOM 3319 N N . GLU A 1 416 ? -12.480 8.007 29.081 1.00 89.44 416 GLU A N 1
ATOM 3320 C CA . GLU A 1 416 ? -11.463 7.687 30.095 1.00 89.44 416 GLU A CA 1
ATOM 3321 C C . GLU A 1 416 ? -11.782 8.291 31.471 1.00 89.44 416 GLU A C 1
ATOM 3323 O O . GLU A 1 416 ? -11.301 7.825 32.507 1.00 89.44 416 GLU A O 1
ATOM 3328 N N . GLN A 1 417 ? -12.612 9.335 31.514 1.00 90.81 417 GLN A N 1
ATOM 3329 C CA . GLN A 1 417 ? -13.056 9.931 32.769 1.00 90.81 417 GLN A CA 1
ATOM 3330 C C . GLN A 1 417 ? -14.164 9.119 33.444 1.00 90.81 417 GLN A C 1
ATOM 3332 O O . GLN A 1 417 ? -14.358 9.300 34.645 1.00 90.81 417 GLN A O 1
ATOM 3337 N N . ILE A 1 418 ? -14.846 8.237 32.708 1.00 93.44 418 ILE A N 1
ATOM 3338 C CA . ILE A 1 418 ? -16.075 7.549 33.130 1.00 93.44 418 ILE A CA 1
ATOM 3339 C C . ILE A 1 418 ? -15.869 6.039 33.225 1.00 93.44 418 ILE A C 1
ATOM 3341 O O . ILE A 1 418 ? -16.296 5.416 34.197 1.00 93.44 418 ILE A O 1
ATOM 3345 N N . VAL A 1 419 ? -15.238 5.438 32.214 1.00 93.00 419 VAL A N 1
ATOM 3346 C CA . VAL A 1 419 ? -15.053 3.988 32.133 1.00 93.00 419 VAL A CA 1
ATOM 3347 C C . VAL A 1 419 ? -14.193 3.517 33.306 1.00 93.00 419 VAL A C 1
ATOM 3349 O O . VAL A 1 419 ? -13.111 4.036 33.562 1.00 93.00 419 VAL A O 1
ATOM 3352 N N . GLY A 1 420 ? -14.702 2.527 34.037 1.00 92.75 420 GLY A N 1
ATOM 3353 C CA . GLY A 1 420 ? -14.099 1.991 35.254 1.00 92.75 420 GLY A CA 1
ATOM 3354 C C . GLY A 1 420 ? -14.537 2.676 36.551 1.00 92.75 420 GLY A C 1
ATOM 3355 O O . GLY A 1 420 ? -14.095 2.235 37.608 1.00 92.75 420 GLY A O 1
ATOM 3356 N N . LYS A 1 421 ? -15.412 3.692 36.503 1.00 94.31 421 LYS A N 1
ATOM 3357 C CA . LYS A 1 421 ? -15.792 4.498 37.677 1.00 94.31 421 LYS A CA 1
ATOM 3358 C C . LYS A 1 421 ? -17.281 4.439 38.032 1.00 94.31 421 LYS A C 1
ATOM 3360 O O . LYS A 1 421 ? -18.151 4.169 37.192 1.00 94.31 421 LYS A O 1
ATOM 3365 N N . GLU A 1 422 ? -17.578 4.733 39.293 1.00 95.19 422 GLU A N 1
ATOM 3366 C CA . GLU A 1 422 ? -18.923 4.988 39.812 1.00 95.19 422 GLU A CA 1
ATOM 3367 C C . GLU A 1 422 ? -19.417 6.389 39.412 1.00 95.19 422 GLU A C 1
ATOM 3369 O O . GLU A 1 422 ? -18.632 7.320 39.227 1.00 95.19 422 GLU A O 1
ATOM 3374 N N . ALA A 1 423 ? -20.741 6.578 39.339 1.00 92.38 423 ALA A N 1
ATOM 3375 C CA . ALA A 1 423 ? -21.352 7.858 38.948 1.00 92.38 423 ALA A CA 1
ATOM 3376 C C . ALA A 1 423 ? -20.873 9.047 39.807 1.00 92.38 423 ALA A C 1
ATOM 3378 O O . ALA A 1 423 ? -20.689 10.152 39.303 1.00 92.38 423 ALA A O 1
ATOM 3379 N N . LYS A 1 424 ? -20.645 8.815 41.104 1.00 92.25 424 LYS A N 1
ATOM 3380 C CA . LYS A 1 424 ? -20.200 9.826 42.078 1.00 92.25 424 LYS A CA 1
ATOM 3381 C C . LYS A 1 424 ? -18.771 10.335 41.866 1.00 92.25 424 LYS A C 1
ATOM 3383 O O . LYS A 1 424 ? -18.403 11.333 42.471 1.00 92.25 424 LYS A O 1
ATOM 3388 N N . GLU A 1 425 ? -17.964 9.645 41.062 1.00 92.19 425 GLU A N 1
ATOM 3389 C CA . GLU A 1 425 ? -16.564 10.016 40.817 1.00 92.19 425 GLU A CA 1
ATOM 3390 C C . GLU A 1 425 ? -16.413 11.060 39.705 1.00 92.19 425 GLU A C 1
ATOM 3392 O O . GLU A 1 425 ? -15.366 11.694 39.597 1.00 92.19 425 GLU A O 1
ATOM 3397 N N . PHE A 1 426 ? -17.443 11.246 38.876 1.00 90.94 426 PHE A N 1
ATOM 3398 C CA . PHE A 1 426 ? -17.419 12.180 37.745 1.00 90.94 426 PHE A CA 1
ATOM 3399 C C . PHE A 1 426 ? -18.668 13.073 37.653 1.00 90.94 426 PHE A C 1
ATOM 3401 O O . PHE A 1 426 ? -18.783 13.875 36.730 1.00 90.94 426 PHE A O 1
ATOM 3408 N N . LEU A 1 427 ? -19.604 12.960 38.600 1.00 88.94 427 LEU A N 1
ATOM 3409 C CA . LEU A 1 427 ? -20.796 13.806 38.716 1.00 88.94 427 LEU A CA 1
ATOM 3410 C C . LEU A 1 427 ? -20.918 14.363 40.133 1.00 88.94 427 LEU A C 1
ATOM 3412 O O . LEU A 1 427 ? -20.297 13.866 41.073 1.00 88.94 427 LEU A O 1
ATOM 3416 N N . THR A 1 428 ? -21.792 15.355 40.311 1.00 90.62 428 THR A N 1
ATOM 3417 C CA . THR A 1 428 ? -22.167 15.807 41.653 1.00 90.62 428 THR A CA 1
ATOM 3418 C C . THR A 1 428 ? -22.818 14.664 42.442 1.00 90.62 428 THR A C 1
ATOM 3420 O O . THR A 1 428 ? -23.493 13.798 41.879 1.00 90.62 428 THR A O 1
ATOM 3423 N N . LEU A 1 429 ? -22.675 14.670 43.772 1.00 89.81 429 LEU A N 1
ATOM 3424 C CA . LEU A 1 429 ? -23.293 13.656 44.640 1.00 89.81 429 LEU A CA 1
ATOM 3425 C C . LEU A 1 429 ? -24.820 13.577 44.466 1.00 89.81 429 LEU A C 1
ATOM 3427 O O . LEU A 1 429 ? -25.397 12.495 44.583 1.00 89.81 429 LEU A O 1
ATOM 3431 N N . ALA A 1 430 ? -25.475 14.707 44.189 1.00 89.62 430 ALA A N 1
ATOM 3432 C CA . ALA A 1 430 ? -26.913 14.753 43.948 1.00 89.62 430 ALA A CA 1
ATOM 3433 C C . ALA A 1 430 ? -27.286 14.053 42.630 1.00 89.62 430 ALA A C 1
ATOM 3435 O O . ALA A 1 430 ? -28.204 13.230 42.606 1.00 89.62 430 ALA A O 1
ATOM 3436 N N . ASP A 1 431 ? -26.550 14.321 41.551 1.00 88.69 431 ASP A N 1
ATOM 3437 C CA . ASP A 1 431 ? -26.781 13.699 40.243 1.00 88.69 431 ASP A CA 1
ATOM 3438 C C . ASP A 1 431 ? -26.451 12.213 40.244 1.00 88.69 431 ASP A C 1
ATOM 3440 O O . ASP A 1 431 ? -27.230 11.408 39.731 1.00 88.69 431 ASP A O 1
ATOM 3444 N N . ALA A 1 432 ? -25.340 11.840 40.878 1.00 91.44 432 ALA A N 1
ATOM 3445 C CA . ALA A 1 432 ? -24.934 10.452 41.028 1.00 91.44 432 ALA A CA 1
ATOM 3446 C C . ALA A 1 432 ? -26.023 9.626 41.724 1.00 91.44 432 ALA A C 1
ATOM 3448 O O . ALA A 1 432 ? -26.445 8.602 41.193 1.00 91.44 432 ALA A O 1
ATOM 3449 N N . ARG A 1 433 ? -26.566 10.116 42.849 1.00 92.31 433 ARG A N 1
ATOM 3450 C CA . ARG A 1 433 ? -27.656 9.436 43.571 1.00 92.31 433 ARG A CA 1
ATOM 3451 C C . ARG A 1 433 ? -28.917 9.275 42.721 1.00 92.31 433 ARG A C 1
ATOM 3453 O O . ARG A 1 433 ? -29.533 8.211 42.753 1.00 92.31 433 ARG A O 1
ATOM 3460 N N . ARG A 1 434 ? -29.301 10.305 41.955 1.00 91.12 434 ARG A N 1
ATOM 3461 C CA . ARG A 1 434 ? -30.469 10.241 41.054 1.00 91.12 434 ARG A CA 1
ATOM 3462 C C . ARG A 1 434 ? -30.284 9.187 39.962 1.00 91.12 434 ARG A C 1
ATOM 3464 O O . ARG A 1 434 ? -31.191 8.388 39.726 1.00 91.12 434 ARG A O 1
ATOM 3471 N N . LYS A 1 435 ? -29.105 9.149 39.334 1.00 92.44 435 LYS A N 1
ATOM 3472 C CA . LYS A 1 435 ? -28.784 8.162 38.293 1.00 92.44 435 LYS A CA 1
ATOM 3473 C C . LYS A 1 435 ? -28.697 6.745 38.848 1.00 92.44 435 LYS A C 1
ATOM 3475 O O . LYS A 1 435 ? -29.316 5.847 38.291 1.00 92.44 435 LYS A O 1
ATOM 3480 N N . GLU A 1 436 ? -28.020 6.546 39.978 1.00 92.12 436 GLU A N 1
ATOM 3481 C CA . GLU A 1 436 ? -27.903 5.233 40.626 1.00 92.12 436 GLU A CA 1
ATOM 3482 C C . GLU A 1 436 ? -29.266 4.641 41.004 1.00 92.12 436 GLU A C 1
ATOM 3484 O O . GLU A 1 436 ? -29.479 3.439 40.848 1.00 92.12 436 GLU A O 1
ATOM 3489 N N . ALA A 1 437 ? -30.221 5.469 41.444 1.00 92.31 437 ALA A N 1
ATOM 3490 C CA . ALA A 1 437 ? -31.586 5.015 41.701 1.00 92.31 437 ALA A CA 1
ATOM 3491 C C . ALA A 1 437 ? -32.261 4.469 40.429 1.00 92.31 437 ALA A C 1
ATOM 3493 O O . ALA A 1 437 ? -32.913 3.424 40.471 1.00 92.31 437 ALA A O 1
ATOM 3494 N N . CYS A 1 438 ? -32.060 5.130 39.286 1.00 93.31 438 CYS A N 1
ATOM 3495 C CA . CYS A 1 438 ? -32.554 4.654 37.994 1.00 93.31 438 CYS A CA 1
ATOM 3496 C C . CYS A 1 438 ? -31.826 3.377 37.545 1.00 93.31 438 CYS A C 1
ATOM 3498 O O . CYS A 1 438 ? -32.459 2.442 37.063 1.00 93.31 438 CYS A O 1
ATOM 3500 N N . TYR A 1 439 ? -30.511 3.293 37.755 1.00 93.44 439 TYR A N 1
ATOM 3501 C CA . TYR A 1 439 ? -29.725 2.105 37.415 1.00 93.44 439 TYR A CA 1
ATOM 3502 C C . TYR A 1 439 ? -30.200 0.873 38.189 1.00 93.44 439 TYR A C 1
ATOM 3504 O O . TYR A 1 439 ? -30.408 -0.179 37.588 1.00 93.44 439 TYR A O 1
ATOM 3512 N N . ARG A 1 440 ? -30.449 1.006 39.500 1.00 91.38 440 ARG A N 1
ATOM 3513 C CA . ARG A 1 440 ? -30.978 -0.095 40.323 1.00 91.38 440 ARG A CA 1
ATOM 3514 C C . ARG A 1 440 ? -32.364 -0.548 39.873 1.00 91.38 440 ARG A C 1
ATOM 3516 O O . ARG A 1 440 ? -32.597 -1.747 39.796 1.00 91.38 440 ARG A O 1
ATOM 3523 N N . ARG A 1 441 ? -33.256 0.383 39.526 1.00 92.50 441 ARG A N 1
ATOM 3524 C CA . ARG A 1 441 ? -34.580 0.062 38.962 1.00 92.50 441 ARG A CA 1
ATOM 3525 C C . ARG A 1 441 ? -34.474 -0.752 37.671 1.00 92.50 441 ARG A C 1
ATOM 3527 O O . ARG A 1 441 ? -35.130 -1.779 37.525 1.00 92.50 441 ARG A O 1
ATOM 3534 N N . ALA A 1 442 ? -33.584 -0.340 36.767 1.00 90.31 442 ALA A N 1
ATOM 3535 C CA . ALA A 1 442 ? -33.339 -1.069 35.527 1.00 90.31 442 ALA A CA 1
ATOM 3536 C C . ALA A 1 442 ? -32.742 -2.466 35.795 1.00 90.31 442 ALA A C 1
ATOM 3538 O O . ALA A 1 442 ? -33.182 -3.444 35.194 1.00 90.31 442 ALA A O 1
ATOM 3539 N N . LEU A 1 443 ? -31.802 -2.588 36.741 1.00 87.38 443 LEU A N 1
ATOM 3540 C CA . LEU A 1 443 ? -31.223 -3.874 37.161 1.00 87.38 443 LEU A CA 1
ATOM 3541 C C . LEU A 1 443 ? -32.234 -4.808 37.845 1.00 87.38 443 LEU A C 1
ATOM 3543 O O . LEU A 1 443 ? -32.090 -6.022 37.766 1.00 87.38 443 LEU A O 1
ATOM 3547 N N . GLN A 1 444 ? -33.281 -4.263 38.464 1.00 87.50 444 GLN A N 1
ATOM 3548 C CA . GLN A 1 444 ? -34.402 -5.031 39.018 1.00 87.50 444 GLN A CA 1
ATOM 3549 C C . GLN A 1 444 ? -35.398 -5.506 37.944 1.00 87.50 444 GLN A C 1
ATOM 3551 O O . GLN A 1 444 ? -36.343 -6.227 38.258 1.00 87.50 444 GLN A O 1
ATOM 3556 N N . GLY A 1 445 ? -35.172 -5.156 36.673 1.00 82.25 445 GLY A N 1
ATOM 3557 C CA . GLY A 1 445 ? -35.947 -5.648 35.537 1.00 82.25 445 GLY A CA 1
ATOM 3558 C C . GLY A 1 445 ? -37.118 -4.764 35.118 1.00 82.25 445 GLY A C 1
ATOM 3559 O O . GLY A 1 445 ? -37.968 -5.235 34.368 1.00 82.25 445 GLY A O 1
ATOM 3560 N N . GLU A 1 446 ? -37.170 -3.508 35.562 1.00 88.44 446 GLU A N 1
ATOM 3561 C CA . GLU A 1 446 ? -38.174 -2.548 35.100 1.00 88.44 446 GLU A CA 1
ATOM 3562 C C . GLU A 1 446 ? -37.968 -2.209 33.606 1.00 88.44 446 GLU A C 1
ATOM 3564 O O . GLU A 1 446 ? -36.885 -1.792 33.194 1.00 88.44 446 GLU A O 1
ATOM 3569 N N . GLU A 1 447 ? -39.004 -2.401 32.778 1.00 75.81 447 GLU A N 1
ATOM 3570 C CA . GLU A 1 447 ? -38.888 -2.366 31.307 1.00 75.81 447 GLU A CA 1
ATOM 3571 C C . GLU A 1 447 ? -38.795 -0.955 30.694 1.00 75.81 447 GLU A C 1
ATOM 3573 O O . GLU A 1 447 ? -38.384 -0.817 29.540 1.00 75.81 447 GLU A O 1
ATOM 3578 N N . MET A 1 448 ? -39.138 0.101 31.443 1.00 77.19 448 MET A N 1
ATOM 3579 C CA . MET A 1 448 ? -39.143 1.490 30.956 1.00 77.19 448 MET A CA 1
ATOM 3580 C C . MET A 1 448 ? -38.557 2.466 31.978 1.00 77.19 448 MET A C 1
ATOM 3582 O O . MET A 1 448 ? -39.249 3.331 32.514 1.00 77.19 448 MET A O 1
ATOM 3586 N N . VAL A 1 449 ? -37.256 2.353 32.241 1.00 92.62 449 VAL A N 1
ATOM 3587 C CA . VAL A 1 449 ? -36.565 3.331 33.088 1.00 92.62 449 VAL A CA 1
ATOM 3588 C C . VAL A 1 449 ? -35.937 4.413 32.221 1.00 92.62 449 VAL A C 1
ATOM 3590 O O . VAL A 1 449 ? -35.017 4.152 31.450 1.00 92.62 449 VAL A O 1
ATOM 3593 N N . SER A 1 450 ? -36.399 5.649 32.379 1.00 93.31 450 SER A N 1
ATOM 3594 C CA . SER A 1 450 ? -35.788 6.825 31.761 1.00 93.31 450 SER A CA 1
ATOM 3595 C C . SER A 1 450 ? -35.632 7.961 32.761 1.00 93.31 450 SER A C 1
ATOM 3597 O O . SER A 1 450 ? -36.422 8.084 33.699 1.00 93.31 450 SER A O 1
ATOM 3599 N N . TYR A 1 451 ? -34.636 8.813 32.547 1.00 93.81 451 TYR A N 1
ATOM 3600 C CA . TYR A 1 451 ? -34.440 10.025 33.334 1.00 93.81 451 TYR A CA 1
ATOM 3601 C C . TYR A 1 451 ? -33.905 11.159 32.469 1.00 93.81 451 TYR A C 1
ATOM 3603 O O . TYR A 1 451 ? -33.236 10.935 31.461 1.00 93.81 451 TYR A O 1
ATOM 3611 N N . GLU A 1 452 ? -34.172 12.383 32.903 1.00 93.19 452 GLU A N 1
ATOM 3612 C CA . GLU A 1 452 ? -33.608 13.588 32.310 1.00 93.19 452 GLU A CA 1
ATOM 3613 C C . GLU A 1 452 ? -32.586 14.198 33.253 1.00 93.19 452 GLU A C 1
ATOM 3615 O O . GLU A 1 452 ? -32.735 14.157 34.477 1.00 93.19 452 GLU A O 1
ATOM 3620 N N . SER A 1 453 ? -31.523 14.742 32.683 1.00 92.75 453 SER A N 1
ATOM 3621 C CA . SER A 1 453 ? -30.455 15.376 33.440 1.00 92.75 453 SER A CA 1
ATOM 3622 C C . SER A 1 453 ? -29.828 16.473 32.593 1.00 92.75 453 SER A C 1
ATOM 3624 O O . SER A 1 453 ? -29.980 16.512 31.372 1.00 92.75 453 SER A O 1
ATOM 3626 N N . GLU A 1 454 ? -29.171 17.395 33.274 1.00 90.75 454 GLU A N 1
ATOM 3627 C CA . GLU A 1 454 ? -28.427 18.486 32.678 1.00 90.75 454 GLU A CA 1
ATOM 3628 C C . GLU A 1 454 ? -26.965 18.332 33.085 1.00 90.75 454 GLU A C 1
ATOM 3630 O O . GLU A 1 454 ? -26.664 17.892 34.199 1.00 90.75 454 GLU A O 1
ATOM 3635 N N . LEU A 1 455 ? -26.069 18.603 32.143 1.00 89.50 455 LEU A N 1
ATOM 3636 C CA . LEU A 1 455 ? -24.644 18.676 32.405 1.00 89.50 455 LEU A CA 1
ATOM 3637 C C . LEU A 1 455 ? -24.017 19.720 31.482 1.00 89.50 455 LEU A C 1
ATOM 3639 O O . LEU A 1 455 ? -24.120 19.609 30.260 1.00 89.50 455 LEU A O 1
ATOM 3643 N N . ASN A 1 456 ? -23.329 20.700 32.069 1.00 89.31 456 ASN A N 1
ATOM 3644 C CA . ASN A 1 456 ? -22.608 21.756 31.352 1.00 89.31 456 ASN A CA 1
ATOM 3645 C C . ASN A 1 456 ? -23.469 22.496 30.304 1.00 89.31 456 ASN A C 1
ATOM 3647 O O . ASN A 1 456 ? -23.016 22.789 29.199 1.00 89.31 456 ASN A O 1
ATOM 3651 N N . GLY A 1 457 ? -24.720 22.800 30.650 1.00 87.38 457 GLY A N 1
ATOM 3652 C CA . GLY A 1 457 ? -25.683 23.528 29.823 1.00 87.38 457 GLY A CA 1
ATOM 3653 C C . GLY A 1 457 ? -26.421 22.673 28.790 1.00 87.38 457 GLY A C 1
ATOM 3654 O O . GLY A 1 457 ? -27.193 23.214 28.000 1.00 87.38 457 GLY A O 1
ATOM 3655 N N . ILE A 1 458 ? -26.198 21.356 28.774 1.00 91.19 458 ILE A N 1
ATOM 3656 C CA . ILE A 1 458 ? -26.840 20.426 27.842 1.00 91.19 458 ILE A CA 1
ATOM 3657 C C . ILE A 1 458 ? -27.836 19.559 28.602 1.00 91.19 458 ILE A C 1
ATOM 3659 O O . ILE A 1 458 ? -27.462 18.821 29.516 1.00 91.19 458 ILE A O 1
ATOM 3663 N N . TYR A 1 459 ? -29.098 19.599 28.180 1.00 93.06 459 TYR A N 1
ATOM 3664 C CA . TYR A 1 459 ? -30.130 18.699 28.685 1.00 93.06 459 TYR A CA 1
ATOM 3665 C C . TYR A 1 459 ? -30.174 17.436 27.834 1.00 93.06 459 TYR A C 1
ATOM 3667 O O . TYR A 1 459 ? -30.226 17.503 26.606 1.00 93.06 459 TYR A O 1
ATOM 3675 N N . TYR A 1 460 ? -30.224 16.277 28.481 1.00 93.44 460 TYR A N 1
ATOM 3676 C CA . TYR A 1 460 ? -30.337 14.992 27.802 1.00 93.44 460 TYR A CA 1
ATOM 3677 C C . TYR A 1 460 ? -31.376 14.090 28.469 1.00 93.44 460 TYR A C 1
ATOM 3679 O O . TYR A 1 460 ? -31.587 14.128 29.684 1.00 93.44 460 TYR A O 1
ATOM 3687 N N . LEU A 1 461 ? -32.024 13.268 27.646 1.00 94.50 461 LEU A N 1
ATOM 3688 C CA . LEU A 1 461 ? -32.916 12.196 28.077 1.00 94.50 461 LEU A CA 1
ATOM 3689 C C . LEU A 1 461 ? -32.181 10.872 27.917 1.00 94.50 461 LEU A C 1
ATOM 3691 O O . LEU A 1 461 ? -31.789 10.516 26.807 1.00 94.50 461 LEU A O 1
ATOM 3695 N N . THR A 1 462 ? -32.032 10.133 29.011 1.00 95.38 462 THR A N 1
ATOM 3696 C CA . THR A 1 462 ? -31.473 8.784 29.007 1.00 95.38 462 THR A CA 1
ATOM 3697 C C . THR A 1 462 ? -32.588 7.757 29.128 1.00 95.38 462 THR A C 1
ATOM 3699 O O . THR A 1 462 ? -33.400 7.828 30.046 1.00 95.38 462 THR A O 1
ATOM 3702 N N . SER A 1 463 ? -32.583 6.762 28.244 1.00 94.12 463 SER A N 1
ATOM 3703 C CA . SER A 1 463 ? -33.383 5.540 28.370 1.00 94.12 463 SER A CA 1
ATOM 3704 C C . SER A 1 463 ? -32.481 4.367 28.742 1.00 94.12 463 SER A C 1
ATOM 3706 O O . SER A 1 463 ? -31.446 4.169 28.107 1.00 94.12 463 SER A O 1
ATOM 3708 N N . LEU A 1 464 ? -32.862 3.593 29.756 1.00 93.81 464 LEU A N 1
ATOM 3709 C CA . LEU A 1 464 ? -32.117 2.436 30.245 1.00 93.81 464 LEU A CA 1
ATOM 3710 C C . LEU A 1 464 ? -32.806 1.137 29.832 1.00 93.81 464 LEU A C 1
ATOM 3712 O O . LEU A 1 464 ? -34.026 1.009 29.918 1.00 93.81 464 LEU A O 1
ATOM 3716 N N . ARG A 1 465 ? -32.007 0.144 29.445 1.00 90.44 465 ARG A N 1
ATOM 3717 C CA . ARG A 1 465 ? -32.454 -1.231 29.222 1.00 90.44 465 ARG A CA 1
ATOM 3718 C C . ARG A 1 465 ? -31.517 -2.215 29.902 1.00 90.44 465 ARG A C 1
ATOM 3720 O O . ARG A 1 465 ? -30.300 -2.104 29.776 1.00 90.44 465 ARG A O 1
ATOM 3727 N N . ALA A 1 466 ? -32.088 -3.203 30.579 1.00 88.88 466 ALA A N 1
ATOM 3728 C CA . ALA A 1 466 ? -31.335 -4.326 31.116 1.00 88.88 466 ALA A CA 1
ATOM 3729 C C . ALA A 1 466 ? -30.879 -5.269 29.992 1.00 88.88 466 ALA A C 1
ATOM 3731 O O . ALA A 1 466 ? -31.657 -5.624 29.106 1.00 88.88 466 ALA A O 1
ATOM 3732 N N . ILE A 1 467 ? -29.627 -5.713 30.058 1.00 85.94 467 ILE A N 1
ATOM 3733 C CA . ILE A 1 467 ? -29.098 -6.806 29.248 1.00 85.94 467 ILE A CA 1
ATOM 3734 C C . ILE A 1 467 ? -29.225 -8.090 30.058 1.00 85.94 467 ILE A C 1
ATOM 3736 O O . ILE A 1 467 ? -28.715 -8.185 31.176 1.00 85.94 467 ILE A O 1
ATOM 3740 N N . ARG A 1 468 ? -29.869 -9.098 29.468 1.00 83.81 468 ARG A N 1
ATOM 3741 C CA . ARG A 1 468 ? -30.009 -10.428 30.064 1.00 83.81 468 ARG A CA 1
ATOM 3742 C C . ARG A 1 468 ? -29.087 -11.429 29.378 1.00 83.81 468 ARG A C 1
ATOM 3744 O O . ARG A 1 468 ? -29.021 -11.461 28.150 1.00 83.81 468 ARG A O 1
ATOM 3751 N N . LYS A 1 469 ? -28.422 -12.283 30.156 1.00 77.81 469 LYS A N 1
ATOM 3752 C CA . LYS A 1 469 ? -27.631 -13.416 29.656 1.00 77.81 469 LYS A CA 1
ATOM 3753 C C . LYS A 1 469 ? -28.035 -14.666 30.434 1.00 77.81 469 LYS A C 1
ATOM 3755 O O . LYS A 1 469 ? -27.897 -14.704 31.646 1.00 77.81 469 LYS A O 1
ATOM 3760 N N . GLY A 1 470 ? -28.593 -15.666 29.749 1.00 73.88 470 GLY A N 1
ATOM 3761 C CA . GLY A 1 470 ? -29.095 -16.881 30.410 1.00 73.88 470 GLY A CA 1
ATOM 3762 C C . GLY A 1 470 ? -30.308 -16.666 31.331 1.00 73.88 470 GLY A C 1
ATOM 3763 O O . GLY A 1 470 ? -30.543 -17.481 32.210 1.00 73.88 470 GLY A O 1
ATOM 3764 N N . GLY A 1 471 ? -31.073 -15.581 31.149 1.00 73.56 471 GLY A N 1
ATOM 3765 C CA . GLY A 1 471 ? -32.245 -15.235 31.974 1.00 73.56 471 GLY A CA 1
ATOM 3766 C C . GLY A 1 471 ? -31.951 -14.248 33.110 1.00 73.56 471 GLY A C 1
ATOM 3767 O O . GLY A 1 471 ? -32.843 -13.497 33.511 1.00 73.56 471 GLY A O 1
ATOM 3768 N N . GLU A 1 472 ? -30.695 -14.161 33.545 1.00 78.75 472 GLU A N 1
ATOM 3769 C CA . GLU A 1 472 ? -30.237 -13.223 34.573 1.00 78.75 472 GLU A CA 1
ATOM 3770 C C . GLU A 1 472 ? -29.839 -11.875 33.967 1.00 78.75 472 GLU A C 1
ATOM 3772 O O . GLU A 1 472 ? -29.296 -11.807 32.859 1.00 78.75 472 GLU A O 1
ATOM 3777 N N . ILE A 1 473 ? -30.134 -10.788 34.683 1.00 77.75 473 ILE A N 1
ATOM 3778 C CA . ILE A 1 473 ? -29.698 -9.443 34.302 1.00 77.75 473 ILE A CA 1
ATOM 3779 C C . ILE A 1 473 ? -28.223 -9.313 34.670 1.00 77.75 473 ILE A C 1
ATOM 3781 O O . ILE A 1 473 ? -27.861 -9.462 35.831 1.00 77.75 473 ILE A O 1
ATOM 3785 N N . VAL A 1 474 ? -27.386 -9.034 33.674 1.00 82.38 474 VAL A N 1
ATOM 3786 C CA . VAL A 1 474 ? -25.930 -8.935 33.852 1.00 82.38 474 VAL A CA 1
ATOM 3787 C C . VAL A 1 474 ? -25.436 -7.492 33.825 1.00 82.38 474 VAL A C 1
ATOM 3789 O O . VAL A 1 474 ? -24.479 -7.155 34.513 1.00 82.38 474 VAL A O 1
ATOM 3792 N N . GLU A 1 475 ? -26.076 -6.632 33.032 1.00 90.44 475 GLU A N 1
ATOM 3793 C CA . GLU A 1 475 ? -25.654 -5.246 32.806 1.00 90.44 475 GLU A CA 1
ATOM 3794 C C . GLU A 1 475 ? -26.863 -4.374 32.437 1.00 90.44 475 GLU A C 1
ATOM 3796 O O . GLU A 1 475 ? -27.927 -4.886 32.082 1.00 90.44 475 GLU A O 1
ATOM 3801 N N . ILE A 1 476 ? -26.690 -3.052 32.447 1.00 92.31 476 ILE A N 1
ATOM 3802 C CA . ILE A 1 476 ? -27.620 -2.098 31.828 1.00 92.31 476 ILE A CA 1
ATOM 3803 C C . ILE A 1 476 ? -26.933 -1.350 30.686 1.00 92.31 476 ILE A C 1
ATOM 3805 O O . ILE A 1 476 ? -25.756 -1.004 30.781 1.00 92.31 476 ILE A O 1
ATOM 3809 N N . ILE A 1 477 ? -27.683 -1.068 29.623 1.00 91.88 477 ILE A N 1
ATOM 3810 C CA . ILE A 1 477 ? -27.326 -0.109 28.574 1.00 91.88 477 ILE A CA 1
ATOM 3811 C C . ILE A 1 477 ? -28.175 1.138 28.763 1.00 91.88 477 ILE A C 1
ATOM 3813 O O . ILE A 1 477 ? -29.398 1.046 28.858 1.00 91.88 477 ILE A O 1
ATOM 3817 N N . GLY A 1 478 ? -27.528 2.298 28.771 1.00 92.69 478 GLY A N 1
ATOM 3818 C CA . GLY A 1 478 ? -28.184 3.589 28.654 1.00 92.69 478 GLY A CA 1
ATOM 3819 C C . GLY A 1 478 ? -27.936 4.208 27.288 1.00 92.69 478 GLY A C 1
ATOM 3820 O O . GLY A 1 478 ? -26.799 4.241 26.820 1.00 92.69 478 GLY A O 1
ATOM 3821 N N . THR A 1 479 ? -28.991 4.725 26.667 1.00 91.19 479 THR A N 1
ATOM 3822 C CA . THR A 1 479 ? -28.912 5.549 25.457 1.00 91.19 479 THR A CA 1
ATOM 3823 C C . THR A 1 479 ? -29.421 6.936 25.786 1.00 91.19 479 THR A C 1
ATOM 3825 O O . THR A 1 479 ? -30.530 7.084 26.299 1.00 91.19 479 THR A O 1
ATOM 3828 N N . SER A 1 480 ? -28.613 7.943 25.484 1.00 94.25 480 SER A N 1
ATOM 3829 C CA . SER A 1 480 ? -28.894 9.332 25.814 1.00 94.25 480 SER A CA 1
ATOM 3830 C C . SER A 1 480 ? -28.993 10.178 24.557 1.00 94.25 480 SER A C 1
ATOM 3832 O O . SER A 1 480 ? -28.126 10.096 23.688 1.00 94.25 480 SER A O 1
ATOM 3834 N N . VAL A 1 481 ? -30.023 11.015 24.488 1.00 93.00 481 VAL A N 1
ATOM 3835 C CA . VAL A 1 481 ? -30.272 11.946 23.380 1.00 93.00 481 VAL A CA 1
ATOM 3836 C C . VAL A 1 481 ? -30.343 13.378 23.894 1.00 93.00 481 VAL A C 1
ATOM 3838 O O . VAL A 1 481 ? -30.815 13.614 25.005 1.00 93.00 481 VAL A O 1
ATOM 3841 N N . ASP A 1 482 ? -29.877 14.329 23.088 1.00 93.00 482 ASP A N 1
ATOM 3842 C CA . ASP A 1 482 ? -29.946 15.757 23.397 1.00 93.00 482 ASP A CA 1
ATOM 3843 C C . ASP A 1 482 ? -31.402 16.240 23.312 1.00 93.00 482 ASP A C 1
ATOM 3845 O O . ASP A 1 482 ? -32.069 16.078 22.290 1.00 93.00 482 ASP A O 1
ATOM 3849 N N . ILE A 1 483 ? -31.896 16.827 24.398 1.00 93.81 483 ILE A N 1
ATOM 3850 C CA . ILE A 1 483 ? -33.241 17.408 24.507 1.00 93.81 483 ILE A CA 1
ATOM 3851 C C . ILE A 1 483 ? -33.183 18.901 24.846 1.00 93.81 483 ILE A C 1
ATOM 3853 O O . ILE A 1 483 ? -34.194 19.475 25.249 1.00 93.81 483 ILE A O 1
ATOM 3857 N N . THR A 1 484 ? -32.023 19.544 24.691 1.00 91.25 484 THR A N 1
ATOM 3858 C CA . THR A 1 484 ? -31.793 20.951 25.060 1.00 91.25 484 THR A CA 1
ATOM 3859 C C . THR A 1 484 ? -32.792 21.882 24.384 1.00 91.25 484 THR A C 1
ATOM 3861 O O . THR A 1 484 ? -33.399 22.720 25.044 1.00 91.25 484 THR A O 1
ATOM 3864 N N . VAL A 1 485 ? -33.051 21.686 23.087 1.00 88.50 485 VAL A N 1
ATOM 3865 C CA . VAL A 1 485 ? -34.045 22.481 22.343 1.00 88.50 485 VAL A CA 1
ATOM 3866 C C . VAL A 1 485 ? -35.439 22.326 22.951 1.00 88.50 485 VAL A C 1
ATOM 3868 O O . VAL A 1 485 ? -36.100 23.324 23.228 1.00 88.50 485 VAL A O 1
ATOM 3871 N N . ARG A 1 486 ? -35.861 21.083 23.217 1.00 93.12 486 ARG A N 1
ATOM 3872 C CA . ARG A 1 486 ? -37.163 20.788 23.829 1.00 93.12 486 ARG A CA 1
ATOM 3873 C C . ARG A 1 486 ? -37.280 21.443 25.208 1.00 93.12 486 ARG A C 1
ATOM 3875 O O . ARG A 1 486 ? -38.282 22.090 25.486 1.00 93.12 486 ARG A O 1
ATOM 3882 N N . ARG A 1 487 ? -36.244 21.329 26.046 1.00 91.25 487 ARG A N 1
ATOM 3883 C CA . ARG A 1 487 ? -36.237 21.907 27.397 1.00 91.25 487 ARG A CA 1
ATOM 3884 C C . ARG A 1 487 ? -36.263 23.429 27.397 1.00 91.25 487 ARG A C 1
ATOM 3886 O O . ARG A 1 487 ? -37.016 24.014 28.169 1.00 91.25 487 ARG A O 1
ATOM 3893 N N . ASN A 1 488 ? -35.527 24.069 26.495 1.00 89.00 488 ASN A N 1
ATOM 3894 C CA . ASN A 1 488 ? -35.565 25.523 26.354 1.00 89.00 488 ASN A CA 1
ATOM 3895 C C . ASN A 1 488 ? -36.950 26.018 25.906 1.00 89.00 488 ASN A C 1
ATOM 3897 O O . ASN A 1 488 ? -37.418 27.040 26.403 1.00 89.00 488 ASN A O 1
ATOM 3901 N N . MET A 1 489 ? -37.629 25.286 25.014 1.00 86.94 489 MET A N 1
ATOM 3902 C CA . MET A 1 489 ? -39.002 25.610 24.601 1.00 86.94 489 MET A CA 1
ATOM 3903 C C . MET A 1 489 ? -40.005 25.470 25.752 1.00 86.94 489 MET A C 1
ATOM 3905 O O . MET A 1 489 ? -40.835 26.356 25.937 1.00 86.94 489 MET A O 1
ATOM 3909 N N . GLU A 1 490 ? -39.917 24.399 26.546 1.00 88.25 490 GLU A N 1
ATOM 3910 C CA . GLU A 1 490 ? -40.780 24.197 27.720 1.00 88.25 490 GLU A CA 1
ATOM 3911 C C . GLU A 1 490 ? -40.607 25.315 28.757 1.00 88.25 490 GLU A C 1
ATOM 3913 O O . GLU A 1 490 ? -41.593 25.861 29.246 1.00 88.25 490 GLU A O 1
ATOM 3918 N N . LEU A 1 491 ? -39.362 25.702 29.054 1.00 87.12 491 LEU A N 1
ATOM 3919 C CA . LEU A 1 491 ? -39.072 26.799 29.982 1.00 87.12 491 LEU A CA 1
ATOM 3920 C C . LEU A 1 491 ? -39.600 28.143 29.464 1.00 87.12 491 LEU A C 1
ATOM 3922 O O . LEU A 1 491 ? -40.184 28.907 30.232 1.00 87.12 491 LEU A O 1
ATOM 3926 N N . ALA A 1 492 ? -39.436 28.423 28.168 1.00 86.38 492 ALA A N 1
ATOM 3927 C CA . ALA A 1 492 ? -39.968 29.634 27.548 1.00 86.38 492 ALA A CA 1
ATOM 3928 C C . ALA A 1 492 ? -41.505 29.678 27.598 1.00 86.38 492 ALA A C 1
ATOM 3930 O O . ALA A 1 492 ? -42.084 30.733 27.864 1.00 86.38 492 ALA A O 1
ATOM 3931 N N . LEU A 1 493 ? -42.167 28.535 27.387 1.00 86.88 493 LEU A N 1
ATOM 3932 C CA . LEU A 1 493 ? -43.620 28.425 27.495 1.00 86.88 493 LEU A CA 1
ATOM 3933 C C . LEU A 1 493 ? -44.091 28.686 28.929 1.00 86.88 493 LEU A C 1
ATOM 3935 O O . LEU A 1 493 ? -44.965 29.525 29.123 1.00 86.88 493 LEU A O 1
ATOM 3939 N N . MET A 1 494 ? -43.464 28.055 29.928 1.00 86.75 494 MET A N 1
ATOM 3940 C CA . MET A 1 494 ? -43.794 28.269 31.345 1.00 86.75 494 MET A CA 1
ATOM 3941 C C . MET A 1 494 ? -43.642 29.738 31.756 1.00 86.75 494 MET A C 1
ATOM 3943 O O . MET A 1 494 ? -44.521 30.290 32.415 1.00 86.75 494 MET A O 1
ATOM 3947 N N . GLN A 1 495 ? -42.561 30.396 31.327 1.00 84.81 495 GLN A N 1
ATOM 3948 C CA . GLN A 1 495 ? -42.361 31.827 31.575 1.00 84.81 495 GLN A CA 1
ATOM 3949 C C . GLN A 1 495 ? -43.443 32.688 30.907 1.00 84.81 495 GLN A C 1
ATOM 3951 O O . GLN A 1 495 ? -43.909 33.665 31.496 1.00 84.81 495 GLN A O 1
ATOM 3956 N N . SER A 1 496 ? -43.861 32.338 29.686 1.00 84.19 496 SER A N 1
ATOM 3957 C CA . SER A 1 496 ? -44.949 33.039 29.003 1.00 84.19 496 SER A CA 1
ATOM 3958 C C . SER A 1 496 ? -46.281 32.846 29.726 1.00 84.19 496 SER A C 1
ATOM 3960 O O . SER A 1 496 ? -47.008 33.817 29.920 1.00 84.19 496 SER A O 1
ATOM 3962 N N . GLU A 1 497 ? -46.606 31.621 30.143 1.00 85.56 497 GLU A N 1
ATOM 3963 C CA . GLU A 1 497 ? -47.840 31.307 30.872 1.00 85.56 497 GLU A CA 1
ATOM 3964 C C . GLU A 1 497 ? -47.901 32.038 32.212 1.00 85.56 497 GLU A C 1
ATOM 3966 O O . GLU A 1 497 ? -48.922 32.635 32.548 1.00 85.56 497 GLU A O 1
ATOM 3971 N N . GLU A 1 498 ? -46.795 32.061 32.956 1.00 84.00 498 GLU A N 1
ATOM 3972 C CA . GLU A 1 498 ? -46.699 32.792 34.217 1.00 84.00 498 GLU A CA 1
ATOM 3973 C C . GLU A 1 498 ? -46.886 34.301 34.017 1.00 84.00 498 GLU A C 1
ATOM 3975 O O . GLU A 1 498 ? -47.623 34.939 34.772 1.00 84.00 498 GLU A O 1
ATOM 3980 N N . LYS A 1 499 ? -46.309 34.862 32.948 1.00 81.31 499 LYS A N 1
ATOM 3981 C CA . LYS A 1 499 ? -46.512 36.265 32.572 1.00 81.31 499 LYS A CA 1
ATOM 3982 C C . LYS A 1 499 ? -47.975 36.568 32.229 1.00 81.31 499 LYS A C 1
ATOM 3984 O O . LYS A 1 499 ? -48.490 37.601 32.654 1.00 81.31 499 LYS A O 1
ATOM 3989 N N . TYR A 1 500 ? -48.656 35.691 31.488 1.00 79.31 500 TYR A N 1
ATOM 3990 C CA . TYR A 1 500 ? -50.079 35.857 31.169 1.00 79.31 500 TYR A CA 1
ATOM 3991 C C . TYR A 1 500 ? -50.983 35.692 32.395 1.00 79.31 500 TYR A C 1
ATOM 3993 O O . TYR A 1 500 ? -51.943 36.450 32.541 1.00 79.31 500 TYR A O 1
ATOM 4001 N N . ARG A 1 501 ? -50.665 34.759 33.301 1.00 80.19 501 ARG A N 1
ATOM 4002 C CA . ARG A 1 501 ? -51.385 34.578 34.571 1.00 80.19 501 ARG A CA 1
ATOM 4003 C C . ARG A 1 501 ? -51.319 35.846 35.420 1.00 80.19 501 ARG A C 1
ATOM 4005 O O . ARG A 1 501 ? -52.359 36.349 35.822 1.00 80.19 501 ARG A O 1
ATOM 4012 N N . LEU A 1 502 ? -50.124 36.421 35.584 1.00 77.50 502 LEU A N 1
ATOM 4013 C CA . LEU A 1 502 ? -49.929 37.653 36.355 1.00 77.50 502 LEU A CA 1
ATOM 4014 C C . LEU A 1 502 ? -50.710 38.847 35.770 1.00 77.50 502 LEU A C 1
ATOM 4016 O O . LEU A 1 502 ? -51.291 39.631 36.514 1.00 77.50 502 LEU A O 1
ATOM 4020 N N . LEU A 1 503 ? -50.752 38.970 34.437 1.00 73.44 503 LEU A N 1
ATOM 4021 C CA . LEU A 1 503 ? -51.535 40.005 33.747 1.00 73.44 503 LEU A CA 1
ATOM 4022 C C . LEU A 1 503 ? -53.046 39.818 33.926 1.00 73.44 503 LEU A C 1
ATOM 4024 O O . LEU A 1 503 ? -53.780 40.798 34.022 1.00 73.44 503 LEU A O 1
ATOM 4028 N N . THR A 1 504 ? -53.512 38.570 33.944 1.00 68.38 504 THR A N 1
ATOM 4029 C CA . THR A 1 504 ? -54.936 38.249 34.102 1.00 68.38 504 THR A CA 1
ATOM 4030 C C . THR A 1 504 ? -55.399 38.514 35.533 1.00 68.38 504 THR A C 1
ATOM 4032 O O . THR A 1 504 ? -56.441 39.138 35.718 1.00 68.38 504 THR A O 1
ATOM 4035 N N . ASP A 1 505 ? -54.597 38.129 36.531 1.00 68.94 505 ASP A N 1
ATOM 4036 C CA . ASP A 1 505 ? -54.869 38.426 37.943 1.00 68.94 505 ASP A CA 1
ATOM 4037 C C . ASP A 1 505 ? -54.934 39.947 38.186 1.00 68.94 505 ASP A C 1
ATOM 4039 O O . ASP A 1 505 ? -55.867 40.430 38.821 1.00 68.94 505 ASP A O 1
ATOM 4043 N N . GLN A 1 506 ? -54.020 40.725 37.590 1.00 63.34 506 GLN A N 1
ATOM 4044 C CA . GLN A 1 506 ? -54.051 42.195 37.665 1.00 63.34 506 GLN A CA 1
ATOM 4045 C C . GLN A 1 506 ? -55.248 42.826 36.932 1.00 63.34 506 GLN A C 1
ATOM 4047 O O . GLN A 1 506 ? -55.747 43.865 37.356 1.00 63.34 506 GLN A O 1
ATOM 4052 N N . MET A 1 507 ? -55.723 42.231 35.832 1.00 58.62 507 MET A N 1
ATOM 4053 C CA . MET A 1 507 ? -56.899 42.738 35.111 1.00 58.62 507 MET A CA 1
ATOM 4054 C C . MET A 1 507 ? -58.213 42.482 35.860 1.00 58.62 507 MET A C 1
ATOM 4056 O O . MET A 1 507 ? -59.123 43.303 35.764 1.00 58.62 507 MET A O 1
ATOM 4060 N N . LEU A 1 508 ? -58.322 41.389 36.622 1.00 54.72 508 LEU A N 1
ATOM 4061 C CA . LEU A 1 508 ? -59.504 41.094 37.443 1.00 54.72 508 LEU A CA 1
ATOM 4062 C C . LEU A 1 508 ? -59.678 42.075 38.615 1.00 54.72 508 LEU A C 1
ATOM 4064 O O . LEU A 1 508 ? -60.810 42.335 39.010 1.00 54.72 508 LEU A O 1
ATOM 4068 N N . GLU A 1 509 ? -58.596 42.676 39.118 1.00 54.28 509 GLU A N 1
ATOM 4069 C CA . GLU A 1 509 ? -58.656 43.736 40.141 1.00 54.28 509 GLU A CA 1
ATOM 4070 C C . GLU A 1 509 ? -59.136 45.098 39.594 1.00 54.28 509 GLU A C 1
ATOM 4072 O O . GLU A 1 509 ? -59.458 45.994 40.371 1.00 54.28 509 GLU A O 1
ATOM 4077 N N . LEU A 1 510 ? -59.211 45.266 38.268 1.00 54.66 510 LEU A N 1
ATOM 4078 C CA . LEU A 1 510 ? -59.567 46.524 37.591 1.00 54.66 510 LEU A CA 1
ATOM 4079 C C . LEU A 1 510 ? -61.000 46.560 37.038 1.00 54.66 510 LEU A C 1
ATOM 4081 O O . LEU A 1 510 ? -61.397 47.566 36.447 1.00 54.66 510 LEU A O 1
ATOM 4085 N N . VAL A 1 511 ? -61.787 45.494 37.216 1.00 53.47 511 VAL A N 1
ATOM 4086 C CA . VAL A 1 511 ? -63.200 45.485 36.814 1.00 53.47 511 VAL A CA 1
ATOM 4087 C C . VAL A 1 511 ? -64.041 46.068 37.941 1.00 53.47 511 VAL A C 1
ATOM 4089 O O . VAL A 1 511 ? -64.581 45.347 38.774 1.00 53.47 511 VAL A O 1
ATOM 4092 N N . SER A 1 512 ? -64.163 47.387 37.958 1.00 59.50 512 SER A N 1
ATOM 4093 C CA . SER A 1 512 ? -65.156 48.073 38.771 1.00 59.50 512 SER A CA 1
ATOM 4094 C C . SER A 1 512 ? -66.441 48.269 37.961 1.00 59.50 512 SER A C 1
ATOM 4096 O O . SER A 1 512 ? -66.424 48.726 36.814 1.00 59.50 512 SER A O 1
ATOM 4098 N N . SER A 1 513 ? -67.576 47.844 38.520 1.00 56.81 513 SER A N 1
ATOM 4099 C CA . SER A 1 513 ? -68.874 47.996 37.861 1.00 56.81 513 SER A CA 1
ATOM 4100 C C . SER A 1 513 ? -69.359 49.429 38.042 1.00 56.81 513 SER A C 1
ATOM 4102 O O . SER A 1 513 ? -69.510 49.892 39.172 1.00 56.81 513 SER A O 1
ATOM 4104 N N . MET A 1 514 ? -69.592 50.117 36.928 1.00 52.41 514 MET A N 1
ATOM 4105 C CA . MET A 1 514 ? -70.113 51.480 36.899 1.00 52.41 514 MET A CA 1
ATOM 4106 C C . MET A 1 514 ? -71.643 51.421 36.820 1.00 52.41 514 MET A C 1
ATOM 4108 O O . MET A 1 514 ? -72.174 50.714 35.959 1.00 52.41 514 MET A O 1
ATOM 4112 N N . ASP A 1 515 ? -72.349 52.100 37.723 1.00 59.44 515 ASP A N 1
ATOM 4113 C CA . ASP A 1 515 ? -73.813 52.195 37.668 1.00 59.44 515 ASP A CA 1
ATOM 4114 C C . ASP A 1 515 ? -74.292 53.216 36.613 1.00 59.44 515 ASP A C 1
ATOM 4116 O O . ASP A 1 515 ? -73.492 53.942 36.016 1.00 59.44 515 ASP A O 1
ATOM 4120 N N . GLU A 1 516 ? -75.602 53.247 36.326 1.00 60.22 516 GLU A N 1
ATOM 4121 C CA . GLU A 1 516 ? -76.186 54.107 35.277 1.00 60.22 516 GLU A CA 1
ATOM 4122 C C . GLU A 1 516 ? -76.026 55.618 35.551 1.00 60.22 516 GLU A C 1
ATOM 4124 O O . GLU A 1 516 ? -76.140 56.416 34.620 1.00 60.22 516 GLU A O 1
ATOM 4129 N N . ASP A 1 517 ? -75.681 56.008 36.783 1.00 61.12 517 ASP A N 1
ATOM 4130 C CA . ASP A 1 517 ? -75.376 57.390 37.173 1.00 61.12 517 ASP A CA 1
ATOM 4131 C C . ASP A 1 517 ? -73.862 57.701 37.149 1.00 61.12 517 ASP A C 1
ATOM 4133 O O . ASP A 1 517 ? -73.431 58.810 37.484 1.00 61.12 517 ASP A O 1
ATOM 4137 N N . GLY A 1 518 ? -73.038 56.752 36.690 1.00 61.38 518 GLY A N 1
ATOM 4138 C CA . GLY A 1 518 ? -71.613 56.946 36.440 1.00 61.38 518 GLY A CA 1
ATOM 4139 C C . GLY A 1 518 ? -70.726 56.864 37.683 1.00 61.38 518 GLY A C 1
ATOM 4140 O O . GLY A 1 518 ? -69.601 57.373 37.645 1.00 61.38 518 GLY A O 1
ATOM 4141 N N . GLN A 1 519 ? -71.179 56.241 38.775 1.00 55.97 519 GLN A N 1
ATOM 4142 C CA . GLN A 1 519 ? -70.325 55.947 39.926 1.00 55.97 519 GLN A CA 1
ATOM 4143 C C . GLN A 1 519 ? -69.712 54.550 39.818 1.00 55.97 519 GLN A C 1
ATOM 4145 O O . GLN A 1 519 ? -70.365 53.574 39.463 1.00 55.97 519 GLN A O 1
ATOM 4150 N N . ILE A 1 520 ? -68.413 54.480 40.101 1.00 61.75 520 ILE A N 1
ATOM 4151 C CA . ILE A 1 520 ? -67.597 53.267 40.050 1.00 61.75 520 ILE A CA 1
ATOM 4152 C C . ILE A 1 520 ? -67.610 52.624 41.445 1.00 61.75 520 ILE A C 1
ATOM 4154 O O . ILE A 1 520 ? -67.134 53.257 42.390 1.00 61.75 520 ILE A O 1
ATOM 4158 N N . GLY A 1 521 ? -68.156 51.408 41.567 1.00 58.31 521 GLY A N 1
ATOM 4159 C CA . GLY A 1 521 ? -68.141 50.594 42.794 1.00 58.31 521 GLY A CA 1
ATOM 4160 C C . GLY A 1 521 ? -66.909 49.714 42.925 1.00 58.31 521 GLY A C 1
ATOM 4161 O O . GLY A 1 521 ? -66.526 49.103 41.898 1.00 58.31 521 GLY A O 1
#

pLDDT: mean 85.12, std 12.34, range [34.09, 98.62]

Organism: NCBI:txid582686

InterPro domains:
  IPR000160 GGDEF domain [PF00990] (2-79)
  IPR000160 GGDEF domain [PS50887] (1-86)
  IPR000160 GGDEF domain [TIGR00254] (3-84)
  IPR000160 GGDEF domain [cd01949] (1-82)
  IPR001633 EAL domain [PF00563] (100-334)
  IPR001633 EAL domain [PS50883] (95-348)
  IPR001633 EAL domain [SM00052] (94-339)
  IPR001633 EAL domain [cd01948] (100-336)
  IPR013656 PAS fold 4 [PF08448] (411-487)
  IPR029787 Nucleotide cyclase [SSF55073] (2-86)
  IPR035919 EAL domain superfamily [G3DSA:3.20.20.450] (95-350)
  IPR035919 EAL domain superfamily [SSF141868] (99-347)
  IPR035965 PAS domain superfamily [SSF55785] (392-487)
  IPR043128 Reverse transcriptase/Diguanylate cyclase domain [G3DSA:3.30.70.270] (1-93)
  IPR052155 Bacterial biofilm regulation/maintenance [PTHR44757] (1-346)

Secondary structure (DSSP, 8-state):
--TT-------S-SSHHHHHHHHHHHHHHHHSPEEETTEEE-----EEE--TTTT-SSHHHHHHHHHHHHHHHHHTTSS-EEE---------S-S---HHHHHHHHHTT-EEEEEEEEEETTTTEEEEEEEEEEEEETTTEEE-HHHHHHHHHHHSTHHHHHHHHHHHHHHHHHHHHHTTPPP-EEEEEE-HHHHTSTTHHHHHHHHHHHHT--GGGEEEEEEGGGGGGHHHHHHHHHHHHHHT-EEEEEEETSS---HHHHTTS---EEEE-HHHHHTTTTSHHHHHHHHHHHHHHHHTT-EEEE----SHHHHHHHHHTT-SEE-STTT---EEHHHHHHHHHHHSB-HHHHT--TTHHHHHHHHHHHHHHHHHHHHHHHHSSSEEEEEEEETTEEEEEEEE-HHHHHTT--GGGTTT--GGGTS-HHHHHHHHHHHHHHHTT-S-EEEEEEETTEEEEEEEEEEEETTEEEEEEEEEEE-HHHHHHHHHHHHHHHHHHHHHHHHHTT-PPBPTTS-B-

Sequence (521 aa):
MSGEEFMLLLPKLNERDDAVRIAERILEALSEPFFIDGQALRMSASIGMAFYPEDGQELSILMKKANRSMHQVKKEGRHNVRVFEERQERDDRPPIERENDLHHALAAGQFVLHYQPQYDLRSQQLTGTEALIRWNHPDLGLIPPSSFIPLAEENGTINEIGTWALREACQQNKAWQNAGLAPITVAVNLSARQFYQPGLVQIVSRILEETELEPRYLEVELTESIMIEAEQALIVLRALKALGVRISLDDFGVGFSSLSYLRKFPIDKLKIDKSFIQECPVDVNDATIVKTIISMAHNLKLSVIAEGVEDKDQLTFLIHHVCDGAQGFMFHKPIPGHAFTEKFRELQSFGPRLGLSGLTANRLWLEEGLRMDREALQEIIRLQEGFIFKVAERDGKLIHTFCDGKLLFRMGLVPEQIVGKEAKEFLTLADARRKEACYRRALQGEEMVSYESELNGIYYLTSLRAIRKGGEIVEIIGTSVDITVRRNMELALMQSEEKYRLLTDQMLELVSSMDEDGQIG

Foldseek 3Di:
DPPPDDDDDDPDDPDPVVVQVVVLVVLVVQQAFDQDPNDTDHDFAFWFFEDPPPQHDDPVSRVVQRVVQSVVCVLPPGRHYDYRDPPPPVCPLPPPPDPVVLVVQVVVVQKAWFWFWKAFLQVQFTAETETFIWGQDPPSGTHHCVNCVVVCLVSVVLLVVQLVSLLVQLLLQLVCVVVVFDRHAYEYEDELSNLPDPCNLVSNLVSCVVNVRQQCRYEYEYEQVNCVVLVSSQVSQVSSVVSVHAYEYPCPPSDDDDPVSVLSGPHAEYEHHLVLLVCPPVDVVSLVVLLVVQVSCVVSVHAYEYEADDDDRSSVSCLLSPHGMYTHVNLHDGGGSVVCSVCVVVNGGCCVVSVVPPDNSVVSVVVVVVVSVVVVVQVVQAADQWKKWKWFQDPNATAIQFIHYVVCVVLVHDGVQGHGDQLVSNDPPVVSVVVVVLQVCQQVPDAWRKDWDDGNLWIKIKTKHFDDDPNHGGMIMIIIHTCNVVVVVVVVVVVVVVVVVVVVVVVVVVDFDADPVGDTD